Protein AF-A0A1Z5SVN7-F1 (afdb_monomer)

Organism: NCBI:txid1157616

Radius of gyration: 31.37 Å; Cα contacts (8 Å, |Δi|>4): 697; chains: 1; bounding box: 131×84×92 Å

Structure (mmCIF, N/CA/C/O backbone):
data_AF-A0A1Z5SVN7-F1
#
_entry.id   AF-A0A1Z5SVN7-F1
#
loop_
_atom_site.group_PDB
_atom_site.id
_atom_site.type_symbol
_atom_site.label_atom_id
_atom_site.label_alt_id
_atom_site.label_comp_id
_atom_site.label_asym_id
_atom_site.label_entity_id
_atom_site.label_seq_id
_atom_site.pdbx_PDB_ins_code
_atom_site.Cartn_x
_atom_site.Cartn_y
_atom_site.Cartn_z
_atom_site.occupancy
_atom_site.B_iso_or_equiv
_atom_site.auth_seq_id
_atom_site.auth_comp_id
_atom_site.auth_asym_id
_atom_site.auth_atom_id
_atom_site.pdbx_PDB_model_num
ATOM 1 N N . MET A 1 1 ? 4.177 46.743 47.280 1.00 50.03 1 MET A N 1
ATOM 2 C CA . MET A 1 1 ? 2.797 46.487 46.803 1.00 50.03 1 MET A CA 1
ATOM 3 C C . MET A 1 1 ? 2.282 45.203 47.445 1.00 50.03 1 MET A C 1
ATOM 5 O O . 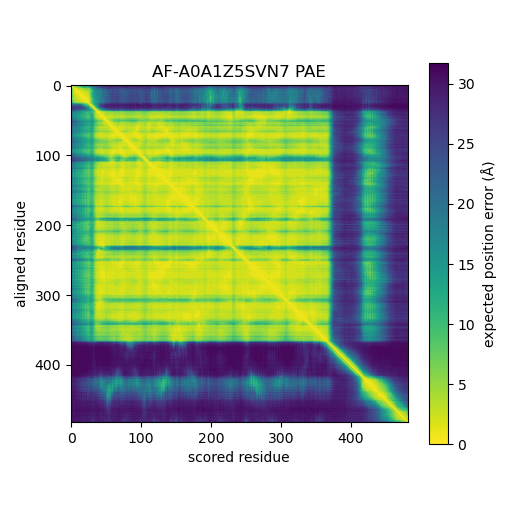MET A 1 1 ? 2.839 44.150 47.172 1.00 50.03 1 MET A O 1
ATOM 9 N N . ARG A 1 2 ? 1.280 45.265 48.336 1.00 60.34 2 ARG A N 1
ATOM 10 C CA . ARG A 1 2 ? 0.636 44.058 48.891 1.00 60.34 2 ARG A CA 1
ATOM 11 C C . ARG A 1 2 ? -0.342 43.515 47.849 1.00 60.34 2 ARG A C 1
ATOM 13 O O . ARG A 1 2 ? -1.342 44.164 47.553 1.00 60.34 2 ARG A O 1
ATOM 20 N N . VAL A 1 3 ? 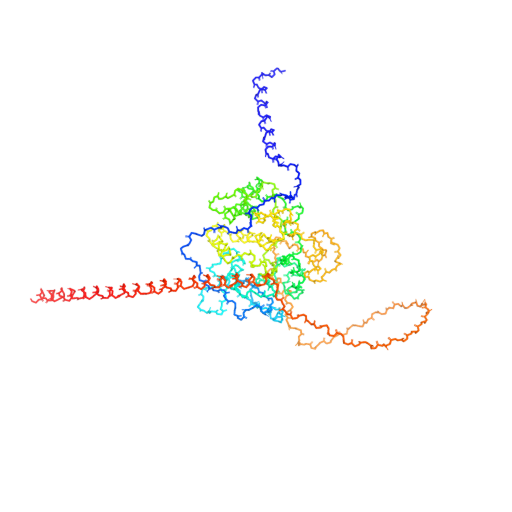-0.030 42.367 47.255 1.00 57.75 3 VAL A N 1
ATOM 21 C CA . VAL A 1 3 ? -0.951 41.671 46.345 1.00 57.75 3 VAL A CA 1
ATOM 22 C C . VAL A 1 3 ? -2.163 41.235 47.166 1.00 57.75 3 VAL A C 1
ATOM 24 O O . VAL A 1 3 ? -2.003 40.635 48.227 1.00 57.75 3 VAL A O 1
ATOM 27 N N . SER A 1 4 ? -3.377 41.581 46.728 1.00 79.81 4 SER A N 1
ATOM 28 C CA . SER A 1 4 ? -4.576 41.193 47.473 1.00 79.81 4 SER A CA 1
ATOM 29 C C . SER A 1 4 ? -4.720 39.663 47.465 1.00 79.81 4 SER A C 1
ATOM 31 O O . SER A 1 4 ? -4.432 39.032 46.443 1.00 79.81 4 SER A O 1
ATOM 33 N N . PRO A 1 5 ? -5.197 39.046 48.559 1.00 79.44 5 PRO A N 1
ATOM 34 C CA . PRO A 1 5 ? -5.351 37.591 48.646 1.00 79.44 5 PRO A CA 1
ATOM 35 C C . PRO A 1 5 ? -6.240 37.023 47.526 1.00 79.44 5 PRO A C 1
ATOM 37 O O . PRO A 1 5 ? -6.010 35.917 47.049 1.00 79.44 5 PRO A O 1
ATOM 40 N N . ARG A 1 6 ? -7.190 37.819 47.013 1.00 78.62 6 ARG A N 1
ATOM 41 C CA . ARG A 1 6 ? -8.012 37.464 45.844 1.00 78.62 6 ARG A CA 1
ATOM 42 C C . ARG A 1 6 ? -7.199 37.356 44.548 1.00 78.62 6 ARG A C 1
ATOM 44 O O . ARG A 1 6 ? -7.420 36.430 43.779 1.00 78.62 6 ARG A O 1
ATOM 51 N N . LYS A 1 7 ? -6.245 38.266 44.309 1.00 80.94 7 LYS A N 1
ATOM 52 C CA . LYS A 1 7 ? -5.353 38.203 43.135 1.00 80.94 7 LYS A CA 1
ATOM 53 C C . LYS A 1 7 ? -4.372 37.033 43.233 1.00 80.94 7 LYS A C 1
ATOM 55 O O . LYS A 1 7 ? -4.097 36.393 42.226 1.00 80.94 7 LYS A O 1
ATOM 60 N N . ALA A 1 8 ? -3.889 36.724 44.438 1.00 82.44 8 ALA A N 1
ATOM 61 C CA . ALA A 1 8 ? -3.025 35.567 44.668 1.00 82.44 8 ALA A CA 1
ATOM 62 C C . ALA A 1 8 ? -3.753 34.238 44.392 1.00 82.44 8 ALA A C 1
ATOM 64 O O . ALA A 1 8 ? -3.208 33.388 43.697 1.00 82.44 8 ALA A O 1
ATOM 65 N N . LEU A 1 9 ? -5.002 34.091 44.854 1.00 86.06 9 LEU A N 1
ATOM 66 C CA . LEU A 1 9 ? -5.834 32.912 44.573 1.00 86.06 9 LEU A CA 1
ATOM 67 C C . LEU A 1 9 ? -6.167 32.766 43.083 1.00 86.06 9 LEU A C 1
ATOM 69 O O . LEU A 1 9 ? -6.104 31.660 42.556 1.00 86.06 9 LEU A O 1
ATOM 73 N N . LEU A 1 10 ? -6.470 33.871 42.394 1.00 89.38 10 LEU A N 1
ATOM 74 C CA . LEU A 1 10 ? -6.718 33.854 40.950 1.00 89.38 10 LEU A CA 1
ATOM 75 C C . LEU A 1 10 ? -5.471 33.403 40.174 1.00 89.38 10 LEU A C 1
ATOM 77 O O . LEU A 1 10 ? -5.562 32.525 39.322 1.00 89.38 10 LEU A O 1
ATOM 81 N N . ASN A 1 11 ? -4.300 33.957 40.502 1.00 88.06 11 ASN A N 1
ATOM 82 C CA . ASN A 1 11 ? -3.039 33.581 39.864 1.00 88.06 11 ASN A CA 1
ATOM 83 C C . ASN A 1 11 ? -2.656 32.125 40.162 1.00 88.06 11 ASN A C 1
ATOM 85 O O . ASN A 1 11 ? -2.168 31.442 39.268 1.00 88.06 11 ASN A O 1
ATOM 89 N N . LEU A 1 12 ? -2.908 31.633 41.380 1.00 90.44 12 LEU A N 1
ATOM 90 C CA . LEU A 1 12 ? -2.691 30.229 41.738 1.00 90.44 12 LEU A CA 1
ATOM 91 C C . LEU A 1 12 ? -3.646 29.301 40.973 1.00 90.44 12 LEU A C 1
ATOM 93 O O . LEU A 1 12 ? -3.227 28.242 40.519 1.00 90.44 12 LEU A O 1
ATOM 97 N N . GLY A 1 13 ? -4.902 29.714 40.780 1.00 91.69 13 GLY A N 1
ATOM 98 C CA . GLY A 1 13 ? -5.875 28.995 39.958 1.00 91.69 13 GLY A CA 1
ATOM 99 C C . GLY A 1 13 ? -5.478 28.949 38.481 1.00 91.69 13 GLY A C 1
ATOM 100 O O . GLY A 1 13 ? -5.515 27.884 37.875 1.00 91.69 13 GLY A O 1
ATOM 101 N N . LEU A 1 14 ? -5.027 30.074 37.915 1.00 92.31 14 LEU A N 1
ATOM 102 C CA . LEU A 1 14 ? -4.525 30.143 36.538 1.00 92.31 14 LEU A CA 1
ATOM 103 C C . LEU A 1 14 ? -3.244 29.325 36.354 1.00 92.31 14 LEU A C 1
ATOM 105 O O . LEU A 1 14 ? -3.126 28.598 35.373 1.00 92.31 14 LEU A O 1
ATOM 109 N N . PHE A 1 15 ? -2.310 29.395 37.305 1.00 91.69 15 PHE A N 1
ATOM 110 C CA . PHE A 1 15 ? -1.099 28.577 37.295 1.00 91.69 15 PHE A CA 1
ATOM 111 C C . PHE A 1 15 ? -1.428 27.090 37.437 1.00 91.69 15 PHE A C 1
ATOM 113 O O . PHE A 1 15 ? -0.888 26.279 36.698 1.00 91.69 15 PHE A O 1
ATOM 120 N N . GLY A 1 16 ? -2.350 26.726 38.332 1.00 92.19 16 GLY A N 1
ATOM 121 C CA . GLY A 1 16 ? -2.826 25.355 38.493 1.00 92.19 16 GLY A CA 1
ATOM 122 C C . GLY A 1 16 ? -3.507 24.831 37.231 1.00 92.19 16 GLY A C 1
ATOM 123 O O . GLY A 1 16 ? -3.214 23.722 36.806 1.00 92.19 16 GLY A O 1
ATOM 124 N N . ALA A 1 17 ? -4.345 25.639 36.579 1.00 92.19 17 ALA A N 1
ATOM 125 C CA . ALA A 1 17 ? -4.971 25.290 35.307 1.00 92.19 17 ALA A CA 1
ATOM 126 C C . ALA A 1 17 ? -3.943 25.159 34.172 1.00 92.19 17 ALA A C 1
ATOM 128 O O . ALA A 1 17 ? -4.007 24.203 33.406 1.00 92.19 17 ALA A O 1
ATOM 129 N N . ALA A 1 18 ? -2.969 26.069 34.088 1.00 89.06 18 ALA A N 1
ATOM 130 C CA . ALA A 1 18 ? -1.886 25.999 33.111 1.00 89.06 18 ALA A CA 1
ATOM 131 C C . ALA A 1 18 ? -0.984 24.783 33.355 1.00 89.06 18 ALA A C 1
ATOM 133 O O . ALA A 1 18 ? -0.647 24.081 32.411 1.00 89.06 18 ALA A O 1
ATOM 134 N N . LEU A 1 19 ? -0.644 24.482 34.610 1.00 87.75 19 LEU A N 1
ATOM 135 C CA . LEU A 1 19 ? 0.129 23.303 34.982 1.00 87.75 19 LEU A CA 1
ATOM 136 C C . LEU A 1 19 ? -0.658 22.027 34.687 1.00 87.75 19 LEU A C 1
ATOM 138 O O . LEU A 1 19 ? -0.099 21.121 34.095 1.00 87.75 19 LEU A O 1
ATOM 142 N N . LEU A 1 20 ? -1.947 21.955 35.025 1.00 85.31 20 LEU A N 1
ATOM 143 C CA . LEU A 1 20 ? -2.806 20.819 34.680 1.00 85.31 20 LEU A CA 1
ATOM 144 C C . LEU A 1 20 ? -2.966 20.661 33.169 1.00 85.31 20 LEU A C 1
ATOM 146 O O . LEU A 1 20 ? -3.008 19.535 32.700 1.00 85.31 20 LEU A O 1
ATOM 150 N N . LEU A 1 21 ? -3.014 21.753 32.404 1.00 81.44 21 LEU A N 1
ATOM 151 C CA . LEU A 1 21 ? -3.037 21.715 30.944 1.00 81.44 21 LEU A CA 1
ATOM 152 C C . LEU A 1 21 ? -1.699 21.222 30.386 1.00 81.44 21 LEU A C 1
ATOM 154 O O . LEU A 1 21 ? -1.688 20.338 29.540 1.00 81.44 21 LEU A O 1
ATOM 158 N N . ILE A 1 22 ? -0.575 21.736 30.889 1.00 78.31 22 ILE A N 1
ATOM 159 C CA . ILE A 1 22 ? 0.772 21.278 30.530 1.00 78.31 22 ILE A CA 1
ATOM 160 C C . ILE A 1 22 ? 0.921 19.803 30.885 1.00 78.31 22 ILE A C 1
ATOM 162 O O . ILE A 1 22 ? 1.396 19.037 30.063 1.00 78.31 22 ILE A O 1
ATOM 166 N N . LEU A 1 23 ? 0.478 19.380 32.064 1.00 75.50 23 LEU A N 1
ATOM 167 C CA . LEU A 1 23 ? 0.485 17.991 32.496 1.00 75.50 23 LEU A CA 1
ATOM 168 C C . LEU A 1 23 ? -0.501 17.147 31.678 1.00 75.50 23 LEU A C 1
ATOM 170 O O . LEU A 1 23 ? -0.179 16.030 31.339 1.00 75.50 23 LEU A O 1
ATOM 174 N N . TYR A 1 24 ? -1.659 17.651 31.268 1.00 73.56 24 TYR A N 1
ATOM 175 C CA . TYR A 1 24 ? -2.584 16.925 30.390 1.00 73.56 24 TYR A CA 1
ATOM 176 C C . TYR A 1 24 ? -2.038 16.767 28.962 1.00 73.56 24 TYR A C 1
ATOM 178 O O . TYR A 1 24 ? -2.294 15.764 28.299 1.00 73.56 24 TYR A O 1
ATOM 186 N N . VAL A 1 25 ? -1.277 17.755 28.488 1.00 65.81 25 VAL A N 1
ATOM 187 C CA . VAL A 1 25 ? -0.609 17.735 27.183 1.00 65.81 25 VAL A CA 1
ATOM 188 C C . VAL A 1 25 ? 0.677 16.894 27.225 1.00 65.81 25 VAL A C 1
ATOM 190 O O . VAL A 1 25 ? 0.970 16.217 26.245 1.00 65.81 25 VAL A O 1
ATOM 193 N N . ASN A 1 26 ? 1.417 16.894 28.345 1.00 60.00 26 ASN A N 1
ATOM 194 C CA . ASN A 1 26 ? 2.749 16.280 28.475 1.00 60.00 26 ASN A CA 1
ATOM 195 C C . ASN A 1 26 ? 2.814 15.007 29.342 1.00 60.00 26 ASN A C 1
ATOM 197 O O . ASN A 1 26 ? 3.778 14.260 29.199 1.00 60.00 26 ASN A O 1
ATOM 201 N N . LEU A 1 27 ? 1.821 14.689 30.188 1.00 54.94 27 LEU A N 1
ATOM 202 C CA . LEU A 1 27 ? 1.598 13.315 30.671 1.00 54.94 27 LEU A CA 1
ATOM 203 C C . LEU A 1 27 ? 0.997 12.499 29.522 1.00 54.94 27 LEU A C 1
ATOM 205 O O . LEU A 1 27 ? -0.129 12.008 29.564 1.00 54.94 27 LEU A O 1
ATOM 209 N N . ALA A 1 28 ? 1.810 12.305 28.492 1.00 52.22 28 ALA A N 1
ATOM 210 C CA . ALA A 1 28 ? 1.914 10.977 27.934 1.00 52.22 28 ALA A CA 1
ATOM 211 C C . ALA A 1 28 ? 2.461 10.060 29.048 1.00 52.22 28 ALA A C 1
ATOM 213 O O . ALA A 1 28 ? 3.245 10.519 29.885 1.00 52.22 28 ALA A O 1
ATOM 214 N N . PRO A 1 29 ? 2.083 8.777 29.108 1.00 47.03 29 PRO A N 1
ATOM 215 C CA . PRO A 1 29 ? 2.797 7.822 29.937 1.00 47.03 29 PRO A CA 1
ATOM 216 C C . PRO A 1 29 ? 4.282 7.876 29.556 1.00 47.03 29 PRO A C 1
ATOM 218 O O . PRO A 1 29 ? 4.682 7.425 28.485 1.00 47.03 29 PRO A O 1
ATOM 221 N N . SER A 1 30 ? 5.103 8.478 30.415 1.00 40.19 30 SER A N 1
ATOM 222 C CA . SER A 1 30 ? 6.552 8.491 30.273 1.00 40.19 30 SER A CA 1
ATOM 223 C C . SER A 1 30 ? 7.067 7.063 30.422 1.00 40.19 30 SER A C 1
ATOM 225 O O . SER A 1 30 ? 7.347 6.624 31.535 1.00 40.19 30 SER A O 1
ATOM 227 N N . ARG A 1 31 ? 7.141 6.334 29.300 1.00 38.34 31 ARG A N 1
ATOM 228 C CA . ARG A 1 31 ? 8.051 5.212 29.009 1.00 38.34 31 ARG A CA 1
ATOM 229 C C . ARG A 1 31 ? 7.874 4.772 27.542 1.00 38.34 31 ARG A C 1
ATOM 231 O O . ARG A 1 31 ? 6.883 4.151 27.190 1.00 38.34 31 ARG A O 1
ATOM 238 N N . SER A 1 32 ? 8.909 5.034 26.742 1.00 38.81 32 SER A N 1
ATOM 239 C CA . SER A 1 32 ? 9.192 4.512 25.390 1.00 38.81 32 SER A CA 1
ATOM 240 C C . SER A 1 32 ? 8.459 5.129 24.184 1.00 38.81 32 SER A C 1
ATOM 242 O O . SER A 1 32 ? 7.305 4.848 23.873 1.00 38.81 32 SER A O 1
ATOM 244 N N . THR A 1 33 ? 9.239 5.891 23.422 1.00 43.12 33 THR A N 1
ATOM 245 C CA . THR A 1 33 ? 9.022 6.519 22.108 1.00 43.12 33 THR A CA 1
ATOM 246 C C . THR A 1 33 ? 8.853 5.526 20.939 1.00 43.12 33 THR A C 1
ATOM 248 O O . THR A 1 33 ? 9.399 5.725 19.855 1.00 43.12 33 THR A O 1
ATOM 251 N N . SER A 1 34 ? 8.103 4.433 21.113 1.00 52.19 34 SER A N 1
ATOM 252 C CA . SER A 1 34 ? 7.921 3.442 20.030 1.00 52.19 34 SER A CA 1
ATOM 253 C C . SER A 1 34 ? 6.617 2.634 20.036 1.00 52.19 34 SER A C 1
ATOM 255 O O . SER A 1 34 ? 6.434 1.804 19.149 1.00 52.19 34 SER A O 1
ATOM 257 N N . GLY A 1 35 ? 5.694 2.852 20.980 1.00 54.72 35 GLY A N 1
ATOM 258 C CA . GLY A 1 35 ? 4.503 1.997 21.105 1.00 54.72 35 GLY A CA 1
ATOM 259 C C . GLY A 1 35 ? 4.816 0.589 21.632 1.00 54.72 35 GLY A C 1
ATOM 260 O O . GLY A 1 35 ? 3.985 -0.307 21.514 1.00 54.72 35 GLY A O 1
ATOM 261 N N . ALA A 1 36 ? 6.004 0.375 22.214 1.00 58.84 36 ALA A N 1
ATOM 262 C CA . ALA A 1 36 ? 6.402 -0.902 22.802 1.00 58.84 36 ALA A CA 1
ATOM 263 C C . ALA A 1 36 ? 5.381 -1.360 23.861 1.00 58.84 36 ALA A C 1
ATOM 265 O O . ALA A 1 36 ? 5.180 -0.685 24.872 1.00 58.84 36 ALA A O 1
ATOM 266 N N . GLY A 1 37 ? 4.721 -2.495 23.611 1.00 70.44 37 GLY A N 1
ATOM 267 C CA . GLY A 1 37 ? 3.679 -3.049 24.479 1.00 70.44 37 GLY A CA 1
ATOM 268 C C . GLY A 1 37 ? 2.283 -2.437 24.305 1.00 70.44 37 GLY A C 1
ATOM 269 O O . GLY A 1 37 ? 1.348 -2.875 24.981 1.00 70.44 37 GLY A O 1
ATOM 270 N N . ARG A 1 38 ? 2.091 -1.462 23.401 1.00 87.06 38 ARG A N 1
ATOM 271 C CA . ARG A 1 38 ? 0.755 -0.967 23.044 1.00 87.06 38 ARG A CA 1
ATOM 272 C C . ARG A 1 38 ? 0.058 -2.008 22.173 1.00 87.06 38 ARG A C 1
ATOM 274 O O . ARG A 1 38 ? 0.443 -2.237 21.030 1.00 87.06 38 ARG A O 1
ATOM 281 N N . ARG A 1 39 ? -0.995 -2.603 22.730 1.00 90.06 39 ARG A N 1
ATOM 282 C CA . ARG A 1 39 ? -1.846 -3.585 22.053 1.00 90.06 39 ARG A CA 1
ATOM 283 C C . ARG A 1 39 ? -3.062 -2.921 21.425 1.00 90.06 39 ARG A C 1
ATOM 285 O O . ARG A 1 39 ? -3.752 -2.172 22.115 1.00 90.06 39 ARG A O 1
ATOM 292 N N . LEU A 1 40 ? -3.306 -3.186 20.148 1.00 91.56 40 LEU A N 1
ATOM 293 C CA . LEU A 1 40 ? -4.390 -2.586 19.370 1.00 91.56 40 LEU A CA 1
ATOM 294 C C . LEU A 1 40 ? -5.262 -3.664 18.750 1.00 91.56 40 LEU A C 1
ATOM 296 O O . LEU A 1 40 ? -4.762 -4.679 18.264 1.00 91.56 40 LEU A O 1
ATOM 300 N N . ASP A 1 41 ? -6.566 -3.422 18.730 1.00 91.56 41 ASP A N 1
ATOM 301 C CA . ASP A 1 41 ? -7.520 -4.364 18.156 1.00 91.56 41 ASP A CA 1
ATOM 302 C C . ASP A 1 41 ? -7.722 -4.118 16.649 1.00 91.56 41 ASP A C 1
ATOM 304 O O . ASP A 1 41 ? -8.807 -3.806 16.162 1.00 91.56 41 ASP A O 1
ATOM 308 N N . TRP A 1 42 ? -6.625 -4.221 15.897 1.00 93.25 42 TRP A N 1
ATOM 309 C CA . TRP A 1 42 ? -6.596 -4.131 14.428 1.00 93.25 42 TRP A CA 1
ATOM 310 C C . TRP A 1 42 ? -6.499 -5.507 13.775 1.00 93.25 42 TRP A C 1
ATOM 312 O O . TRP A 1 42 ? -5.956 -5.678 12.687 1.00 93.25 42 TRP A O 1
ATOM 322 N N . THR A 1 43 ? -6.985 -6.528 14.477 1.00 90.81 43 THR A N 1
ATOM 323 C CA . THR A 1 43 ? -6.834 -7.917 14.050 1.00 90.81 43 THR A CA 1
ATOM 324 C C . THR A 1 43 ? -7.761 -8.280 12.899 1.00 90.81 43 THR A C 1
ATOM 326 O O . THR A 1 43 ? -7.428 -9.172 12.135 1.00 90.81 43 THR A O 1
ATOM 329 N N . THR A 1 44 ? -8.918 -7.628 12.790 1.00 93.12 44 THR A N 1
ATOM 330 C CA . THR A 1 44 ? -9.991 -8.027 11.870 1.00 93.12 44 THR A CA 1
ATOM 331 C C . THR A 1 44 ? -10.686 -6.792 11.323 1.00 93.12 44 THR A C 1
ATOM 333 O O . THR A 1 44 ? -11.142 -5.961 12.117 1.00 93.12 44 THR A O 1
ATOM 336 N N . VAL A 1 45 ? -10.820 -6.683 9.998 1.00 95.62 45 VAL A N 1
ATOM 337 C CA . VAL A 1 45 ? -11.595 -5.593 9.380 1.00 95.62 45 VAL A CA 1
ATOM 338 C C . VAL A 1 45 ? -13.077 -5.800 9.696 1.00 95.62 45 VAL A C 1
ATOM 340 O O . VAL A 1 45 ? -13.678 -6.806 9.328 1.00 95.62 45 VAL A O 1
ATOM 343 N N . ARG A 1 46 ? -13.674 -4.837 10.399 1.00 94.62 46 ARG A N 1
ATOM 344 C CA . ARG A 1 46 ? -15.045 -4.895 10.937 1.00 94.62 46 ARG A CA 1
ATOM 345 C C . ARG A 1 46 ? -15.985 -3.855 10.338 1.00 94.62 46 ARG A C 1
ATOM 347 O O . ARG A 1 46 ? -17.112 -3.703 10.818 1.00 94.62 46 ARG A O 1
ATOM 354 N N . TYR A 1 47 ? -15.536 -3.133 9.316 1.00 94.50 47 TYR A N 1
ATOM 355 C CA . TYR A 1 47 ? -16.382 -2.189 8.605 1.00 94.50 47 TYR A CA 1
ATOM 356 C C . TYR A 1 47 ? -17.660 -2.873 8.103 1.00 94.50 47 TYR A C 1
ATOM 358 O O . TYR A 1 47 ? -17.620 -3.976 7.559 1.00 94.50 47 TYR A O 1
ATOM 366 N N . THR A 1 48 ? -18.801 -2.216 8.299 1.00 92.06 48 THR A N 1
ATOM 367 C CA . THR A 1 48 ? -20.091 -2.688 7.792 1.00 92.06 48 THR A CA 1
ATOM 368 C C . THR A 1 48 ? -20.564 -1.725 6.721 1.00 92.06 48 THR A C 1
ATOM 370 O O . THR A 1 48 ? -20.850 -0.566 7.013 1.00 92.06 48 THR A O 1
ATOM 373 N N . SER A 1 49 ? -20.644 -2.231 5.494 1.00 91.12 49 SER A N 1
ATOM 374 C CA . SER A 1 49 ? -21.156 -1.490 4.346 1.00 91.12 49 SER A CA 1
ATOM 375 C C . SER A 1 49 ? -22.634 -1.151 4.515 1.00 91.12 49 SER A C 1
ATOM 377 O O . SER A 1 49 ? -23.411 -1.934 5.068 1.00 91.12 49 SER A O 1
ATOM 379 N N . LYS A 1 50 ? -23.011 0.022 4.012 1.00 91.06 50 LYS A N 1
ATOM 380 C CA . LYS A 1 50 ? -24.400 0.485 3.901 1.00 91.06 50 LYS A CA 1
ATOM 381 C C . LYS A 1 50 ? -25.014 0.105 2.551 1.00 91.06 50 LYS A C 1
ATOM 383 O O . LYS A 1 50 ? -26.206 0.321 2.351 1.00 91.06 50 LYS A O 1
ATOM 388 N N . ALA A 1 51 ? -24.216 -0.413 1.617 1.00 88.50 51 ALA A N 1
ATOM 389 C CA . ALA A 1 51 ? -24.668 -0.760 0.282 1.00 88.50 51 ALA A CA 1
ATOM 390 C C . ALA A 1 51 ? -25.520 -2.035 0.294 1.00 88.50 51 ALA A C 1
ATOM 392 O O . ALA A 1 51 ? -25.135 -3.066 0.842 1.00 88.50 51 ALA A O 1
ATOM 393 N N . GLU A 1 52 ? -26.663 -1.980 -0.388 1.00 86.06 52 GLU A N 1
ATOM 394 C CA . GLU A 1 52 ? -27.529 -3.148 -0.596 1.00 86.06 52 GLU A CA 1
ATOM 395 C C . GLU A 1 52 ? -26.910 -4.165 -1.567 1.00 86.06 52 GLU A C 1
ATOM 397 O O . GLU A 1 52 ? -27.230 -5.352 -1.523 1.00 86.06 52 GLU A O 1
ATOM 402 N N . ARG A 1 53 ? -26.018 -3.701 -2.451 1.00 89.81 53 ARG A N 1
ATOM 403 C CA . ARG A 1 53 ? -25.375 -4.501 -3.493 1.00 89.81 53 ARG A CA 1
ATOM 404 C C . ARG A 1 53 ? -23.887 -4.176 -3.576 1.00 89.81 53 ARG A C 1
ATOM 406 O O . ARG A 1 53 ? -23.497 -3.011 -3.595 1.00 89.81 53 ARG A O 1
ATOM 413 N N . LEU A 1 54 ? -23.070 -5.222 -3.674 1.00 92.31 54 LEU A N 1
ATOM 414 C CA . LEU A 1 54 ? -21.631 -5.101 -3.898 1.00 92.31 54 LEU A CA 1
ATOM 415 C C . LEU A 1 54 ? -21.325 -4.863 -5.387 1.00 92.31 54 LEU A C 1
ATOM 417 O O . LEU A 1 54 ? -22.076 -5.344 -6.236 1.00 92.31 54 LEU A O 1
ATOM 421 N N . PRO A 1 55 ? -20.223 -4.167 -5.721 1.00 92.00 55 PRO A N 1
ATOM 422 C CA . PRO A 1 55 ? -19.820 -3.984 -7.112 1.00 92.00 55 PRO A CA 1
ATOM 423 C C . PRO A 1 55 ? -19.588 -5.310 -7.850 1.00 92.00 55 PRO A C 1
ATOM 425 O O . PRO A 1 55 ? -19.099 -6.273 -7.252 1.00 92.00 55 PRO A O 1
ATOM 428 N N . ASP A 1 56 ? -19.888 -5.326 -9.153 1.00 89.56 56 ASP A N 1
ATOM 429 C CA . ASP A 1 56 ? -19.657 -6.481 -10.027 1.00 89.56 56 ASP A CA 1
ATOM 430 C C . ASP A 1 56 ? -18.171 -6.876 -10.077 1.00 89.56 56 ASP A C 1
ATOM 432 O O . ASP A 1 56 ? -17.278 -6.033 -9.968 1.00 89.56 56 ASP A O 1
ATOM 436 N N . VAL A 1 57 ? -17.912 -8.161 -10.330 1.00 90.44 57 VAL A N 1
ATOM 437 C CA . VAL A 1 57 ? -16.565 -8.698 -10.579 1.00 90.44 57 VAL A CA 1
ATOM 438 C C . VAL A 1 57 ? -16.060 -8.199 -11.933 1.00 90.44 57 VAL A C 1
ATOM 440 O O . VAL A 1 57 ? -16.673 -8.485 -12.964 1.00 90.44 57 VAL A O 1
ATOM 443 N N . ARG A 1 58 ? -14.937 -7.473 -11.937 1.00 89.06 58 ARG A N 1
ATOM 444 C CA . ARG A 1 58 ? -14.333 -6.858 -13.143 1.00 89.06 58 ARG A CA 1
ATOM 445 C C . ARG A 1 58 ? -12.806 -6.935 -13.191 1.00 89.06 58 ARG A C 1
ATOM 447 O O . ARG A 1 58 ? -12.188 -6.449 -14.129 1.00 89.06 58 ARG A O 1
ATOM 454 N N . GLY A 1 59 ? -12.198 -7.574 -12.201 1.00 93.50 59 GLY A N 1
ATOM 455 C CA . GLY A 1 59 ? -10.760 -7.746 -12.064 1.00 93.50 59 GLY A CA 1
ATOM 456 C C . GLY A 1 59 ? -10.295 -9.189 -12.164 1.00 93.50 59 GLY A C 1
ATOM 457 O O . GLY A 1 59 ? -9.265 -9.530 -11.595 1.00 93.50 59 GLY A O 1
ATOM 458 N N . LYS A 1 60 ? -11.027 -10.095 -12.819 1.00 94.81 60 LYS A N 1
ATOM 459 C CA . LYS A 1 60 ? -10.558 -11.484 -12.924 1.00 94.81 60 LYS A CA 1
ATOM 460 C C . LYS A 1 60 ? -9.402 -11.576 -13.926 1.00 94.81 60 LYS A C 1
ATOM 462 O O . LYS A 1 60 ? -9.631 -11.538 -15.128 1.00 94.81 60 LYS A O 1
ATOM 467 N N . CYS A 1 61 ? -8.181 -11.732 -13.424 1.00 95.94 61 CYS A N 1
ATOM 468 C CA . CYS A 1 61 ? -6.962 -11.746 -14.224 1.00 95.94 61 CYS A CA 1
ATOM 469 C C . CYS A 1 61 ? -6.883 -13.022 -15.093 1.00 95.94 61 CYS A C 1
ATOM 471 O O . CYS A 1 61 ? -6.902 -14.132 -14.543 1.00 95.94 61 CYS A O 1
ATOM 473 N N . PRO A 1 62 ? -6.842 -12.907 -16.435 1.00 95.12 62 PRO A N 1
ATOM 474 C CA . PRO A 1 62 ? -6.878 -14.060 -17.330 1.00 95.12 62 PRO A CA 1
ATOM 475 C C . PRO A 1 62 ? -5.689 -15.005 -17.140 1.00 95.12 62 PRO A C 1
ATOM 477 O O . PRO A 1 62 ? -4.537 -14.593 -17.124 1.00 95.12 62 PRO A O 1
ATOM 480 N N . GLY A 1 63 ? -5.963 -16.307 -17.030 1.00 94.44 63 GLY A N 1
ATOM 481 C CA . GLY A 1 63 ? -4.922 -17.339 -16.932 1.00 94.44 63 GLY A CA 1
ATOM 482 C C . GLY A 1 63 ? -4.191 -17.418 -15.585 1.00 94.44 63 GLY A C 1
ATOM 483 O O . GLY A 1 63 ? -3.373 -18.320 -15.406 1.00 94.44 63 GLY A O 1
ATOM 484 N N . LEU A 1 64 ? -4.497 -16.539 -14.626 1.00 96.75 64 LEU A N 1
ATOM 485 C CA . LEU A 1 64 ? -3.905 -16.565 -13.292 1.00 96.75 64 LEU A CA 1
ATOM 486 C C . LEU A 1 64 ? -4.331 -17.820 -12.514 1.00 96.75 64 LEU A C 1
ATOM 488 O O . LEU A 1 64 ? -5.519 -18.132 -12.404 1.00 96.75 64 LEU A O 1
ATOM 492 N N . ASN A 1 65 ? -3.357 -18.529 -11.949 1.00 96.06 65 ASN A N 1
ATOM 493 C CA . ASN A 1 65 ? -3.567 -19.702 -11.108 1.00 96.06 65 ASN A CA 1
ATOM 494 C C . ASN A 1 65 ? -2.449 -19.833 -10.055 1.00 96.06 65 ASN A C 1
ATOM 496 O O . ASN A 1 65 ? -1.529 -19.018 -9.994 1.00 96.06 65 ASN A O 1
ATOM 500 N N . ALA A 1 66 ? -2.538 -20.859 -9.204 1.00 92.94 66 ALA A N 1
ATOM 501 C CA . ALA A 1 66 ? -1.609 -21.055 -8.093 1.00 92.94 66 ALA A CA 1
ATOM 502 C C . ALA A 1 66 ? -0.162 -21.321 -8.551 1.00 92.94 66 ALA A C 1
ATOM 504 O O . ALA A 1 66 ? 0.772 -20.985 -7.822 1.00 92.94 66 ALA A O 1
ATOM 505 N N . GLU A 1 67 ? 0.017 -21.913 -9.732 1.00 95.56 67 GLU A N 1
ATOM 506 C CA . GLU A 1 67 ? 1.301 -22.276 -10.333 1.00 95.56 67 GLU A CA 1
ATOM 507 C C . GLU A 1 67 ? 1.879 -21.183 -11.247 1.00 95.56 67 GLU A C 1
ATOM 509 O O . GLU A 1 67 ? 2.993 -21.338 -11.752 1.00 95.56 67 GLU A O 1
ATOM 514 N N . SER A 1 68 ? 1.153 -20.079 -11.456 1.00 96.75 68 SER A N 1
ATOM 515 C CA . SER A 1 68 ? 1.645 -18.927 -12.210 1.00 96.75 68 SER A CA 1
ATOM 516 C C . SER A 1 68 ? 2.933 -18.353 -11.605 1.00 96.75 68 SER A C 1
ATOM 518 O O . SER A 1 68 ? 3.200 -18.466 -10.404 1.00 96.75 68 SER A O 1
ATOM 520 N N . HIS A 1 69 ? 3.703 -17.652 -12.443 1.00 97.94 69 HIS A N 1
ATOM 521 C CA . HIS A 1 69 ? 4.704 -16.689 -11.979 1.00 97.94 69 HIS A CA 1
ATOM 522 C C . HIS A 1 69 ? 4.093 -15.705 -10.962 1.00 97.94 69 HIS A C 1
ATOM 524 O O . HIS A 1 69 ? 2.867 -15.541 -10.936 1.00 97.94 69 HIS A O 1
ATOM 530 N N . PRO A 1 70 ? 4.921 -15.015 -10.153 1.00 98.56 70 PRO A N 1
ATOM 531 C CA . PRO A 1 70 ? 4.437 -13.941 -9.299 1.00 98.56 70 PRO A CA 1
ATOM 532 C C . PRO A 1 70 ? 3.544 -12.980 -10.086 1.00 98.56 70 PRO A C 1
ATOM 534 O O . PRO A 1 70 ? 3.904 -12.548 -11.186 1.00 98.56 70 PRO A O 1
ATOM 537 N N . ALA A 1 71 ? 2.370 -12.666 -9.545 1.00 98.75 71 ALA A N 1
ATOM 538 C CA . ALA A 1 71 ? 1.482 -11.716 -10.199 1.00 98.75 71 ALA A CA 1
ATOM 539 C C . ALA A 1 71 ? 2.071 -10.307 -10.069 1.00 98.75 71 ALA A C 1
ATOM 541 O O . ALA A 1 71 ? 2.398 -9.891 -8.962 1.00 98.75 71 ALA A O 1
ATOM 542 N N . LEU A 1 72 ? 2.182 -9.573 -11.173 1.00 98.81 72 LEU A N 1
ATOM 543 C CA . LEU A 1 72 ? 2.486 -8.145 -11.175 1.00 98.81 72 LEU A CA 1
ATOM 544 C C . LEU A 1 72 ? 1.185 -7.384 -11.420 1.00 98.81 72 LEU A C 1
ATOM 546 O O . LEU A 1 72 ? 0.646 -7.379 -12.530 1.00 98.81 72 LEU A O 1
ATOM 550 N N . VAL A 1 73 ? 0.670 -6.778 -10.357 1.00 98.75 73 VAL A N 1
ATOM 551 C CA . VAL A 1 73 ? -0.574 -6.014 -10.353 1.00 98.75 73 VAL A CA 1
ATOM 552 C C . VAL A 1 73 ? -0.239 -4.547 -10.555 1.00 98.75 73 VAL A C 1
ATOM 554 O O . VAL A 1 73 ? 0.377 -3.921 -9.691 1.00 98.75 73 VAL A O 1
ATOM 557 N N . VAL A 1 74 ? -0.652 -4.009 -11.699 1.00 98.25 74 VAL A N 1
ATOM 558 C CA . VAL A 1 74 ? -0.314 -2.646 -12.120 1.00 98.25 74 VAL A CA 1
ATOM 559 C C . VAL A 1 74 ? -1.565 -1.780 -12.088 1.00 98.25 74 VAL A C 1
ATOM 561 O O . VAL A 1 74 ? -2.517 -2.045 -12.822 1.00 98.25 74 VAL A O 1
ATOM 564 N N . ALA A 1 75 ? -1.566 -0.739 -11.258 1.00 97.50 75 ALA A N 1
ATOM 565 C CA . ALA A 1 75 ? -2.609 0.283 -11.262 1.00 97.50 75 ALA A CA 1
ATOM 566 C C . ALA A 1 75 ? -2.267 1.366 -12.293 1.00 97.50 75 ALA A C 1
ATOM 568 O O . ALA A 1 75 ? -1.393 2.198 -12.055 1.00 97.50 75 ALA A O 1
ATOM 569 N N . HIS A 1 76 ? -2.931 1.337 -13.446 1.00 96.31 76 HIS A N 1
ATOM 570 C CA . HIS A 1 76 ? -2.616 2.192 -14.584 1.00 96.31 76 HIS A CA 1
ATOM 571 C C . HIS A 1 76 ? -3.728 3.206 -14.866 1.00 96.31 76 HIS A C 1
ATOM 573 O O . HIS A 1 76 ? -4.894 2.844 -15.034 1.00 96.31 76 HIS A O 1
ATOM 579 N N . VAL A 1 77 ? -3.340 4.465 -15.038 1.00 94.06 77 VAL A N 1
ATOM 580 C CA . VAL A 1 77 ? -4.157 5.537 -15.622 1.00 94.06 77 VAL A CA 1
ATOM 581 C C . VAL A 1 77 ? -3.586 5.946 -16.974 1.00 94.06 77 VAL A C 1
ATOM 583 O O . VAL A 1 77 ? -2.397 5.764 -17.228 1.00 94.06 77 VAL A O 1
ATOM 586 N N . LYS A 1 78 ? -4.413 6.504 -17.858 1.00 90.62 78 LYS A N 1
ATOM 587 C CA . LYS A 1 78 ? -4.012 6.911 -19.213 1.00 90.62 78 LYS A CA 1
ATOM 588 C C . LYS A 1 78 ? -2.762 7.799 -19.225 1.00 90.62 78 LYS A C 1
ATOM 590 O O . LYS A 1 78 ? -1.902 7.618 -20.086 1.00 90.62 78 LYS A O 1
ATOM 595 N N . ASP A 1 79 ? -2.648 8.705 -18.259 1.00 89.44 79 ASP A N 1
ATOM 596 C CA . ASP A 1 79 ? -1.531 9.650 -18.147 1.00 89.44 79 ASP A CA 1
ATOM 597 C C . ASP A 1 79 ? -0.192 8.979 -17.791 1.00 89.44 79 ASP A C 1
ATOM 599 O O . ASP A 1 79 ? 0.859 9.592 -17.957 1.00 89.44 79 ASP A O 1
ATOM 603 N N . ASN A 1 80 ? -0.186 7.707 -17.367 1.00 89.00 80 ASN A N 1
ATOM 604 C CA . ASN A 1 80 ? 1.060 6.953 -17.185 1.00 89.00 80 ASN A CA 1
ATOM 605 C C . ASN A 1 80 ? 1.768 6.645 -18.516 1.00 89.00 80 ASN A C 1
ATOM 607 O O . ASN A 1 80 ? 2.951 6.302 -18.510 1.00 89.00 80 ASN A O 1
ATOM 611 N N . GLY A 1 81 ? 1.064 6.768 -19.645 1.00 88.50 81 GLY A N 1
ATOM 612 C CA . GLY A 1 81 ? 1.600 6.466 -20.965 1.00 88.50 81 GLY A CA 1
ATOM 613 C C . GLY A 1 81 ? 1.640 4.964 -21.282 1.00 88.50 81 GLY A C 1
ATOM 614 O O . GLY A 1 81 ? 1.052 4.144 -20.582 1.00 88.50 81 GLY A O 1
ATOM 615 N N . PRO A 1 82 ? 2.283 4.572 -22.392 1.00 89.44 82 PRO A N 1
ATOM 616 C CA . PRO A 1 82 ? 2.286 3.187 -22.847 1.00 89.44 82 PRO A CA 1
ATOM 617 C C . PRO A 1 82 ? 3.104 2.268 -21.927 1.00 89.44 82 PRO A C 1
ATOM 619 O O . PRO A 1 82 ? 4.221 2.582 -21.525 1.00 89.44 82 PRO A O 1
ATOM 622 N N . LEU A 1 83 ? 2.589 1.061 -21.693 1.00 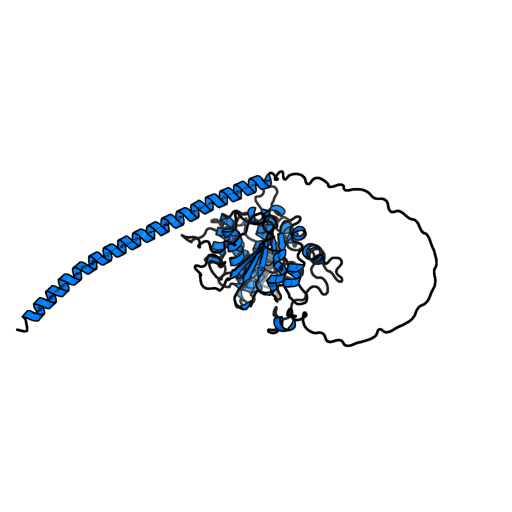92.75 83 LEU A N 1
ATOM 623 C CA . LEU A 1 83 ? 3.201 0.050 -20.822 1.00 92.75 83 LEU A CA 1
ATOM 624 C C . LEU A 1 83 ? 4.198 -0.891 -21.524 1.00 92.75 83 LEU A C 1
ATOM 626 O O . LEU A 1 83 ? 4.546 -1.929 -20.974 1.00 92.75 83 LEU A O 1
ATOM 630 N N . ARG A 1 84 ? 4.693 -0.539 -22.719 1.00 92.25 84 ARG A N 1
ATOM 631 C CA . ARG A 1 84 ? 5.638 -1.376 -23.496 1.00 92.25 84 ARG A CA 1
ATOM 632 C C . ARG A 1 84 ? 6.925 -1.706 -22.736 1.00 92.25 84 ARG A C 1
ATOM 634 O O . ARG A 1 84 ? 7.548 -2.728 -22.975 1.00 92.25 84 ARG A O 1
ATOM 641 N N . TRP A 1 85 ? 7.311 -0.865 -21.781 1.00 92.25 85 TRP A N 1
ATOM 642 C CA . TRP A 1 85 ? 8.460 -1.114 -20.912 1.00 92.25 85 TRP A CA 1
ATOM 643 C C . TRP A 1 85 ? 8.306 -2.387 -20.057 1.00 92.25 85 TRP A C 1
ATOM 645 O O . TRP A 1 85 ? 9.308 -2.984 -19.669 1.00 92.25 85 TRP A O 1
ATOM 655 N N . LEU A 1 86 ? 7.069 -2.844 -19.811 1.00 95.00 86 LEU A N 1
ATOM 656 C CA . LEU A 1 86 ? 6.802 -4.124 -19.160 1.00 95.00 86 LEU A CA 1
ATOM 657 C C . LEU A 1 86 ? 7.171 -5.316 -20.050 1.00 95.00 86 LEU A C 1
ATOM 659 O O . LEU A 1 86 ? 7.340 -6.407 -19.523 1.00 95.00 86 LEU A O 1
ATOM 663 N N . ASP A 1 87 ? 7.352 -5.172 -21.364 1.00 93.75 87 ASP A N 1
ATOM 664 C CA . ASP A 1 87 ? 7.638 -6.314 -22.246 1.00 93.75 87 ASP A CA 1
ATOM 665 C C . ASP A 1 87 ? 8.918 -7.062 -21.824 1.00 93.75 87 ASP A C 1
ATOM 667 O O . ASP A 1 87 ? 8.991 -8.286 -21.942 1.00 93.75 87 ASP A O 1
ATOM 671 N N . ARG A 1 88 ? 9.900 -6.374 -21.221 1.00 93.56 88 ARG A N 1
ATOM 672 C CA . ARG A 1 88 ? 11.136 -7.004 -20.711 1.00 93.56 88 ARG A CA 1
ATOM 673 C C . ARG A 1 88 ? 10.920 -7.918 -19.500 1.00 93.56 88 ARG A C 1
ATOM 675 O O . ARG A 1 88 ? 11.757 -8.766 -19.210 1.00 93.56 88 ARG A O 1
ATOM 682 N N . LEU A 1 89 ? 9.792 -7.778 -18.808 1.00 96.69 89 LEU A N 1
ATOM 683 C CA . LEU A 1 89 ? 9.491 -8.471 -17.556 1.00 96.69 89 LEU A CA 1
ATOM 684 C C . LEU A 1 89 ? 8.702 -9.789 -17.747 1.00 96.69 89 LEU A C 1
ATOM 686 O O . LEU A 1 89 ? 8.427 -10.485 -16.765 1.00 96.69 89 LEU A O 1
ATOM 690 N N . HIS A 1 90 ? 8.346 -10.160 -18.989 1.00 93.50 90 HIS A N 1
ATOM 691 C CA . HIS A 1 90 ? 7.312 -11.180 -19.262 1.00 93.50 90 HIS A CA 1
ATOM 692 C C . HIS A 1 90 ? 7.715 -12.588 -18.808 1.00 93.50 90 HIS A C 1
ATOM 694 O O . HIS A 1 90 ? 6.873 -13.409 -18.454 1.00 93.50 90 HIS A O 1
ATOM 700 N N . GLY A 1 91 ? 9.020 -12.872 -18.794 1.00 94.94 91 GLY A N 1
ATOM 701 C CA . GLY A 1 91 ? 9.557 -14.142 -18.310 1.00 94.94 91 GLY A CA 1
ATOM 702 C C . GLY A 1 91 ? 9.536 -14.276 -16.786 1.00 94.94 91 GLY A C 1
ATOM 703 O O . GLY A 1 91 ? 9.672 -15.386 -16.281 1.00 94.94 91 GLY A O 1
ATOM 704 N N . LYS A 1 92 ? 9.365 -13.170 -16.051 1.00 97.81 92 LYS A N 1
ATOM 705 C CA . LYS A 1 92 ? 9.456 -13.127 -14.584 1.00 97.81 92 LYS A CA 1
ATOM 706 C C . LYS A 1 92 ? 8.097 -13.025 -13.896 1.00 97.81 92 LYS A C 1
ATOM 708 O O . LYS A 1 92 ? 7.947 -13.558 -12.800 1.00 97.81 92 LYS A O 1
ATOM 713 N N . TYR A 1 93 ? 7.117 -12.374 -14.520 1.00 98.56 93 TYR A N 1
ATOM 714 C CA . TYR A 1 93 ? 5.829 -12.072 -13.893 1.00 98.56 93 TYR A CA 1
ATOM 715 C C . TYR A 1 93 ? 4.635 -12.522 -14.730 1.00 98.56 93 TYR A C 1
ATOM 717 O O . TYR A 1 93 ? 4.714 -12.650 -15.948 1.00 98.56 93 TYR A O 1
ATOM 725 N N . HIS A 1 94 ? 3.503 -12.707 -14.058 1.00 98.19 94 HIS A N 1
ATOM 726 C CA . HIS A 1 94 ? 2.190 -12.802 -14.683 1.00 98.19 94 HIS A CA 1
ATOM 727 C C . HIS A 1 94 ? 1.463 -11.457 -14.541 1.00 98.19 94 HIS A C 1
ATOM 729 O O . HIS A 1 94 ? 1.264 -10.984 -13.424 1.00 98.19 94 HIS A O 1
ATOM 735 N N . TYR A 1 95 ? 1.075 -10.819 -15.643 1.00 97.50 95 TYR A N 1
ATOM 736 C CA . TYR A 1 95 ? 0.552 -9.449 -15.607 1.00 97.50 95 TYR A CA 1
ATOM 737 C C . TYR A 1 95 ? -0.939 -9.366 -15.321 1.00 97.50 95 TYR A C 1
ATOM 739 O O . TYR A 1 95 ? -1.744 -9.995 -15.997 1.00 97.50 95 TYR A O 1
ATOM 747 N N . CYS A 1 96 ? -1.296 -8.489 -14.385 1.00 97.69 96 CYS A N 1
ATOM 748 C CA . CYS A 1 96 ? -2.669 -8.089 -14.110 1.00 97.69 96 CYS A CA 1
ATOM 749 C C . CYS A 1 96 ? -2.738 -6.556 -14.100 1.00 97.69 96 CYS A C 1
ATOM 751 O O . CYS A 1 96 ? -2.556 -5.913 -13.066 1.00 97.69 96 CYS A O 1
ATOM 753 N N . ILE A 1 97 ? -2.947 -5.965 -15.277 1.00 97.06 97 ILE A N 1
ATOM 754 C CA . ILE A 1 97 ? -2.919 -4.513 -15.492 1.00 97.06 97 ILE A CA 1
ATOM 755 C C . ILE A 1 97 ? -4.339 -3.959 -15.415 1.00 97.06 97 ILE A C 1
ATOM 757 O O . ILE A 1 97 ? -5.161 -4.269 -16.270 1.00 97.06 97 ILE A O 1
ATOM 761 N N . TYR A 1 98 ? -4.609 -3.119 -14.419 1.00 96.75 98 TYR A N 1
ATOM 762 C CA . TYR A 1 98 ? -5.908 -2.489 -14.199 1.00 96.75 98 TYR A CA 1
ATOM 763 C C . TYR A 1 98 ? -5.922 -1.085 -14.775 1.00 96.75 98 TYR A C 1
ATOM 765 O O . TYR A 1 98 ? -5.126 -0.240 -14.364 1.00 96.75 98 TYR A O 1
ATOM 773 N N . HIS A 1 99 ? -6.867 -0.814 -15.669 1.00 93.62 99 HIS A N 1
ATOM 774 C CA . HIS A 1 99 ? -7.088 0.526 -16.196 1.00 93.62 99 HIS A CA 1
ATOM 775 C C . HIS A 1 99 ? -8.132 1.258 -15.344 1.00 93.62 99 HIS A C 1
ATOM 777 O O . HIS A 1 99 ? -9.330 1.000 -15.444 1.00 93.62 99 HIS A O 1
ATOM 783 N N . VAL A 1 100 ? -7.660 2.146 -14.469 1.00 91.44 100 VAL A N 1
ATOM 784 C CA . VAL A 1 100 ? -8.456 2.732 -13.375 1.00 91.44 100 VAL A CA 1
ATOM 785 C C . VAL A 1 100 ? -9.398 3.841 -13.863 1.00 91.44 100 VAL A C 1
ATOM 787 O O . VAL A 1 100 ? -10.487 4.018 -13.324 1.00 91.44 100 VAL A O 1
ATOM 790 N N . ASP A 1 101 ? -8.997 4.573 -14.900 1.00 91.00 101 ASP A N 1
ATOM 791 C CA . ASP A 1 101 ? -9.682 5.754 -15.437 1.00 91.00 101 ASP A CA 1
ATOM 792 C C . ASP A 1 101 ? -10.419 5.494 -16.763 1.00 91.00 101 ASP A C 1
ATOM 794 O O . ASP A 1 101 ? -10.936 6.424 -17.388 1.00 91.00 101 ASP A O 1
ATOM 798 N N . ARG A 1 102 ? -10.487 4.232 -17.207 1.00 85.75 102 ARG A N 1
ATOM 799 C CA . ARG A 1 102 ? -11.203 3.869 -18.434 1.00 85.75 102 ARG A CA 1
ATOM 800 C C . ARG A 1 102 ? -12.707 3.707 -18.197 1.00 85.75 102 ARG A C 1
ATOM 802 O O . ARG A 1 102 ? -13.116 3.217 -17.144 1.00 85.75 102 ARG A O 1
ATOM 809 N N . PRO A 1 103 ? -13.550 4.065 -19.187 1.00 84.88 103 PRO A N 1
ATOM 810 C CA . PRO A 1 103 ? -14.976 3.774 -19.135 1.00 84.88 103 PRO A CA 1
ATOM 811 C C . PRO A 1 103 ? -15.241 2.279 -18.974 1.00 84.88 103 PRO A C 1
ATOM 813 O O . PRO A 1 103 ? -14.496 1.446 -19.488 1.00 84.88 103 PRO A O 1
ATOM 816 N N . VAL A 1 104 ? -16.345 1.945 -18.310 1.00 81.56 104 VAL A N 1
ATOM 817 C CA . VAL A 1 104 ? -16.765 0.554 -18.126 1.00 81.56 104 VAL A CA 1
ATOM 818 C C . VAL A 1 104 ? -16.908 -0.137 -19.480 1.00 81.56 104 VAL A C 1
ATOM 820 O O . VAL A 1 104 ? -17.694 0.289 -20.327 1.00 81.56 104 VAL A O 1
ATOM 823 N N . SER A 1 105 ? -16.165 -1.224 -19.651 1.00 80.62 105 SER A N 1
ATOM 824 C CA . SER A 1 105 ? -16.158 -2.054 -20.845 1.00 80.62 105 SER A CA 1
ATOM 825 C C . SER A 1 105 ? -16.922 -3.345 -20.575 1.00 80.62 105 SER A C 1
ATOM 827 O O . SER A 1 105 ? -17.003 -3.827 -19.445 1.00 80.62 105 SER A O 1
ATOM 829 N N . ARG A 1 106 ? -17.530 -3.905 -21.625 1.00 77.75 106 ARG A N 1
ATOM 830 C CA . ARG A 1 106 ? -18.099 -5.264 -21.577 1.00 77.75 106 ARG A CA 1
ATOM 831 C C . ARG A 1 106 ? -17.065 -6.328 -21.928 1.00 77.75 106 ARG A C 1
ATOM 833 O O . ARG A 1 106 ? -17.371 -7.516 -21.810 1.00 77.75 106 ARG A O 1
ATOM 840 N N . ASP A 1 107 ? -15.890 -5.904 -22.382 1.00 80.94 107 ASP A N 1
ATOM 841 C CA . ASP A 1 107 ? -14.777 -6.800 -22.621 1.00 80.94 107 ASP A CA 1
ATOM 842 C C . ASP A 1 107 ? -14.318 -7.397 -21.290 1.00 80.94 107 ASP A C 1
ATOM 844 O O . ASP A 1 107 ? -14.005 -6.685 -20.340 1.00 80.94 107 ASP A O 1
ATOM 848 N N . ARG A 1 108 ? -14.331 -8.727 -21.218 1.00 71.38 108 ARG A N 1
ATOM 849 C CA . ARG A 1 108 ? -13.943 -9.466 -20.015 1.00 71.38 108 ARG A CA 1
ATOM 850 C C . ARG A 1 108 ? -12.430 -9.608 -19.883 1.00 71.38 108 ARG A C 1
ATOM 852 O O . ARG A 1 108 ? -11.978 -10.051 -18.831 1.00 71.38 108 ARG A O 1
ATOM 859 N N . GLU A 1 109 ? -11.676 -9.286 -20.930 1.00 77.94 109 GLU A N 1
ATOM 860 C CA . GLU A 1 109 ? -10.214 -9.282 -20.902 1.00 77.94 109 GLU A CA 1
ATOM 861 C C . GLU A 1 109 ? -9.660 -7.973 -20.328 1.00 77.94 109 GLU A C 1
ATOM 863 O O . GLU A 1 109 ? -8.543 -7.945 -19.812 1.00 77.94 109 GLU A O 1
ATOM 868 N N . GLU A 1 110 ? -10.454 -6.901 -20.347 1.00 86.81 110 GLU A N 1
ATOM 869 C CA . GLU A 1 110 ? -10.068 -5.619 -19.774 1.00 86.81 110 GLU A CA 1
ATOM 870 C C . GLU A 1 110 ? -10.291 -5.618 -18.257 1.00 86.81 110 GLU A C 1
ATOM 872 O O . GLU A 1 110 ? -11.421 -5.673 -17.771 1.00 86.81 110 GLU A O 1
ATOM 877 N N . LEU A 1 111 ? -9.201 -5.540 -17.488 1.00 94.75 111 LEU A N 1
ATOM 878 C CA . LEU A 1 111 ? -9.282 -5.456 -16.032 1.00 94.75 111 LEU A CA 1
ATOM 879 C C . LEU A 1 111 ? -9.639 -4.034 -15.610 1.00 94.75 111 LEU A C 1
ATOM 881 O O . LEU A 1 111 ? -8.907 -3.074 -15.874 1.00 94.75 111 LEU A O 1
ATOM 885 N N . GLN A 1 112 ? -10.768 -3.915 -14.921 1.00 93.00 112 GLN A N 1
ATOM 886 C CA . GLN A 1 112 ? -11.338 -2.638 -14.511 1.00 93.00 112 GLN A CA 1
ATOM 887 C C . GLN A 1 112 ? -11.588 -2.598 -13.008 1.00 93.00 112 GLN A C 1
ATOM 889 O O . GLN A 1 112 ? -11.620 -3.619 -12.320 1.00 93.00 112 GLN A O 1
ATOM 894 N N . VAL A 1 113 ? -11.793 -1.387 -12.502 1.00 94.69 113 VAL A N 1
ATOM 895 C CA . VAL A 1 113 ? -12.135 -1.116 -11.104 1.00 94.69 113 VAL A CA 1
ATOM 896 C C . VAL A 1 113 ? -13.588 -0.646 -10.989 1.00 94.69 113 VAL A C 1
ATOM 898 O O . VAL A 1 113 ? -14.143 -0.115 -11.953 1.00 94.69 113 VAL A O 1
ATOM 901 N N . PRO A 1 114 ? -14.233 -0.797 -9.820 1.00 93.88 114 PRO A N 1
ATOM 902 C CA . PRO A 1 114 ? -15.600 -0.315 -9.628 1.00 93.88 114 PRO A CA 1
ATOM 903 C C . PRO A 1 114 ? -15.714 1.218 -9.580 1.00 93.88 114 PRO A C 1
ATOM 905 O O . PRO A 1 114 ? -16.777 1.750 -9.888 1.00 93.88 114 PRO A O 1
ATOM 908 N N . ALA A 1 115 ? -14.643 1.923 -9.202 1.00 93.75 115 ALA A N 1
ATOM 909 C CA . ALA A 1 115 ? -14.552 3.381 -9.220 1.00 93.75 115 ALA A CA 1
ATOM 910 C C . ALA A 1 115 ? -13.083 3.830 -9.243 1.00 93.75 115 ALA A C 1
ATOM 912 O O . ALA A 1 115 ? -12.224 3.158 -8.674 1.00 93.75 115 ALA A O 1
ATOM 913 N N . ASN A 1 116 ? -12.797 4.991 -9.831 1.00 94.50 116 ASN A N 1
ATOM 914 C CA . ASN A 1 116 ? -11.498 5.646 -9.681 1.00 94.50 116 ASN A CA 1
ATOM 915 C C . ASN A 1 116 ? -11.457 6.373 -8.323 1.00 94.50 116 ASN A C 1
ATOM 917 O O . ASN A 1 116 ? -11.892 7.516 -8.228 1.00 94.50 116 ASN A O 1
ATOM 921 N N . LYS A 1 117 ? -11.050 5.663 -7.262 1.00 95.50 117 LYS A N 1
ATOM 922 C CA . LYS A 1 117 ? -11.046 6.144 -5.870 1.00 95.50 117 LYS A CA 1
ATOM 923 C C . LYS A 1 117 ? -9.839 5.589 -5.116 1.00 95.50 117 LYS A C 1
ATOM 925 O O . LYS A 1 117 ? -9.591 4.387 -5.155 1.00 95.50 117 LYS A O 1
ATOM 930 N N . GLY A 1 118 ? -9.131 6.434 -4.367 1.00 95.19 118 GLY A N 1
ATOM 931 C CA . GLY A 1 118 ? -8.015 6.009 -3.510 1.00 95.19 118 GLY A CA 1
ATOM 932 C C . GLY A 1 118 ? -6.768 5.552 -4.274 1.00 95.19 118 GLY A C 1
ATOM 933 O O . GLY A 1 118 ? -6.037 4.690 -3.782 1.00 95.19 118 GLY A O 1
ATOM 934 N N . HIS A 1 119 ? -6.544 6.113 -5.467 1.00 94.44 119 HIS A N 1
ATOM 935 C CA . HIS A 1 119 ? -5.420 5.802 -6.358 1.00 94.44 119 HIS A CA 1
ATOM 936 C C . HIS A 1 119 ? -5.271 4.288 -6.626 1.00 94.44 119 HIS A C 1
ATOM 938 O O . HIS A 1 119 ? -6.225 3.627 -7.040 1.00 94.44 119 HIS A O 1
ATOM 944 N N . GLU A 1 120 ? -4.087 3.715 -6.393 1.00 96.88 120 GLU A N 1
ATOM 945 C CA . GLU A 1 120 ? -3.769 2.318 -6.687 1.00 96.88 120 GLU A CA 1
ATOM 946 C C . GLU A 1 120 ? -4.566 1.337 -5.820 1.00 96.88 120 GLU A C 1
ATOM 948 O O . GLU A 1 120 ? -4.778 0.183 -6.201 1.00 96.88 120 GLU A O 1
ATOM 953 N N . ALA A 1 121 ? -5.060 1.795 -4.664 1.00 98.00 121 ALA A N 1
ATOM 954 C CA . ALA A 1 121 ? -5.704 0.930 -3.690 1.00 98.00 121 ALA A CA 1
ATOM 955 C C . ALA A 1 121 ? -6.940 0.221 -4.247 1.00 98.00 121 ALA A C 1
ATOM 957 O O . ALA A 1 121 ? -7.167 -0.947 -3.919 1.00 98.00 121 ALA A O 1
ATOM 958 N N . MET A 1 122 ? -7.714 0.878 -5.117 1.00 98.00 122 MET A N 1
ATOM 959 C CA . MET A 1 122 ? -8.883 0.237 -5.711 1.00 98.00 122 MET A CA 1
ATOM 960 C C . MET A 1 122 ? -8.501 -0.905 -6.650 1.00 98.00 122 MET A C 1
ATOM 962 O O . MET A 1 122 ? -9.134 -1.962 -6.608 1.00 98.00 122 MET A O 1
ATOM 966 N N . ALA A 1 123 ? -7.459 -0.730 -7.465 1.00 98.19 123 ALA A N 1
ATOM 967 C CA . ALA A 1 123 ? -6.954 -1.791 -8.334 1.00 98.19 123 ALA A CA 1
ATOM 968 C C . ALA A 1 123 ? -6.466 -2.984 -7.504 1.00 98.19 123 ALA A C 1
ATOM 970 O O . ALA A 1 123 ? -6.816 -4.128 -7.788 1.00 98.19 123 ALA A O 1
ATOM 971 N N . TYR A 1 124 ? -5.734 -2.719 -6.421 1.00 98.69 124 TYR A N 1
ATOM 972 C CA . TYR A 1 124 ? -5.174 -3.771 -5.577 1.00 98.69 124 TYR A CA 1
ATOM 973 C C . TYR A 1 124 ? -6.258 -4.556 -4.838 1.00 98.69 124 TYR A C 1
ATOM 975 O O . TYR A 1 124 ? -6.245 -5.787 -4.851 1.00 98.69 124 TYR A O 1
ATOM 983 N N . LEU A 1 125 ? -7.233 -3.862 -4.238 1.00 98.62 125 LEU A N 1
ATOM 984 C CA . LEU A 1 125 ? -8.377 -4.512 -3.597 1.00 98.62 125 LEU A CA 1
ATOM 985 C C . LEU A 1 125 ? -9.192 -5.311 -4.613 1.00 98.62 125 LEU A C 1
ATOM 987 O O . LEU A 1 125 ? -9.568 -6.444 -4.326 1.00 98.62 125 LEU A O 1
ATOM 991 N N . THR A 1 126 ? -9.429 -4.760 -5.805 1.00 98.25 126 THR A N 1
ATOM 992 C CA . THR A 1 126 ? -10.160 -5.464 -6.868 1.00 98.25 126 THR A CA 1
ATOM 993 C C . THR A 1 126 ? -9.429 -6.738 -7.286 1.00 98.25 126 THR A C 1
ATOM 995 O O . THR A 1 126 ? -10.058 -7.791 -7.354 1.00 98.25 126 THR A O 1
ATOM 998 N N . PHE A 1 127 ? -8.102 -6.691 -7.449 1.00 98.56 127 PHE A N 1
ATOM 999 C CA . PHE A 1 127 ? -7.302 -7.884 -7.717 1.00 98.56 127 PHE A CA 1
ATOM 1000 C C . PHE A 1 127 ? -7.442 -8.940 -6.623 1.00 98.56 127 PHE A C 1
ATOM 1002 O O . PHE A 1 127 ? -7.751 -10.092 -6.935 1.00 98.56 127 PHE A O 1
ATOM 1009 N N . ILE A 1 128 ? -7.238 -8.556 -5.359 1.00 98.69 128 ILE A N 1
ATOM 1010 C CA . ILE A 1 128 ? -7.292 -9.494 -4.233 1.00 98.69 128 ILE A CA 1
ATOM 1011 C C . ILE A 1 128 ? -8.675 -10.145 -4.146 1.00 98.69 128 ILE A C 1
ATOM 1013 O O . ILE A 1 128 ? -8.765 -11.353 -3.953 1.00 98.69 128 ILE A O 1
ATOM 1017 N N . ILE A 1 129 ? -9.747 -9.366 -4.308 1.00 98.44 129 ILE A N 1
ATOM 1018 C CA . ILE A 1 129 ? -11.133 -9.835 -4.189 1.00 98.44 129 ILE A CA 1
ATOM 1019 C C . ILE A 1 129 ? -11.496 -10.767 -5.349 1.00 98.44 129 ILE A C 1
ATOM 1021 O O . ILE A 1 129 ? -11.958 -11.888 -5.126 1.00 98.44 129 ILE A O 1
ATOM 1025 N N . ASP A 1 130 ? -11.264 -10.336 -6.587 1.00 97.19 130 ASP A N 1
ATOM 1026 C CA . ASP A 1 130 ? -11.778 -11.030 -7.771 1.00 97.19 130 ASP A CA 1
ATOM 1027 C C . ASP A 1 130 ? -10.945 -12.276 -8.126 1.00 97.19 130 ASP A C 1
ATOM 1029 O O . ASP A 1 130 ? -11.448 -13.222 -8.750 1.00 97.19 130 ASP A O 1
ATOM 1033 N N . ASN A 1 131 ? -9.689 -12.316 -7.663 1.00 97.88 131 ASN A N 1
ATOM 1034 C CA . ASN A 1 131 ? -8.755 -13.428 -7.848 1.00 97.88 131 ASN A CA 1
ATOM 1035 C C . ASN A 1 131 ? -8.459 -14.195 -6.560 1.00 97.88 131 ASN A C 1
ATOM 1037 O O . ASN A 1 131 ? -7.579 -15.052 -6.571 1.00 97.88 131 ASN A O 1
ATOM 1041 N N . TYR A 1 132 ? -9.202 -13.941 -5.478 1.00 97.44 132 TYR A N 1
ATOM 1042 C CA . TYR A 1 132 ? -8.962 -14.538 -4.165 1.00 97.44 132 TYR A CA 1
ATOM 1043 C C . TYR A 1 132 ? -8.700 -16.054 -4.183 1.00 97.44 132 TYR A C 1
ATOM 1045 O O . TYR A 1 132 ? -7.757 -16.467 -3.544 1.00 97.44 132 TYR A O 1
ATOM 1053 N N . PRO A 1 133 ? -9.416 -16.929 -4.912 1.00 95.25 133 PRO A N 1
ATOM 1054 C CA . PRO A 1 133 ? -9.087 -18.365 -4.918 1.00 95.25 133 PRO A CA 1
ATOM 1055 C C . PRO A 1 133 ? -7.804 -18.732 -5.696 1.00 95.25 133 PRO A C 1
ATOM 1057 O O . PRO A 1 133 ? -7.297 -19.843 -5.543 1.00 95.25 133 PRO A O 1
ATOM 1060 N N . ASN A 1 134 ? -7.295 -17.831 -6.541 1.00 96.56 134 ASN A N 1
ATOM 1061 C CA . ASN A 1 134 ? -6.263 -18.089 -7.551 1.00 96.56 134 ASN A CA 1
ATOM 1062 C C . ASN A 1 134 ? -4.963 -17.308 -7.301 1.00 96.56 134 ASN A C 1
ATOM 1064 O O . ASN A 1 134 ? -4.158 -17.164 -8.219 1.00 96.56 134 ASN A O 1
ATOM 1068 N N . ILE A 1 135 ? -4.750 -16.788 -6.088 1.00 98.25 135 ILE A N 1
ATOM 1069 C CA . ILE A 1 135 ? -3.524 -16.056 -5.759 1.00 98.25 135 ILE A CA 1
ATOM 1070 C C . ILE A 1 135 ? -2.301 -16.993 -5.917 1.00 98.25 135 ILE A C 1
ATOM 1072 O O . ILE A 1 135 ? -2.288 -18.070 -5.300 1.00 98.25 135 ILE A O 1
ATOM 1076 N N . PRO A 1 136 ? -1.274 -16.617 -6.710 1.00 98.25 136 PRO A N 1
ATOM 1077 C CA . PRO A 1 136 ? -0.117 -17.471 -6.986 1.00 98.25 136 PRO A CA 1
ATOM 1078 C C . PRO A 1 136 ? 0.694 -17.826 -5.743 1.00 98.25 136 PRO A C 1
ATOM 1080 O O . PRO A 1 136 ? 0.933 -16.984 -4.877 1.00 98.25 136 PRO A O 1
ATOM 1083 N N . LEU A 1 137 ? 1.213 -19.056 -5.696 1.00 97.94 137 LEU A N 1
ATOM 1084 C CA . LEU A 1 137 ? 2.159 -19.504 -4.666 1.00 97.94 137 LEU A CA 1
ATOM 1085 C C . LEU A 1 137 ? 3.426 -18.645 -4.621 1.00 97.94 137 LEU A C 1
ATOM 1087 O O . LEU A 1 137 ? 3.980 -18.422 -3.548 1.00 97.94 137 LEU A O 1
ATOM 1091 N N . ALA A 1 138 ? 3.865 -18.159 -5.783 1.00 98.00 138 ALA A N 1
ATOM 1092 C CA . ALA A 1 138 ? 5.074 -17.360 -5.928 1.00 98.00 138 ALA A CA 1
ATOM 1093 C C . ALA A 1 138 ? 4.927 -15.912 -5.406 1.00 98.00 138 ALA A C 1
ATOM 1095 O O . ALA A 1 138 ? 5.915 -15.184 -5.353 1.00 98.00 138 ALA A O 1
ATOM 1096 N N . GLY A 1 139 ? 3.722 -15.504 -4.987 1.00 98.56 139 GLY A N 1
ATOM 1097 C CA . GLY A 1 139 ? 3.437 -14.188 -4.416 1.00 98.56 139 GLY A CA 1
ATOM 1098 C C . GLY A 1 139 ? 2.884 -13.173 -5.416 1.00 98.56 139 GLY A C 1
ATOM 1099 O O . GLY A 1 139 ? 2.621 -13.480 -6.581 1.00 98.56 139 GLY A O 1
ATOM 1100 N N . VAL A 1 140 ? 2.666 -11.956 -4.923 1.00 98.94 140 VAL A N 1
ATOM 1101 C CA . VAL A 1 140 ? 2.072 -10.844 -5.672 1.00 98.94 140 VAL A CA 1
ATOM 1102 C C . VAL A 1 140 ? 2.891 -9.582 -5.439 1.00 98.94 140 VAL A C 1
ATOM 1104 O O . VAL A 1 140 ? 3.190 -9.245 -4.294 1.00 98.94 140 VAL A O 1
ATOM 1107 N N . VAL A 1 141 ? 3.225 -8.881 -6.517 1.00 98.88 141 VAL A N 1
ATOM 1108 C CA . VAL A 1 141 ? 3.869 -7.568 -6.526 1.00 98.88 141 VAL A CA 1
ATOM 1109 C C . VAL A 1 141 ? 2.848 -6.536 -6.984 1.00 98.88 141 VAL A C 1
ATOM 1111 O O . VAL A 1 141 ? 2.241 -6.685 -8.041 1.00 98.88 141 VAL A O 1
ATOM 1114 N N . PHE A 1 142 ? 2.664 -5.490 -6.191 1.00 98.81 142 PHE A N 1
ATOM 1115 C CA . PHE A 1 142 ? 1.755 -4.384 -6.460 1.00 98.81 142 PHE A CA 1
ATOM 1116 C C . PHE A 1 142 ? 2.557 -3.120 -6.784 1.00 98.81 142 PHE A C 1
ATOM 1118 O O . PHE A 1 142 ? 3.475 -2.767 -6.039 1.00 98.81 142 PHE A O 1
ATOM 1125 N N . THR A 1 143 ? 2.226 -2.451 -7.890 1.00 98.19 143 THR A N 1
ATOM 1126 C CA . THR A 1 143 ? 2.923 -1.244 -8.366 1.00 98.19 143 THR A CA 1
ATOM 1127 C C . THR A 1 143 ? 1.988 -0.300 -9.138 1.00 98.19 143 THR A C 1
ATOM 1129 O O . THR A 1 143 ? 0.942 -0.709 -9.654 1.00 98.19 143 THR A O 1
ATOM 1132 N N . HIS A 1 144 ? 2.367 0.975 -9.240 1.00 96.31 144 HIS A N 1
ATOM 1133 C CA . HIS A 1 144 ? 1.690 1.945 -10.101 1.00 96.31 144 HIS A CA 1
ATOM 1134 C C . HIS A 1 144 ? 2.144 1.818 -11.565 1.00 96.31 144 HIS A C 1
ATOM 1136 O O . HIS A 1 144 ? 3.232 1.326 -11.860 1.00 96.31 144 HIS A O 1
ATOM 1142 N N . GLY A 1 145 ? 1.347 2.332 -12.502 1.00 95.19 145 GLY A N 1
ATOM 1143 C CA . GLY A 1 145 ? 1.615 2.237 -13.941 1.00 95.19 145 GLY A CA 1
ATOM 1144 C C . GLY A 1 145 ? 2.766 3.099 -14.465 1.00 95.19 145 GLY A C 1
ATOM 1145 O O . GLY A 1 145 ? 3.297 2.805 -15.535 1.00 95.19 145 GLY A O 1
ATOM 1146 N N . SER A 1 146 ? 3.179 4.145 -13.741 1.00 94.50 146 SER A N 1
ATOM 1147 C CA . SER A 1 146 ? 4.270 5.023 -14.185 1.00 94.50 146 SER A CA 1
ATOM 1148 C C . SER A 1 146 ? 5.624 4.311 -14.160 1.00 94.50 146 SER A C 1
ATOM 1150 O O . SER A 1 146 ? 6.068 3.858 -13.105 1.00 94.50 146 SER A O 1
ATOM 1152 N N . ARG A 1 147 ? 6.331 4.295 -15.297 1.00 94.88 147 ARG A N 1
ATOM 1153 C CA . ARG A 1 147 ? 7.731 3.841 -15.350 1.00 94.88 147 ARG A CA 1
ATOM 1154 C C . ARG A 1 147 ? 8.649 4.765 -14.553 1.00 94.88 147 ARG A C 1
ATOM 1156 O O . ARG A 1 147 ? 9.419 4.286 -13.735 1.00 94.88 147 ARG A O 1
ATOM 1163 N N . PHE A 1 148 ? 8.534 6.076 -14.767 1.00 95.56 148 PHE A N 1
ATOM 1164 C CA . PHE A 1 148 ? 9.333 7.084 -14.072 1.00 95.56 148 PHE A CA 1
ATOM 1165 C C . PHE A 1 148 ? 8.491 7.790 -13.009 1.00 95.56 148 PHE A C 1
ATOM 1167 O O . PHE A 1 148 ? 7.471 8.403 -13.329 1.00 95.56 148 PHE A O 1
ATOM 1174 N N . SER A 1 149 ? 8.882 7.685 -11.740 1.00 95.56 149 SER A N 1
ATOM 1175 C CA . SER A 1 149 ? 8.161 8.310 -10.627 1.00 95.56 149 SER A CA 1
ATOM 1176 C C . SER A 1 149 ? 9.048 8.469 -9.402 1.00 95.56 149 SER A C 1
ATOM 1178 O O . SER A 1 149 ? 9.787 7.552 -9.065 1.00 95.56 149 SER A O 1
ATOM 1180 N N . TRP A 1 150 ? 8.907 9.570 -8.659 1.00 95.56 150 TRP A N 1
ATOM 1181 C CA . TRP A 1 150 ? 9.631 9.774 -7.393 1.00 95.56 150 TRP A CA 1
ATOM 1182 C C . TRP A 1 150 ? 9.355 8.670 -6.353 1.00 95.56 150 TRP A C 1
ATOM 1184 O O . TRP A 1 150 ? 10.134 8.454 -5.426 1.00 95.56 150 TRP A O 1
ATOM 1194 N N . HIS A 1 151 ? 8.247 7.938 -6.494 1.00 95.12 151 HIS A N 1
ATOM 1195 C CA . HIS A 1 151 ? 7.939 6.796 -5.638 1.00 95.12 151 HIS A CA 1
ATOM 1196 C C . HIS A 1 151 ? 8.900 5.611 -5.859 1.00 95.12 151 HIS A C 1
ATOM 1198 O O . HIS A 1 151 ? 8.975 4.746 -4.984 1.00 95.12 151 HIS A O 1
ATOM 1204 N N . ASN A 1 152 ? 9.622 5.571 -6.985 1.00 96.25 152 ASN A N 1
ATOM 1205 C CA . ASN A 1 152 ? 10.569 4.516 -7.337 1.00 96.25 152 ASN A CA 1
ATOM 1206 C C . ASN A 1 152 ? 11.926 4.789 -6.692 1.00 96.25 152 ASN A C 1
ATOM 1208 O O . ASN A 1 152 ? 12.552 5.820 -6.932 1.00 96.25 152 ASN A O 1
ATOM 1212 N N . ASP A 1 153 ? 12.368 3.840 -5.877 1.00 94.31 153 ASP A N 1
ATOM 1213 C CA . ASP A 1 153 ? 13.574 3.936 -5.061 1.00 94.31 153 ASP A CA 1
ATOM 1214 C C . ASP A 1 153 ? 14.849 3.591 -5.854 1.00 94.31 153 ASP A C 1
ATOM 1216 O O . ASP A 1 153 ? 15.546 2.610 -5.589 1.00 94.31 153 ASP A O 1
ATOM 1220 N N . GLU A 1 154 ? 15.084 4.360 -6.917 1.00 95.12 154 GLU A N 1
ATOM 1221 C CA . GLU A 1 154 ? 16.172 4.174 -7.875 1.00 95.12 154 GLU A CA 1
ATOM 1222 C C . GLU A 1 154 ? 16.724 5.542 -8.322 1.00 95.12 154 GLU A C 1
ATOM 1224 O O . GLU A 1 154 ? 15.937 6.484 -8.442 1.00 95.12 154 GLU A O 1
ATOM 1229 N N . PRO A 1 155 ? 18.040 5.698 -8.588 1.00 94.81 155 PRO A N 1
ATOM 1230 C CA . PRO A 1 155 ? 18.644 7.013 -8.849 1.00 94.81 155 PRO A CA 1
ATOM 1231 C C . PRO A 1 155 ? 18.054 7.808 -10.020 1.00 94.81 155 PRO A C 1
ATOM 1233 O O . PRO A 1 155 ? 18.094 9.037 -10.016 1.00 94.81 155 PRO A O 1
ATOM 1236 N N . THR A 1 156 ? 17.525 7.121 -11.030 1.00 95.56 156 THR A N 1
ATOM 1237 C CA . THR A 1 156 ? 16.857 7.705 -12.202 1.00 95.56 156 THR A CA 1
ATOM 1238 C C . THR A 1 156 ? 15.334 7.644 -12.110 1.00 95.56 156 THR A C 1
ATOM 1240 O O . THR A 1 156 ? 14.641 8.040 -13.052 1.00 95.56 156 THR A O 1
ATOM 1243 N N . TYR A 1 157 ? 14.802 7.189 -10.973 1.00 96.69 157 TYR A N 1
ATOM 1244 C CA . TYR A 1 157 ? 13.378 7.009 -10.709 1.00 96.69 157 TYR A CA 1
ATOM 1245 C C . TYR A 1 157 ? 12.696 6.013 -11.659 1.00 96.69 157 TYR A C 1
ATOM 1247 O O . TYR A 1 157 ? 11.470 6.043 -11.792 1.00 96.69 157 TYR A O 1
ATOM 1255 N N . ASP A 1 158 ? 13.460 5.144 -12.329 1.00 96.31 158 ASP A N 1
ATOM 1256 C CA . ASP A 1 158 ? 12.943 4.130 -13.254 1.00 96.31 158 ASP A CA 1
ATOM 1257 C C . ASP A 1 158 ? 12.518 2.872 -12.479 1.00 96.31 158 ASP A C 1
ATOM 1259 O O . ASP A 1 158 ? 13.303 2.259 -11.754 1.00 96.31 158 ASP A O 1
ATOM 1263 N N . ASN A 1 159 ? 11.260 2.464 -12.636 1.00 96.62 159 ASN A N 1
ATOM 1264 C CA . ASN A 1 159 ? 10.710 1.272 -11.992 1.00 96.62 159 ASN A CA 1
ATOM 1265 C C . ASN A 1 159 ? 11.190 -0.029 -12.650 1.00 96.62 159 ASN A C 1
ATOM 1267 O O . ASN A 1 159 ? 11.231 -1.083 -12.018 1.00 96.62 159 ASN A O 1
ATOM 1271 N N . LEU A 1 160 ? 11.546 0.021 -13.934 1.00 96.69 160 LEU A N 1
ATOM 1272 C CA . LEU A 1 160 ? 11.947 -1.156 -14.693 1.00 96.69 160 LEU A CA 1
ATOM 1273 C C . LEU A 1 160 ? 13.163 -1.882 -14.084 1.00 96.69 160 LEU A C 1
ATOM 1275 O O . LEU A 1 160 ? 13.028 -3.072 -13.791 1.00 96.69 160 LEU A O 1
ATOM 1279 N N . PRO A 1 161 ? 14.308 -1.223 -13.802 1.00 96.56 161 PRO A N 1
ATOM 1280 C CA . PRO A 1 161 ? 15.442 -1.890 -13.162 1.00 96.56 161 PRO A CA 1
ATOM 1281 C C . PRO A 1 161 ? 15.124 -2.406 -11.750 1.00 96.56 161 PRO A C 1
ATOM 1283 O O . PRO A 1 161 ? 15.692 -3.419 -11.339 1.00 96.56 161 PRO A O 1
ATOM 1286 N N . LEU A 1 162 ? 14.210 -1.763 -11.009 1.00 97.25 162 LEU A N 1
ATOM 1287 C CA . LEU A 1 162 ? 13.763 -2.259 -9.702 1.00 97.25 162 LEU A CA 1
ATOM 1288 C C . LEU A 1 162 ? 13.000 -3.577 -9.850 1.00 97.25 162 LEU A C 1
ATOM 1290 O O . LEU A 1 162 ? 13.344 -4.568 -9.208 1.00 97.25 162 LEU A O 1
ATOM 1294 N N . LEU A 1 163 ? 12.002 -3.625 -10.734 1.00 98.38 163 LEU A N 1
ATOM 1295 C CA . LEU A 1 163 ? 11.204 -4.830 -10.967 1.00 98.38 163 LEU A CA 1
ATOM 1296 C C . LEU A 1 163 ? 12.021 -5.960 -11.615 1.00 98.38 163 LEU A C 1
ATOM 1298 O O . LEU A 1 163 ? 11.780 -7.135 -11.315 1.00 98.38 163 LEU A O 1
ATOM 1302 N N . GLU A 1 164 ? 13.008 -5.640 -12.454 1.00 97.69 164 GLU A N 1
ATOM 1303 C CA . GLU A 1 164 ? 13.963 -6.613 -13.002 1.00 97.69 164 GLU A CA 1
ATOM 1304 C C . GLU A 1 164 ? 14.835 -7.224 -11.902 1.00 97.69 164 GLU A C 1
ATOM 1306 O O . GLU A 1 164 ? 14.941 -8.452 -11.823 1.00 97.69 164 GLU A O 1
ATOM 1311 N N . ALA A 1 165 ? 15.386 -6.396 -11.012 1.00 97.94 165 ALA A N 1
ATOM 1312 C CA . ALA A 1 165 ? 16.278 -6.836 -9.942 1.00 97.94 165 ALA A CA 1
ATOM 1313 C C . ALA A 1 165 ? 15.558 -7.459 -8.734 1.00 97.94 165 ALA A C 1
ATOM 1315 O O . ALA A 1 165 ? 16.197 -8.183 -7.979 1.00 97.94 165 ALA A O 1
ATOM 1316 N N . LEU A 1 166 ? 14.253 -7.210 -8.554 1.00 98.69 166 LEU A N 1
ATOM 1317 C CA . LEU A 1 166 ? 13.502 -7.633 -7.365 1.00 98.69 166 LEU A CA 1
ATOM 1318 C C . LEU A 1 166 ? 13.604 -9.147 -7.097 1.00 98.69 166 LEU A C 1
ATOM 1320 O O . LEU A 1 166 ? 13.048 -9.955 -7.846 1.00 98.69 166 LEU A O 1
ATOM 1324 N N . ASP A 1 167 ? 14.251 -9.541 -6.008 1.00 98.56 167 ASP A N 1
ATOM 1325 C CA . ASP A 1 167 ? 14.310 -10.919 -5.529 1.00 98.56 167 ASP A CA 1
ATOM 1326 C C . ASP A 1 167 ? 13.053 -11.230 -4.706 1.00 98.56 167 ASP A C 1
ATOM 1328 O O . ASP A 1 167 ? 12.968 -10.984 -3.503 1.00 98.56 167 ASP A O 1
ATOM 1332 N N . ILE A 1 168 ? 12.024 -11.738 -5.386 1.00 98.62 168 ILE A N 1
ATOM 1333 C CA . ILE A 1 168 ? 10.718 -12.031 -4.781 1.00 98.62 168 ILE A CA 1
ATOM 1334 C C . ILE A 1 168 ? 10.822 -13.124 -3.704 1.00 98.62 168 ILE A C 1
ATOM 1336 O O . ILE A 1 168 ? 10.280 -12.909 -2.617 1.00 98.62 168 ILE A O 1
ATOM 1340 N N . PRO A 1 169 ? 11.510 -14.267 -3.929 1.00 98.25 169 PRO A N 1
ATOM 1341 C CA . PRO A 1 169 ? 11.747 -15.242 -2.867 1.00 98.25 169 PRO A CA 1
ATOM 1342 C C . PRO A 1 169 ? 12.388 -14.636 -1.614 1.00 98.25 169 PRO A C 1
ATOM 1344 O O . PRO A 1 169 ? 11.866 -14.843 -0.517 1.00 98.25 169 PRO A O 1
ATOM 1347 N N . ALA A 1 170 ? 13.465 -13.857 -1.763 1.00 98.38 170 ALA A N 1
ATOM 1348 C CA . ALA A 1 170 ? 14.137 -13.228 -0.629 1.00 98.38 170 ALA A CA 1
ATOM 1349 C C . ALA A 1 170 ? 13.245 -12.181 0.053 1.00 98.38 170 ALA A C 1
ATOM 1351 O O . ALA A 1 170 ? 13.178 -12.139 1.283 1.00 98.38 170 ALA A O 1
ATOM 1352 N N . ALA A 1 171 ? 12.504 -11.376 -0.711 1.00 97.75 171 ALA A N 1
ATOM 1353 C CA . ALA A 1 171 ? 11.582 -10.374 -0.182 1.00 97.75 171 ALA A CA 1
ATOM 1354 C C . ALA A 1 171 ? 10.447 -10.990 0.655 1.00 97.75 171 ALA A C 1
ATOM 1356 O O . ALA A 1 171 ? 10.038 -10.421 1.669 1.00 97.75 171 ALA A O 1
ATOM 1357 N N . LEU A 1 172 ? 9.961 -12.168 0.255 1.00 98.00 172 LEU A N 1
ATOM 1358 C CA . LEU A 1 172 ? 8.898 -12.896 0.950 1.00 98.00 172 LEU A CA 1
ATOM 1359 C C . LEU A 1 172 ? 9.402 -13.760 2.112 1.00 98.00 172 LEU A C 1
ATOM 1361 O O . LEU A 1 172 ? 8.595 -14.223 2.923 1.00 98.00 172 LEU A O 1
ATOM 1365 N N . GLU A 1 173 ? 10.711 -13.972 2.230 1.00 95.00 173 GLU A N 1
ATOM 1366 C CA . GLU A 1 173 ? 11.284 -14.742 3.327 1.00 95.00 173 GLU A CA 1
ATOM 1367 C C . GLU A 1 173 ? 11.035 -14.063 4.685 1.00 95.00 173 GLU A C 1
ATOM 1369 O O . GLU A 1 173 ? 11.356 -12.885 4.887 1.00 95.00 173 GLU A O 1
ATOM 1374 N N . GLY A 1 174 ? 10.499 -14.838 5.633 1.00 91.94 174 GLY A N 1
ATOM 1375 C CA . GLY A 1 174 ? 10.156 -14.398 6.983 1.00 91.94 174 GLY A CA 1
ATOM 1376 C C . GLY A 1 174 ? 8.742 -13.800 7.046 1.00 91.94 174 GLY A C 1
ATOM 1377 O O . GLY A 1 174 ? 7.772 -14.567 7.009 1.00 91.94 174 GLY A O 1
ATOM 1378 N N . PRO A 1 175 ? 8.574 -12.464 7.134 1.00 94.25 175 PRO A N 1
ATOM 1379 C CA . PRO A 1 175 ? 7.257 -11.846 7.308 1.00 94.25 175 PRO A CA 1
ATOM 1380 C C . PRO A 1 175 ? 6.282 -12.034 6.139 1.00 94.25 175 PRO A C 1
ATOM 1382 O O . PRO A 1 175 ? 5.094 -11.780 6.309 1.00 94.25 175 PRO A O 1
ATOM 1385 N N . GLY A 1 176 ? 6.739 -12.476 4.960 1.00 97.31 176 GLY A N 1
ATOM 1386 C CA . GLY A 1 176 ? 5.881 -12.656 3.781 1.00 97.31 176 GLY A CA 1
ATOM 1387 C C . GLY A 1 176 ? 5.319 -11.354 3.205 1.00 97.31 176 GLY A C 1
ATOM 1388 O O . GLY A 1 176 ? 4.334 -11.401 2.473 1.00 97.31 176 GLY A O 1
ATOM 1389 N N . TYR A 1 177 ? 5.906 -10.210 3.554 1.00 98.06 177 TYR A N 1
ATOM 1390 C CA . TYR A 1 177 ? 5.545 -8.881 3.071 1.00 98.06 177 TYR A CA 1
ATOM 1391 C C . TYR A 1 177 ? 6.780 -7.981 3.079 1.00 98.06 177 TYR A C 1
ATOM 1393 O O . TYR A 1 177 ? 7.535 -7.993 4.055 1.00 98.06 177 TYR A O 1
ATOM 1401 N N . HIS A 1 178 ? 6.944 -7.165 2.037 1.00 97.88 178 HIS A N 1
ATOM 1402 C CA . HIS A 1 178 ? 7.953 -6.112 1.999 1.00 97.88 178 HIS A CA 1
ATOM 1403 C C . HIS A 1 178 ? 7.496 -4.936 1.123 1.00 97.88 178 HIS A C 1
ATOM 1405 O O . HIS A 1 178 ? 7.020 -5.143 0.009 1.00 97.88 178 HIS A O 1
ATOM 1411 N N . ASN A 1 179 ? 7.661 -3.696 1.594 1.00 97.50 179 ASN A N 1
ATOM 1412 C CA . ASN A 1 179 ? 7.500 -2.506 0.745 1.00 97.50 179 ASN A CA 1
ATOM 1413 C C . ASN A 1 179 ? 8.687 -2.417 -0.231 1.00 97.50 179 ASN A C 1
ATOM 1415 O O . ASN A 1 179 ? 9.807 -2.714 0.170 1.00 97.50 179 ASN A O 1
ATOM 1419 N N . LEU A 1 180 ? 8.473 -2.043 -1.492 1.00 97.50 180 LEU A N 1
ATOM 1420 C CA . LEU A 1 180 ? 9.555 -1.983 -2.487 1.00 97.50 180 LEU A CA 1
ATOM 1421 C C . LEU A 1 180 ? 10.530 -0.818 -2.246 1.00 97.50 180 LEU A C 1
ATOM 1423 O O . LEU A 1 180 ? 11.637 -0.823 -2.780 1.00 97.50 180 LEU A O 1
ATOM 1427 N N . ARG A 1 181 ? 10.137 0.164 -1.433 1.00 96.00 181 ARG A N 1
ATOM 1428 C CA . ARG A 1 181 ? 10.972 1.284 -1.011 1.00 96.00 181 ARG A CA 1
ATOM 1429 C C . ARG A 1 181 ? 11.769 0.947 0.251 1.00 96.00 181 ARG A C 1
ATOM 1431 O O . ARG A 1 181 ? 11.215 0.495 1.255 1.00 96.00 181 ARG A O 1
ATOM 1438 N N . CYS A 1 182 ? 13.059 1.235 0.191 1.00 96.31 182 CYS A N 1
ATOM 1439 C CA . CYS A 1 182 ? 14.050 1.100 1.248 1.00 96.31 182 CYS A CA 1
ATOM 1440 C C . CYS A 1 182 ? 14.404 2.433 1.917 1.00 96.31 182 CYS A C 1
ATOM 1442 O O . CYS A 1 182 ? 14.646 2.451 3.123 1.00 96.31 182 CYS A O 1
ATOM 1444 N N . ASP A 1 183 ? 14.436 3.534 1.166 1.00 95.56 183 ASP A N 1
ATOM 1445 C CA . ASP A 1 183 ? 14.830 4.849 1.665 1.00 95.56 183 ASP A CA 1
ATOM 1446 C C . ASP A 1 183 ? 13.732 5.528 2.511 1.00 95.56 183 ASP A C 1
ATOM 1448 O O . ASP A 1 183 ? 12.569 5.669 2.104 1.00 95.56 183 ASP A O 1
ATOM 1452 N N . TRP A 1 184 ? 14.124 5.997 3.701 1.00 95.06 184 TRP A N 1
ATOM 1453 C CA . TRP A 1 184 ? 13.226 6.518 4.733 1.00 95.06 184 TRP A CA 1
ATOM 1454 C C . TRP A 1 184 ? 12.837 7.985 4.539 1.00 95.06 184 TRP A C 1
ATOM 1456 O O . TRP A 1 184 ? 11.971 8.459 5.273 1.00 95.06 184 TRP A O 1
ATOM 1466 N N . SER A 1 185 ? 13.425 8.712 3.591 1.00 91.81 185 SER A N 1
ATOM 1467 C CA . SER A 1 185 ? 13.230 10.164 3.423 1.00 91.81 185 SER A CA 1
ATOM 1468 C C . SER A 1 185 ? 11.764 10.595 3.264 1.00 91.81 185 SER A C 1
ATOM 1470 O O . SER A 1 185 ? 11.389 11.683 3.691 1.00 91.81 185 SER A O 1
ATOM 1472 N N . ALA A 1 186 ? 10.918 9.744 2.674 1.00 89.81 186 ALA A N 1
ATOM 1473 C CA . ALA A 1 186 ? 9.478 9.980 2.514 1.00 89.81 186 ALA A CA 1
ATOM 1474 C C . ALA A 1 186 ? 8.618 9.143 3.484 1.00 89.81 186 ALA A C 1
ATOM 1476 O O . ALA A 1 186 ? 7.389 9.146 3.400 1.00 89.81 186 ALA A O 1
ATOM 1477 N N . SER A 1 187 ? 9.256 8.370 4.362 1.00 91.62 187 SER A N 1
ATOM 1478 C CA . SER A 1 187 ? 8.619 7.405 5.259 1.00 91.62 187 SER A CA 1
ATOM 1479 C C . SER A 1 187 ? 8.257 8.019 6.606 1.00 91.62 187 SER A C 1
ATOM 1481 O O . SER A 1 187 ? 8.801 9.046 7.007 1.00 91.62 187 SER A O 1
ATOM 1483 N N . THR A 1 188 ? 7.438 7.303 7.373 1.00 92.44 188 THR A N 1
ATOM 1484 C CA . THR A 1 188 ? 7.206 7.608 8.790 1.00 92.44 188 THR A CA 1
ATOM 1485 C C . THR A 1 188 ? 8.224 6.941 9.729 1.00 92.44 188 THR A C 1
ATOM 1487 O O . THR A 1 188 ? 8.135 7.044 10.954 1.00 92.44 188 THR A O 1
ATOM 1490 N N . CYS A 1 189 ? 9.235 6.274 9.159 1.00 91.88 189 CYS A N 1
ATOM 1491 C CA . CYS A 1 189 ? 10.351 5.661 9.877 1.00 91.88 189 CYS A CA 1
ATOM 1492 C C . CYS A 1 189 ? 11.414 6.684 10.303 1.00 91.88 189 CYS A C 1
ATOM 1494 O O . CYS A 1 189 ? 12.090 6.474 11.318 1.00 91.88 189 CYS A O 1
ATOM 1496 N N . ALA A 1 190 ? 11.543 7.779 9.546 1.00 87.00 190 ALA A N 1
ATOM 1497 C CA . ALA A 1 190 ? 12.520 8.834 9.776 1.00 87.00 190 ALA A CA 1
ATOM 1498 C C . ALA A 1 190 ? 12.371 9.457 11.176 1.00 87.00 190 ALA A C 1
ATOM 1500 O O . ALA A 1 190 ? 11.263 9.668 11.676 1.00 87.00 190 ALA A O 1
ATOM 1501 N N . LYS A 1 191 ? 13.502 9.738 11.836 1.00 79.38 191 LYS A N 1
ATOM 1502 C CA . LYS A 1 191 ? 13.521 10.263 13.217 1.00 79.38 191 LYS A CA 1
ATOM 1503 C C . LYS A 1 191 ? 12.883 11.652 13.318 1.00 79.38 191 LYS A C 1
ATOM 1505 O O . LYS A 1 191 ? 12.363 12.006 14.370 1.00 79.38 191 LYS A O 1
ATOM 1510 N N . ASP A 1 192 ? 12.921 12.402 12.229 1.00 77.19 192 ASP A N 1
ATOM 1511 C CA . ASP A 1 192 ? 12.395 13.748 12.045 1.00 77.19 192 ASP A CA 1
ATOM 1512 C C . ASP A 1 192 ? 11.050 13.772 11.306 1.00 77.19 192 ASP A C 1
ATOM 1514 O O . ASP A 1 192 ? 10.595 14.852 10.941 1.00 77.19 192 ASP A O 1
ATOM 1518 N N . TYR A 1 193 ? 10.387 12.616 11.119 1.00 79.06 193 TYR A N 1
ATOM 1519 C CA . TYR A 1 193 ? 9.072 12.547 10.475 1.00 79.06 193 TYR A CA 1
ATOM 1520 C C . TYR A 1 193 ? 8.135 13.617 11.054 1.00 79.06 193 TYR A C 1
ATOM 1522 O O . TYR A 1 193 ? 7.586 14.421 10.307 1.00 79.06 193 TYR A O 1
ATOM 1530 N N . GLY A 1 194 ? 8.004 13.692 12.377 1.00 82.81 194 GLY A N 1
ATOM 1531 C CA . GLY A 1 194 ? 7.211 14.711 13.061 1.00 82.81 194 GLY A CA 1
ATOM 1532 C C . GLY A 1 194 ? 6.246 14.088 14.060 1.00 82.81 194 GLY A C 1
ATOM 1533 O O . GLY A 1 194 ? 6.574 13.096 14.713 1.00 82.81 194 GLY A O 1
ATOM 1534 N N . SER A 1 195 ? 5.064 14.683 14.197 1.00 90.12 195 SER A N 1
ATOM 1535 C CA . SER A 1 195 ? 4.141 14.370 15.291 1.00 90.12 195 SER A CA 1
ATOM 1536 C C . SER A 1 195 ? 3.265 13.136 15.016 1.00 90.12 195 SER A C 1
ATOM 1538 O O . SER A 1 195 ? 2.871 12.900 13.872 1.00 90.12 195 SER A O 1
ATOM 1540 N N . PRO A 1 196 ? 2.919 12.338 16.051 1.00 93.12 196 PRO A N 1
ATOM 1541 C CA . PRO A 1 196 ? 2.086 11.145 15.892 1.00 93.12 196 PRO A CA 1
ATOM 1542 C C . PRO A 1 196 ? 0.728 11.432 15.241 1.00 93.12 196 PRO A C 1
ATOM 1544 O O . PRO A 1 196 ? 0.139 12.493 15.459 1.00 93.12 196 PRO A O 1
ATOM 1547 N N . GLN A 1 197 ? 0.181 10.461 14.503 1.00 94.31 197 GLN A N 1
ATOM 1548 C CA . GLN A 1 197 ? -0.986 10.674 13.637 1.00 94.31 197 GLN A CA 1
ATOM 1549 C C . GLN A 1 197 ? -2.251 1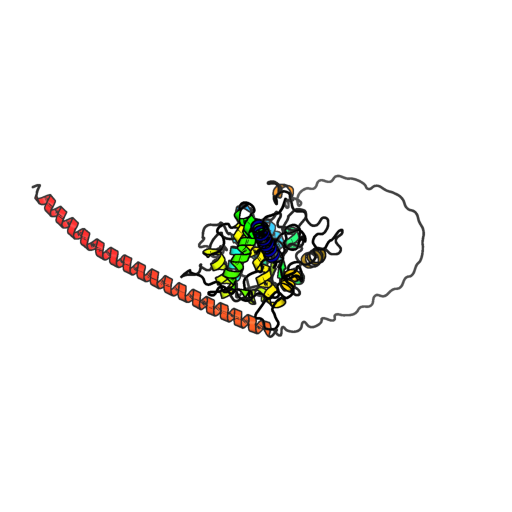1.137 14.387 1.00 94.31 197 GLN A C 1
ATOM 1551 O O . GLN A 1 197 ? -3.033 11.922 13.858 1.00 94.31 197 GLN A O 1
ATOM 1556 N N . ASN A 1 198 ? -2.439 10.717 15.646 1.00 93.62 198 ASN A N 1
ATOM 1557 C CA . ASN A 1 198 ? -3.565 11.149 16.490 1.00 93.62 198 ASN A CA 1
ATOM 1558 C C . ASN A 1 198 ? -3.204 12.273 17.489 1.00 93.62 198 ASN A C 1
ATOM 1560 O O . ASN A 1 198 ? -3.961 12.536 18.431 1.00 93.62 198 ASN A O 1
ATOM 1564 N N . SER A 1 199 ? -2.042 12.914 17.342 1.00 93.44 199 SER A N 1
ATOM 1565 C CA . SER A 1 199 ? -1.602 13.976 18.252 1.00 93.44 199 SER A CA 1
ATOM 1566 C C . SER A 1 199 ? -2.482 15.231 18.144 1.00 93.44 199 SER A C 1
ATOM 1568 O O . SER A 1 199 ? -3.179 15.457 17.152 1.00 93.44 199 SER A O 1
ATOM 1570 N N . ILE A 1 200 ? -2.463 16.073 19.184 1.00 93.12 200 ILE A N 1
ATOM 1571 C CA . ILE A 1 200 ? -3.190 17.356 19.168 1.00 93.12 200 ILE A CA 1
ATOM 1572 C C . ILE A 1 200 ? -2.636 18.268 18.069 1.00 93.12 200 ILE A C 1
ATOM 1574 O O . ILE A 1 200 ? -3.412 18.931 17.388 1.00 93.12 200 ILE A O 1
ATOM 1578 N N . GLU A 1 201 ? -1.315 18.273 17.888 1.00 92.94 201 GLU A N 1
ATOM 1579 C CA . GLU A 1 201 ? -0.639 19.062 16.861 1.00 92.94 201 GLU A CA 1
ATOM 1580 C C . GLU A 1 201 ? -1.093 18.655 15.459 1.00 92.94 201 GLU A C 1
ATOM 1582 O O . GLU A 1 201 ? -1.569 19.506 14.716 1.00 92.94 201 GLU A O 1
ATOM 1587 N N . THR A 1 202 ? -1.060 17.360 15.131 1.00 94.44 202 THR A N 1
ATOM 1588 C CA . THR A 1 202 ? -1.509 16.860 13.822 1.00 94.44 202 THR A CA 1
ATOM 1589 C C . THR A 1 202 ? -2.968 17.227 13.555 1.00 94.44 202 THR A C 1
ATOM 1591 O O . THR A 1 202 ? -3.296 17.697 12.468 1.00 94.44 202 THR A O 1
ATOM 1594 N N . LYS A 1 203 ? -3.855 17.099 14.554 1.00 94.62 203 LYS A N 1
ATOM 1595 C CA . LYS A 1 203 ? -5.265 17.508 14.411 1.00 94.62 203 LYS A CA 1
ATOM 1596 C C . LYS A 1 203 ? -5.434 19.014 14.231 1.00 94.62 203 LYS A C 1
ATOM 1598 O O . LYS A 1 203 ? -6.317 19.438 13.487 1.00 94.62 203 LYS A O 1
ATOM 1603 N N . LEU A 1 204 ? -4.630 19.818 14.925 1.00 94.44 204 LEU A N 1
ATOM 1604 C CA . LEU A 1 204 ? -4.663 21.268 14.782 1.00 94.44 204 LEU A CA 1
ATOM 1605 C C . LEU A 1 204 ? -4.173 21.671 13.391 1.00 94.44 204 LEU A C 1
ATOM 1607 O O . LEU A 1 204 ? -4.900 22.384 12.708 1.00 94.44 204 LEU A O 1
ATOM 1611 N N . ASN A 1 205 ? -3.024 21.154 12.953 1.00 93.88 205 ASN A N 1
ATOM 1612 C CA . ASN A 1 205 ? -2.444 21.422 11.636 1.00 93.88 205 ASN A CA 1
ATOM 1613 C C . ASN A 1 205 ? -3.385 20.980 10.513 1.00 93.88 205 ASN A C 1
ATOM 1615 O O . ASN A 1 205 ? -3.666 21.767 9.619 1.00 93.88 205 ASN A O 1
ATOM 1619 N N . ALA A 1 206 ? -3.989 19.791 10.604 1.00 94.38 206 ALA A N 1
ATOM 1620 C CA . ALA A 1 206 ? -4.989 19.334 9.635 1.00 94.38 206 ALA A CA 1
ATOM 1621 C C . ALA A 1 206 ? -6.189 20.294 9.502 1.00 94.38 206 ALA A C 1
ATOM 1623 O O . ALA A 1 206 ? -6.808 20.377 8.443 1.00 94.38 206 ALA A O 1
ATOM 1624 N N . LYS A 1 207 ? -6.533 21.022 10.574 1.00 94.06 207 LYS A N 1
ATOM 1625 C CA . LYS A 1 207 ? -7.651 21.973 10.595 1.00 94.06 207 LYS A CA 1
ATOM 1626 C C . LYS A 1 207 ? -7.245 23.389 10.181 1.00 94.06 207 LYS A C 1
ATOM 1628 O O . LYS A 1 207 ? -8.035 24.076 9.540 1.00 94.06 207 LYS A O 1
ATOM 1633 N N . THR A 1 208 ? -6.067 23.854 10.591 1.00 94.19 208 THR A N 1
ATOM 1634 C CA . THR A 1 208 ? -5.588 25.225 10.340 1.00 94.19 208 THR A CA 1
ATOM 1635 C C . THR A 1 208 ? -4.823 25.351 9.028 1.00 94.19 208 THR A C 1
ATOM 1637 O O . THR A 1 208 ? -4.774 26.441 8.463 1.00 94.19 208 THR A O 1
ATOM 1640 N N . GLN A 1 209 ? -4.261 24.249 8.536 1.00 92.44 209 GLN A N 1
ATOM 1641 C CA . GLN A 1 209 ? -3.476 24.144 7.311 1.00 92.44 209 GLN A CA 1
ATOM 1642 C C . GLN A 1 209 ? -4.003 22.991 6.440 1.00 92.44 209 GLN A C 1
ATOM 1644 O O . GLN A 1 209 ? -3.294 22.019 6.194 1.00 92.44 209 GLN A O 1
ATO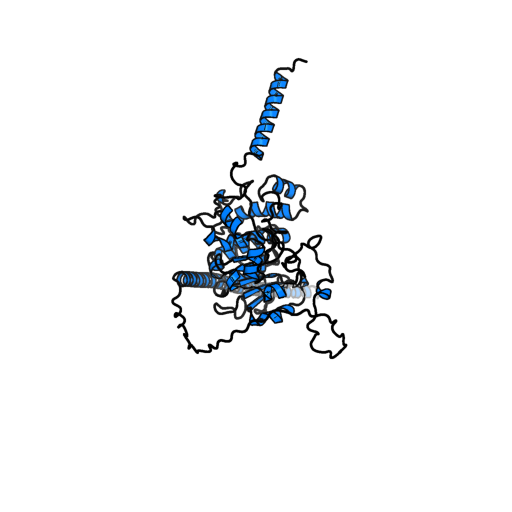M 1649 N N . PRO A 1 210 ? -5.251 23.063 5.944 1.00 86.00 210 PRO A N 1
ATOM 1650 C CA . PRO A 1 210 ? -5.848 21.982 5.156 1.00 86.00 210 PRO A CA 1
ATOM 1651 C C . PRO A 1 210 ? -5.115 21.681 3.834 1.00 86.00 210 PRO A C 1
ATOM 1653 O O . PRO A 1 210 ? -5.327 20.622 3.255 1.00 86.00 210 PRO A O 1
ATOM 1656 N N . TRP A 1 211 ? -4.257 22.588 3.353 1.00 88.38 211 TRP A N 1
ATOM 1657 C CA . TRP A 1 211 ? -3.382 22.362 2.194 1.00 88.38 211 TRP A CA 1
ATOM 1658 C C . TRP A 1 211 ? -2.172 21.473 2.512 1.00 88.38 211 TRP A C 1
ATOM 1660 O O . TRP A 1 211 ? -1.564 20.927 1.591 1.00 88.38 211 TRP A O 1
ATOM 1670 N N . ASP A 1 212 ? -1.818 21.302 3.791 1.00 91.19 212 ASP A N 1
ATOM 1671 C CA . ASP A 1 212 ? -0.870 20.272 4.199 1.00 91.19 212 ASP A CA 1
ATOM 1672 C C . ASP A 1 212 ? -1.563 18.908 4.131 1.00 91.19 212 ASP A C 1
ATOM 1674 O O . ASP A 1 212 ? -2.126 18.379 5.098 1.00 91.19 212 ASP A O 1
ATOM 1678 N N . MET A 1 213 ? -1.488 18.319 2.939 1.00 90.62 213 MET A N 1
ATOM 1679 C CA . MET A 1 213 ? -2.066 17.014 2.651 1.00 90.62 213 MET A CA 1
ATOM 1680 C C . MET A 1 213 ? -1.538 15.934 3.590 1.00 90.62 213 MET A C 1
ATOM 1682 O O . MET A 1 213 ? -2.213 14.923 3.781 1.00 90.62 213 MET A O 1
ATOM 1686 N N . ARG A 1 214 ? -0.336 16.096 4.154 1.00 90.56 214 ARG A N 1
ATOM 1687 C CA . ARG A 1 214 ? 0.250 15.120 5.068 1.00 90.56 214 ARG A CA 1
ATOM 1688 C C . ARG A 1 214 ? -0.438 15.162 6.423 1.00 90.56 214 ARG A C 1
ATOM 1690 O O . ARG A 1 214 ? -0.979 14.135 6.823 1.00 90.56 214 ARG A O 1
ATOM 1697 N N . SER A 1 215 ? -0.520 16.328 7.065 1.00 93.62 215 SER A N 1
ATOM 1698 C CA . SER A 1 215 ? -1.261 16.475 8.327 1.00 93.62 215 SER A CA 1
ATOM 1699 C C . SER A 1 215 ? -2.728 16.062 8.178 1.00 93.62 215 SER A C 1
ATOM 1701 O O . SER A 1 215 ? -3.252 15.334 9.024 1.00 93.62 215 SER A O 1
ATOM 1703 N N . ALA A 1 216 ? -3.377 16.450 7.073 1.00 95.50 216 ALA A N 1
ATOM 1704 C CA . ALA A 1 216 ? -4.749 16.040 6.776 1.00 95.50 216 ALA A CA 1
ATOM 1705 C C . ALA A 1 216 ? -4.895 14.510 6.669 1.00 95.50 216 ALA A C 1
ATOM 1707 O O . ALA A 1 216 ? -5.832 13.935 7.226 1.00 95.50 216 ALA A O 1
ATOM 1708 N N . SER A 1 217 ? -3.947 13.841 6.005 1.00 95.69 217 SER A N 1
ATOM 1709 C CA . SER A 1 217 ? -3.940 12.379 5.876 1.00 95.69 217 SER A CA 1
ATOM 1710 C C . SER A 1 217 ? -3.672 11.664 7.190 1.00 95.69 217 SER A C 1
ATOM 1712 O O . SER A 1 217 ? -4.350 10.689 7.490 1.00 95.69 217 SER A O 1
ATOM 1714 N N . ASP A 1 218 ? -2.716 12.144 7.981 1.00 95.50 218 ASP A N 1
ATOM 1715 C CA . ASP A 1 218 ? -2.351 11.522 9.251 1.00 95.50 218 ASP A CA 1
ATOM 1716 C C . ASP A 1 218 ? -3.507 11.624 10.261 1.00 95.50 218 ASP A C 1
ATOM 1718 O O . ASP A 1 218 ? -3.882 10.624 10.880 1.00 95.50 218 ASP A O 1
ATOM 1722 N N . ALA A 1 219 ? -4.161 12.788 10.351 1.00 95.75 219 ALA A N 1
ATOM 1723 C CA . ALA A 1 219 ? -5.356 12.950 11.176 1.00 95.75 219 ALA A CA 1
ATOM 1724 C C . ALA A 1 219 ? -6.513 12.053 10.697 1.00 95.75 219 ALA A C 1
ATOM 1726 O O . ALA A 1 219 ? -7.165 11.392 11.508 1.00 95.75 219 ALA A O 1
ATOM 1727 N N . ALA A 1 220 ? -6.758 11.997 9.383 1.00 96.75 220 ALA A N 1
ATOM 1728 C CA . ALA A 1 220 ? -7.813 11.165 8.812 1.00 96.75 220 ALA A CA 1
ATOM 1729 C C . ALA A 1 220 ? -7.530 9.663 8.978 1.00 96.75 220 ALA A C 1
ATOM 1731 O O . ALA A 1 220 ? -8.458 8.893 9.225 1.00 96.75 220 ALA A O 1
ATOM 1732 N N . PHE A 1 221 ? -6.268 9.236 8.904 1.00 96.88 221 PHE A N 1
ATOM 1733 C CA . PHE A 1 221 ? -5.848 7.857 9.146 1.00 96.88 221 PHE A CA 1
ATOM 1734 C C . PHE A 1 221 ? -6.202 7.396 10.561 1.00 96.88 221 PHE A C 1
ATOM 1736 O O . PHE A 1 221 ? -6.825 6.346 10.724 1.00 96.88 221 PHE A O 1
ATOM 1743 N N . ALA A 1 222 ? -5.879 8.202 11.577 1.00 94.81 222 ALA A N 1
ATOM 1744 C CA . ALA A 1 222 ? -6.191 7.880 12.968 1.00 94.81 222 ALA A CA 1
ATOM 1745 C C . ALA A 1 222 ? -7.697 7.653 13.202 1.00 94.81 222 ALA A C 1
ATOM 1747 O O . ALA A 1 222 ? -8.080 6.718 13.908 1.00 94.81 222 ALA A O 1
ATOM 1748 N N . GLU A 1 223 ? -8.553 8.474 12.588 1.00 93.56 223 GLU A N 1
ATOM 1749 C CA . GLU A 1 223 ? -10.011 8.304 12.658 1.00 93.56 223 GLU A CA 1
ATOM 1750 C C . GLU A 1 223 ? -10.488 7.098 11.825 1.00 93.56 223 GLU A C 1
ATOM 1752 O O . GLU A 1 223 ? -11.369 6.344 12.249 1.00 93.56 223 GLU A O 1
ATOM 1757 N N . SER A 1 224 ? -9.863 6.861 10.669 1.00 95.75 224 SER A N 1
ATOM 1758 C CA . SER A 1 224 ? -10.211 5.762 9.761 1.00 95.75 224 SER A CA 1
ATOM 1759 C C . SER A 1 224 ? -9.996 4.394 10.400 1.00 95.75 224 SER A C 1
ATOM 1761 O O . SER A 1 224 ? -10.844 3.518 10.245 1.00 95.75 224 SER A O 1
ATOM 1763 N N . LEU A 1 225 ? -8.939 4.218 11.198 1.00 95.75 225 LEU A N 1
ATOM 1764 C CA . LEU A 1 225 ? -8.679 2.977 11.939 1.00 95.75 225 LEU A CA 1
ATOM 1765 C C . LEU A 1 225 ? -9.865 2.561 12.824 1.00 95.75 225 LEU A C 1
ATOM 1767 O O . LEU A 1 225 ? -10.220 1.384 12.872 1.00 95.75 225 LEU A O 1
ATOM 1771 N N . VAL A 1 226 ? -10.537 3.524 13.462 1.00 93.12 226 VAL A N 1
ATOM 1772 C CA . VAL A 1 226 ? -11.731 3.253 14.278 1.00 93.12 226 VAL A CA 1
ATOM 1773 C C . VAL A 1 226 ? -12.903 2.812 13.403 1.00 93.12 226 VAL A C 1
ATOM 1775 O O . VAL A 1 226 ? -13.639 1.906 13.784 1.00 93.12 226 VAL A O 1
ATOM 1778 N N . SER A 1 227 ? -13.083 3.412 12.224 1.00 92.88 227 SER A N 1
ATOM 1779 C CA . SER A 1 227 ? -14.148 3.005 11.297 1.00 92.88 227 SER A CA 1
ATOM 1780 C C . SER A 1 227 ? -13.903 1.628 10.664 1.00 92.88 227 SER A C 1
ATOM 1782 O O . SER A 1 227 ? -14.842 0.852 10.506 1.00 92.88 227 SER A O 1
ATOM 1784 N N . ILE A 1 228 ? -12.644 1.302 10.360 1.00 95.62 228 ILE A N 1
ATOM 1785 C CA . ILE A 1 228 ? -12.247 0.062 9.686 1.00 95.62 228 ILE A CA 1
ATOM 1786 C C . ILE A 1 228 ? -12.239 -1.113 10.667 1.00 95.62 228 ILE A C 1
ATOM 1788 O O . ILE A 1 228 ? -12.790 -2.171 10.363 1.00 95.62 228 ILE A O 1
ATOM 1792 N N . PHE A 1 229 ? -11.640 -0.940 11.849 1.00 95.00 229 PHE A N 1
ATOM 1793 C CA . PHE A 1 229 ? -11.426 -2.022 12.817 1.00 95.00 229 PHE A CA 1
ATOM 1794 C C . PHE A 1 229 ? -12.386 -1.980 14.014 1.00 95.00 229 PHE A C 1
ATOM 1796 O O . PHE A 1 229 ? -12.659 -3.011 14.617 1.00 95.00 229 PHE A O 1
ATOM 1803 N N . GLY A 1 230 ? -12.956 -0.824 14.361 1.00 86.88 230 GLY A N 1
ATOM 1804 C CA . GLY A 1 230 ? -13.744 -0.661 15.591 1.00 86.88 230 GLY A CA 1
ATOM 1805 C C . GLY A 1 230 ? -15.153 -1.269 15.564 1.00 86.88 230 GLY A C 1
ATOM 1806 O O . GLY A 1 230 ? -15.799 -1.346 16.612 1.00 86.88 230 GLY A O 1
ATOM 1807 N N . GLY A 1 231 ? -15.648 -1.704 14.400 1.00 79.88 231 GLY A N 1
ATOM 1808 C CA . GLY A 1 231 ? -16.995 -2.265 14.231 1.00 79.88 231 GLY A CA 1
ATOM 1809 C C . GLY A 1 231 ? -18.127 -1.336 14.698 1.00 79.88 231 GLY A C 1
ATOM 1810 O O . GLY A 1 231 ? -17.935 -0.137 14.900 1.00 79.88 231 GLY A O 1
ATOM 1811 N N . PHE A 1 232 ? -19.328 -1.891 14.914 1.00 65.50 232 PHE A N 1
ATOM 1812 C CA . PHE A 1 232 ? -20.517 -1.109 15.301 1.00 65.50 232 PHE A CA 1
ATOM 1813 C C . PHE A 1 232 ? -20.344 -0.300 16.591 1.00 65.50 232 PHE A C 1
ATOM 1815 O O . PHE A 1 232 ? -20.879 0.800 16.707 1.00 65.50 232 PHE A O 1
ATOM 1822 N N . LYS A 1 233 ? -19.611 -0.843 17.569 1.00 66.25 233 LYS A N 1
ATOM 1823 C CA . LYS A 1 233 ? -19.423 -0.206 18.880 1.00 66.25 233 LYS A CA 1
ATOM 1824 C C . LYS A 1 233 ? -18.253 0.783 18.914 1.00 66.25 233 LYS A C 1
ATOM 1826 O O . LYS A 1 233 ? -18.044 1.383 19.961 1.00 66.25 233 LYS A O 1
ATOM 1831 N N . ARG A 1 234 ? -17.530 0.966 17.796 1.00 65.31 234 ARG A N 1
ATOM 1832 C CA . ARG A 1 234 ? -16.320 1.800 17.688 1.00 65.31 234 ARG A CA 1
ATOM 1833 C C . ARG A 1 234 ? -15.360 1.545 18.845 1.00 65.31 234 ARG A C 1
ATOM 1835 O O . ARG A 1 234 ? -15.113 2.437 19.656 1.00 65.31 234 ARG A O 1
ATOM 1842 N N . ASP A 1 235 ? -14.873 0.310 18.910 1.00 70.38 235 ASP A N 1
ATOM 1843 C CA . ASP A 1 235 ? -13.978 -0.158 19.965 1.00 70.38 235 ASP A CA 1
ATOM 1844 C C . ASP A 1 235 ? -12.862 0.859 20.257 1.00 70.38 235 ASP A C 1
ATOM 1846 O O . ASP A 1 235 ? -12.092 1.241 19.371 1.00 70.38 235 ASP A O 1
ATOM 1850 N N . GLU A 1 236 ? -12.772 1.309 21.510 1.00 73.38 236 GLU A N 1
ATOM 1851 C CA . GLU A 1 236 ? -11.722 2.231 21.937 1.00 73.38 236 GLU A CA 1
ATOM 1852 C C . GLU A 1 236 ? -10.327 1.611 21.800 1.00 73.38 236 GLU A C 1
ATOM 1854 O O . GLU A 1 236 ? -9.347 2.336 21.632 1.00 73.38 236 GLU A O 1
ATOM 1859 N N . GLN A 1 237 ? -10.221 0.279 21.801 1.00 81.56 237 GLN A N 1
ATOM 1860 C CA . GLN A 1 237 ? -8.967 -0.446 21.595 1.00 81.56 237 GLN A CA 1
ATOM 1861 C C . GLN A 1 237 ? -8.478 -0.391 20.142 1.00 81.56 237 GLN A C 1
ATOM 1863 O O . GLN A 1 237 ? -7.289 -0.598 19.902 1.00 81.56 237 GLN A O 1
ATOM 1868 N N . ALA A 1 238 ? -9.345 -0.040 19.186 1.00 86.12 238 ALA A N 1
ATOM 1869 C CA . ALA A 1 238 ? -8.946 0.268 17.814 1.00 86.12 238 ALA A CA 1
ATOM 1870 C C . ALA A 1 238 ? -8.403 1.703 17.667 1.00 86.12 238 ALA A C 1
ATOM 1872 O O . ALA A 1 238 ? -7.846 2.050 16.624 1.00 86.12 238 ALA A O 1
ATOM 1873 N N . ARG A 1 239 ? -8.549 2.561 18.687 1.00 90.12 239 ARG A N 1
ATOM 1874 C CA . ARG A 1 239 ? -8.103 3.955 18.626 1.00 90.12 239 ARG A CA 1
ATOM 1875 C C . ARG A 1 239 ? -6.606 4.069 18.912 1.00 90.12 239 ARG A C 1
ATOM 1877 O O . ARG A 1 239 ? -6.101 3.614 19.942 1.00 90.12 239 ARG A O 1
ATOM 1884 N N . LEU A 1 240 ? -5.918 4.776 18.022 1.00 91.06 240 LEU A N 1
ATOM 1885 C CA . LEU A 1 240 ? -4.531 5.181 18.213 1.00 91.06 240 LEU A CA 1
ATOM 1886 C C . LEU A 1 240 ? -4.438 6.201 19.360 1.00 91.06 240 LEU A C 1
ATOM 1888 O O . LEU A 1 240 ? -5.190 7.174 19.382 1.00 91.06 240 LEU A O 1
ATOM 1892 N N . GLY A 1 241 ? -3.550 6.011 20.333 1.00 89.62 241 GLY A N 1
ATOM 1893 C CA . GL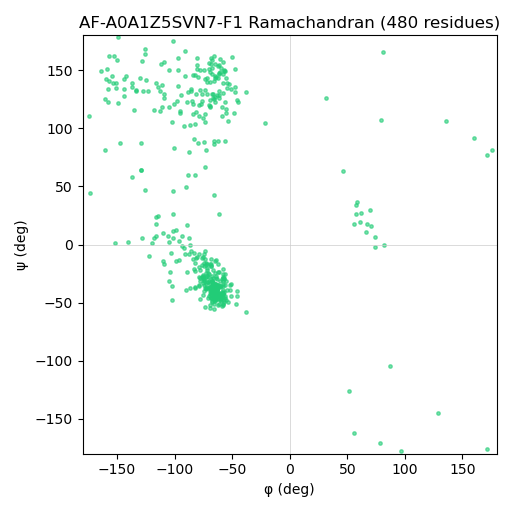Y A 1 241 ? -3.288 7.003 21.377 1.00 89.62 241 GLY A CA 1
ATOM 1894 C C . GLY A 1 241 ? -2.656 8.282 20.815 1.00 89.62 241 GLY A C 1
ATOM 1895 O O . GLY A 1 241 ? -2.112 8.293 19.717 1.00 89.62 241 GLY A O 1
ATOM 1896 N N . ARG A 1 242 ? -2.697 9.388 21.570 1.00 89.69 242 ARG A N 1
ATOM 1897 C CA . ARG A 1 242 ? -2.126 10.681 21.122 1.00 89.69 242 ARG A CA 1
ATOM 1898 C C . ARG A 1 242 ? -0.604 10.659 20.943 1.00 89.69 242 ARG A C 1
ATOM 1900 O O . ARG A 1 242 ? -0.075 11.490 20.214 1.00 89.69 242 ARG A O 1
ATOM 1907 N N . SER A 1 243 ? 0.073 9.746 21.635 1.00 88.38 243 SER A N 1
ATOM 1908 C CA . SER A 1 243 ? 1.518 9.511 21.557 1.00 88.38 243 SER A CA 1
ATOM 1909 C C . SER A 1 243 ? 1.880 8.270 20.740 1.00 88.38 243 SER A C 1
ATOM 1911 O O . SER A 1 243 ? 3.061 8.014 20.523 1.00 88.38 243 SER A O 1
ATOM 1913 N N . ASP A 1 244 ? 0.886 7.478 20.328 1.00 90.88 244 ASP A N 1
ATOM 1914 C CA . ASP A 1 244 ? 1.114 6.279 19.531 1.00 90.88 244 ASP A CA 1
ATOM 1915 C C . ASP A 1 244 ? 1.363 6.700 18.080 1.00 90.88 244 ASP A C 1
ATOM 1917 O O . ASP A 1 244 ? 0.609 7.500 17.523 1.00 90.88 244 ASP A O 1
ATOM 1921 N N . MET A 1 245 ? 2.403 6.146 17.461 1.00 91.62 245 MET A N 1
ATOM 1922 C CA . MET A 1 245 ? 2.770 6.438 16.077 1.00 91.62 245 MET A CA 1
ATOM 1923 C C . MET A 1 245 ? 2.810 5.147 15.274 1.00 91.62 245 MET A C 1
ATOM 1925 O O . MET A 1 245 ? 3.428 4.176 15.710 1.00 91.62 245 MET A O 1
ATOM 1929 N N . VAL A 1 246 ? 2.183 5.151 14.099 1.00 95.06 246 VAL A N 1
ATOM 1930 C CA . VAL A 1 246 ? 2.339 4.079 13.110 1.00 95.06 246 VAL A CA 1
ATOM 1931 C C . VAL A 1 246 ? 3.517 4.420 12.210 1.00 95.06 246 VAL A C 1
ATOM 1933 O O . VAL A 1 246 ? 3.550 5.489 11.588 1.00 95.06 246 VAL A O 1
ATOM 1936 N N . LYS A 1 247 ? 4.491 3.514 12.161 1.00 94.88 247 LYS A N 1
ATOM 1937 C CA . LYS A 1 247 ? 5.657 3.614 11.297 1.00 94.88 247 LYS A CA 1
ATOM 1938 C C . LYS A 1 247 ? 5.468 2.802 10.016 1.00 94.88 247 LYS A C 1
ATOM 1940 O O . LYS A 1 247 ? 4.994 1.676 10.078 1.00 94.88 247 LYS A O 1
ATOM 1945 N N . SER A 1 248 ? 5.839 3.363 8.872 1.00 92.44 248 SER A N 1
ATOM 1946 C CA . SER A 1 248 ? 5.691 2.747 7.555 1.00 92.44 248 SER A CA 1
ATOM 1947 C C . SER A 1 248 ? 6.673 3.358 6.571 1.00 92.44 248 SER A C 1
ATOM 1949 O O . SER A 1 248 ? 6.819 4.584 6.527 1.00 92.44 248 SER A O 1
ATOM 1951 N N . GLN A 1 249 ? 7.246 2.523 5.703 1.00 92.56 249 GLN A N 1
ATOM 1952 C CA . GLN A 1 249 ? 7.795 3.009 4.440 1.00 92.56 249 GLN A CA 1
ATOM 1953 C C . GLN A 1 249 ? 6.721 3.725 3.622 1.00 92.56 249 GLN A C 1
ATOM 1955 O O . GLN A 1 249 ? 5.528 3.420 3.739 1.00 92.56 249 GLN A O 1
ATOM 1960 N N . CYS A 1 250 ? 7.144 4.698 2.814 1.00 88.75 250 CYS A N 1
ATOM 1961 C CA . CYS A 1 250 ? 6.218 5.385 1.925 1.00 88.75 250 CYS A CA 1
ATOM 1962 C C . CYS A 1 250 ? 5.607 4.425 0.904 1.00 88.75 250 CYS A C 1
ATOM 1964 O O . CYS A 1 250 ? 6.245 3.480 0.439 1.00 88.75 250 CYS A O 1
ATOM 1966 N N . CYS A 1 251 ? 4.413 4.829 0.469 1.00 91.44 251 CYS A N 1
ATOM 1967 C CA . CYS A 1 251 ? 3.856 4.532 -0.837 1.00 91.44 251 CYS A CA 1
ATOM 1968 C C . CYS A 1 251 ? 3.215 3.135 -0.932 1.00 91.44 251 CYS A C 1
ATOM 1970 O O . CYS A 1 251 ? 3.378 2.280 -0.063 1.00 91.44 251 CYS A O 1
ATOM 1972 N N . ALA A 1 252 ? 2.442 2.913 -1.994 1.00 93.69 252 ALA A N 1
ATOM 1973 C CA . ALA A 1 252 ? 1.676 1.689 -2.210 1.00 93.69 252 ALA A CA 1
ATOM 1974 C C . ALA A 1 252 ? 2.373 0.751 -3.213 1.00 93.69 252 ALA A C 1
ATOM 1976 O O . ALA A 1 252 ? 1.742 0.239 -4.131 1.00 93.69 252 ALA A O 1
ATOM 1977 N N . GLN A 1 253 ? 3.683 0.538 -3.063 1.00 97.75 253 GLN A N 1
ATOM 1978 C CA . GLN A 1 253 ? 4.434 -0.432 -3.866 1.00 97.75 253 GLN A CA 1
ATOM 1979 C C . GLN A 1 253 ? 5.015 -1.496 -2.942 1.00 97.75 253 GLN A C 1
ATOM 1981 O O . GLN A 1 253 ? 5.811 -1.182 -2.059 1.00 97.75 253 GLN A O 1
ATOM 1986 N N . PHE A 1 254 ? 4.589 -2.747 -3.087 1.00 98.62 254 PHE A N 1
ATOM 1987 C CA . PHE A 1 254 ? 4.986 -3.815 -2.167 1.00 98.62 254 PHE A CA 1
ATOM 1988 C C . PHE A 1 254 ? 4.858 -5.197 -2.798 1.00 98.62 254 PHE A C 1
ATOM 1990 O O . PHE A 1 254 ? 4.149 -5.398 -3.782 1.00 98.62 254 PHE A O 1
ATOM 1997 N N . VAL A 1 255 ? 5.525 -6.166 -2.183 1.00 98.81 255 VAL A N 1
ATOM 1998 C CA . VAL A 1 255 ? 5.414 -7.589 -2.488 1.00 98.81 255 VAL A CA 1
ATOM 1999 C C . VAL A 1 255 ? 4.848 -8.328 -1.281 1.00 98.81 255 VAL A C 1
ATOM 2001 O O . VAL A 1 255 ? 5.180 -8.018 -0.136 1.00 98.81 255 VAL A O 1
ATOM 2004 N N . VAL A 1 256 ? 3.951 -9.281 -1.523 1.00 98.81 256 VAL A N 1
ATOM 2005 C CA . VAL A 1 256 ? 3.249 -10.024 -0.473 1.00 98.81 256 VAL A CA 1
ATOM 2006 C C . VAL A 1 256 ? 3.028 -11.479 -0.871 1.00 98.81 256 VAL A C 1
ATOM 2008 O O . VAL A 1 256 ? 2.768 -11.799 -2.033 1.00 98.81 256 VAL A O 1
ATOM 2011 N N . SER A 1 257 ? 3.154 -12.385 0.097 1.00 98.69 257 SER A N 1
ATOM 2012 C CA . SER A 1 257 ? 2.924 -13.804 -0.131 1.00 98.69 257 SER A CA 1
ATOM 2013 C C . SER A 1 257 ? 1.434 -14.125 -0.106 1.00 98.69 257 SER A C 1
ATOM 2015 O O . SER A 1 257 ? 0.628 -13.469 0.562 1.00 98.69 257 SER A O 1
ATOM 2017 N N . ARG A 1 258 ? 1.074 -15.203 -0.800 1.00 98.06 258 ARG A N 1
ATOM 2018 C CA . ARG A 1 258 ? -0.283 -15.747 -0.802 1.00 98.06 258 ARG A CA 1
ATOM 2019 C C . ARG A 1 258 ? -0.835 -15.954 0.608 1.00 98.06 258 ARG A C 1
ATOM 2021 O O . ARG A 1 258 ? -1.963 -15.570 0.895 1.00 98.06 258 ARG A O 1
ATOM 2028 N N . ASP A 1 259 ? -0.023 -16.512 1.498 1.00 97.25 259 ASP A N 1
ATOM 2029 C CA . ASP A 1 259 ? -0.448 -16.841 2.858 1.00 97.25 259 ASP A CA 1
ATOM 2030 C C . ASP A 1 259 ? -0.753 -15.577 3.681 1.00 97.25 259 ASP A C 1
ATOM 2032 O O . ASP A 1 259 ? -1.659 -15.584 4.513 1.00 97.25 259 ASP A O 1
ATOM 2036 N N . ARG A 1 260 ? -0.051 -14.461 3.423 1.00 97.75 260 ARG A N 1
ATOM 2037 C CA . ARG A 1 260 ? -0.359 -13.171 4.062 1.00 97.75 260 ARG A CA 1
ATOM 2038 C C . ARG A 1 260 ? -1.602 -12.506 3.480 1.00 97.75 260 ARG A C 1
ATOM 2040 O O . ARG A 1 260 ? -2.261 -11.768 4.206 1.00 97.75 260 ARG A O 1
ATOM 2047 N N . ILE A 1 261 ? -1.958 -12.771 2.225 1.00 98.44 261 ILE A N 1
ATOM 2048 C CA . ILE A 1 261 ? -3.269 -12.374 1.690 1.00 98.44 261 ILE A CA 1
ATOM 2049 C C . ILE A 1 261 ? -4.373 -13.205 2.361 1.00 98.44 261 ILE A C 1
ATOM 2051 O O . ILE A 1 261 ? -5.355 -12.659 2.850 1.00 98.44 261 ILE A O 1
ATOM 2055 N N . TYR A 1 262 ? -4.196 -14.521 2.472 1.00 97.31 262 TYR A N 1
ATOM 2056 C CA . TYR A 1 262 ? -5.222 -15.408 3.032 1.00 97.31 262 TYR A CA 1
ATOM 2057 C C . TYR A 1 262 ? -5.404 -15.334 4.543 1.00 97.31 262 TYR A C 1
ATOM 2059 O O . TYR A 1 262 ? -6.422 -15.796 5.043 1.00 97.31 262 TYR A O 1
ATOM 2067 N N . GLN A 1 263 ? -4.501 -14.689 5.281 1.00 95.38 263 GLN A N 1
ATOM 2068 C CA . GLN A 1 263 ? -4.739 -14.435 6.705 1.00 95.38 263 GLN A CA 1
ATOM 2069 C C . GLN A 1 263 ? -5.936 -13.496 6.963 1.00 95.38 263 GLN A C 1
ATOM 2071 O O . GLN A 1 263 ? -6.370 -13.373 8.1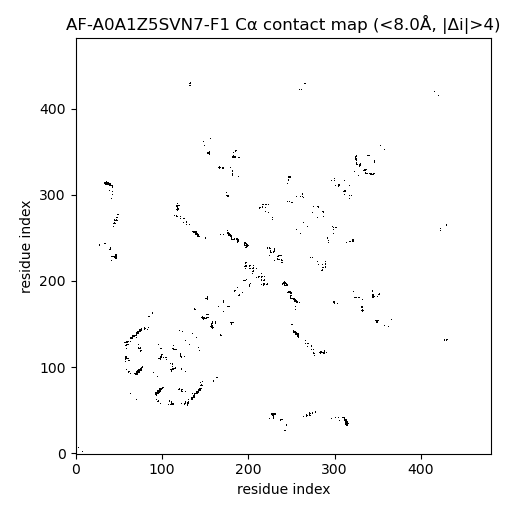09 1.00 95.38 263 GLN A O 1
ATOM 2076 N N . HIS A 1 264 ? -6.435 -12.814 5.926 1.00 96.44 264 HIS A N 1
ATOM 2077 C CA . HIS A 1 264 ? -7.681 -12.054 5.947 1.00 96.44 264 HIS A CA 1
ATOM 2078 C C . HIS A 1 264 ? -8.675 -12.702 5.000 1.00 96.44 264 HIS A C 1
ATOM 2080 O O . HIS A 1 264 ? -8.348 -13.052 3.867 1.00 96.44 264 HIS A O 1
ATOM 2086 N N . SER A 1 265 ? -9.910 -12.840 5.452 1.00 96.94 265 SER A N 1
ATOM 2087 C CA . SER A 1 265 ? -10.991 -13.423 4.672 1.00 96.94 265 SER A CA 1
ATOM 2088 C C . SER A 1 265 ? -11.394 -12.530 3.494 1.00 96.94 265 SER A C 1
ATOM 2090 O O . SER A 1 265 ? -11.296 -11.304 3.544 1.00 96.94 265 SER A O 1
ATOM 2092 N N . LEU A 1 266 ? -11.979 -13.134 2.455 1.00 96.56 266 LEU A N 1
ATOM 2093 C CA . LEU A 1 266 ? -12.593 -12.387 1.347 1.00 96.56 266 LEU A CA 1
ATOM 2094 C C . LEU A 1 266 ? -13.589 -11.316 1.840 1.00 96.56 266 LEU A C 1
ATOM 2096 O O . LEU A 1 266 ? -13.680 -10.236 1.261 1.00 96.56 266 LEU A O 1
ATOM 2100 N N . LYS A 1 267 ? -14.314 -11.589 2.935 1.00 96.56 267 LYS A N 1
ATOM 2101 C CA . LYS A 1 267 ? -15.268 -10.642 3.532 1.00 96.56 267 LYS A CA 1
ATOM 2102 C C . LYS A 1 267 ? -14.587 -9.396 4.097 1.00 96.56 267 LYS A C 1
ATOM 2104 O O . LYS A 1 267 ? -15.151 -8.316 3.978 1.00 96.56 267 LYS A O 1
ATOM 2109 N N . GLU A 1 268 ? -13.394 -9.527 4.669 1.00 97.81 268 GLU A N 1
ATOM 2110 C CA . GLU A 1 268 ? -12.619 -8.391 5.181 1.00 97.81 268 GLU A CA 1
ATOM 2111 C C . GLU A 1 268 ? -12.128 -7.492 4.047 1.00 97.81 268 GLU A C 1
ATOM 2113 O O . GLU A 1 268 ? -12.244 -6.273 4.142 1.00 97.81 268 GLU A O 1
ATOM 2118 N N . TYR A 1 269 ? -11.668 -8.076 2.938 1.00 98.50 269 TYR A N 1
ATOM 2119 C CA . TYR A 1 269 ? -11.293 -7.302 1.752 1.00 98.50 269 TYR A CA 1
ATOM 2120 C C . TYR A 1 269 ? -12.492 -6.601 1.109 1.00 98.50 269 TYR A C 1
ATOM 2122 O O . TYR A 1 269 ? -12.391 -5.430 0.747 1.00 98.50 269 TYR A O 1
ATOM 2130 N N . LEU A 1 270 ? -13.641 -7.279 1.019 1.00 97.62 270 LEU A N 1
ATOM 2131 C CA . LEU A 1 270 ? -14.891 -6.660 0.573 1.00 97.62 270 LEU A CA 1
ATOM 2132 C C . LEU A 1 270 ? -15.290 -5.496 1.488 1.00 97.62 270 LEU A C 1
ATOM 2134 O O . LEU A 1 270 ? -15.582 -4.414 0.990 1.00 97.62 270 LEU A O 1
ATOM 2138 N N . ALA A 1 271 ? -15.247 -5.687 2.809 1.00 97.25 271 ALA A N 1
ATOM 2139 C CA . ALA A 1 271 ? -15.537 -4.637 3.780 1.00 97.25 271 ALA A CA 1
ATOM 2140 C C . ALA A 1 271 ? -14.579 -3.444 3.639 1.00 97.25 271 ALA A C 1
ATOM 2142 O O . ALA A 1 271 ? -15.025 -2.301 3.635 1.00 97.25 271 ALA A O 1
ATOM 2143 N N . LEU A 1 272 ? -13.282 -3.693 3.451 1.00 98.31 272 LEU A N 1
ATOM 2144 C CA . LEU A 1 272 ? -12.290 -2.639 3.248 1.00 98.31 272 LEU A CA 1
ATOM 2145 C C . LEU A 1 272 ? -12.510 -1.874 1.933 1.00 98.31 272 LEU A C 1
ATOM 2147 O O . LEU A 1 272 ? -12.408 -0.648 1.916 1.00 98.31 272 LEU A O 1
ATOM 2151 N N . ARG A 1 273 ? -12.873 -2.567 0.844 1.00 98.12 273 ARG A N 1
ATOM 2152 C CA . ARG A 1 273 ? -13.250 -1.918 -0.424 1.00 98.12 273 ARG A CA 1
ATOM 2153 C C . ARG A 1 273 ? -14.501 -1.062 -0.266 1.00 98.12 273 ARG A C 1
ATOM 2155 O O . ARG A 1 273 ? -14.530 0.053 -0.775 1.00 98.12 273 ARG A O 1
ATOM 2162 N N . GLN A 1 274 ? -15.506 -1.547 0.459 1.00 97.50 274 GLN A N 1
ATOM 2163 C CA . GLN A 1 274 ? -16.709 -0.760 0.722 1.00 97.50 274 GLN A CA 1
ATOM 2164 C C . GLN A 1 274 ? -16.415 0.456 1.599 1.00 97.50 274 GLN A C 1
ATOM 2166 O O . GLN A 1 274 ? -16.909 1.533 1.293 1.00 97.50 274 GLN A O 1
ATOM 2171 N N . TRP A 1 275 ? -15.551 0.337 2.611 1.00 97.69 275 TRP A N 1
ATOM 2172 C CA . TRP A 1 275 ? -15.087 1.500 3.370 1.00 97.69 275 TRP A CA 1
ATOM 2173 C C . TRP A 1 275 ? -14.453 2.550 2.451 1.00 97.69 275 TRP A C 1
ATOM 2175 O O . TRP A 1 275 ? -14.794 3.729 2.543 1.00 97.69 275 TRP A O 1
ATOM 2185 N N . LEU A 1 276 ? -13.587 2.120 1.525 1.00 98.06 276 LEU A N 1
ATOM 2186 C CA . LEU A 1 276 ? -12.924 3.014 0.574 1.00 98.06 276 LEU A CA 1
ATOM 2187 C C . LEU A 1 276 ? -13.916 3.735 -0.357 1.00 98.06 276 LEU A C 1
ATOM 2189 O O . LEU A 1 276 ? -13.692 4.891 -0.708 1.00 98.06 276 LEU A O 1
ATOM 2193 N N . LEU A 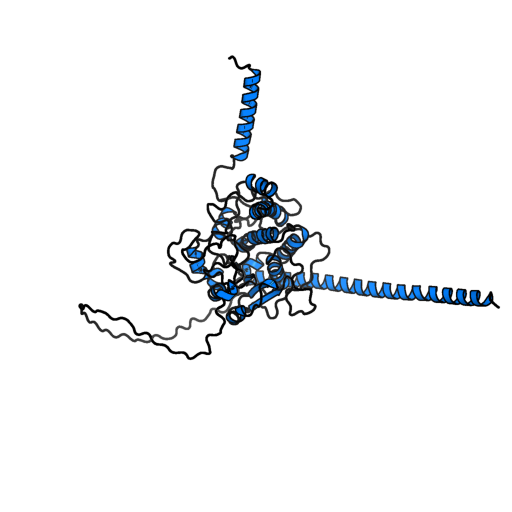1 277 ? -15.000 3.061 -0.750 1.00 97.00 277 LEU A N 1
ATOM 2194 C CA . LEU A 1 277 ? -16.045 3.617 -1.615 1.00 97.00 277 LEU A CA 1
ATOM 2195 C C . LEU A 1 277 ? -17.033 4.528 -0.869 1.00 97.00 277 LEU A C 1
ATOM 2197 O O . LEU A 1 277 ? -17.519 5.493 -1.451 1.00 97.00 277 LEU A O 1
ATOM 2201 N N . GLU A 1 278 ? -17.360 4.210 0.384 1.00 95.56 278 GLU A N 1
ATOM 2202 C CA . GLU A 1 278 ? -18.490 4.813 1.103 1.00 95.56 278 GLU A CA 1
ATOM 2203 C C . GLU A 1 278 ? -18.062 5.883 2.115 1.00 95.56 278 GLU A C 1
ATOM 2205 O O . GLU A 1 278 ? -18.643 6.967 2.143 1.00 95.56 278 GLU A O 1
ATOM 2210 N N . ASP A 1 279 ? -17.056 5.586 2.947 1.00 95.62 279 ASP A N 1
ATOM 2211 C CA . ASP A 1 279 ? -16.760 6.362 4.161 1.00 95.62 279 ASP A CA 1
ATOM 2212 C C . ASP A 1 279 ? -15.333 6.937 4.203 1.00 95.62 279 ASP A C 1
ATOM 2214 O O . ASP A 1 279 ? -15.027 7.761 5.071 1.00 95.62 279 ASP A O 1
ATOM 2218 N N . ALA A 1 280 ? -14.450 6.541 3.282 1.00 97.31 280 ALA A N 1
ATOM 2219 C CA . ALA A 1 280 ? -13.124 7.134 3.172 1.00 97.31 280 ALA A CA 1
ATOM 2220 C C . ALA A 1 280 ? -13.192 8.622 2.765 1.00 97.31 280 ALA A C 1
ATOM 2222 O O . ALA A 1 280 ? -14.148 9.058 2.112 1.00 97.31 280 ALA A O 1
ATOM 2223 N N . PRO A 1 281 ? -12.165 9.428 3.104 1.00 96.94 281 PRO A N 1
ATOM 2224 C CA . PRO A 1 281 ? -12.087 10.817 2.667 1.00 96.94 281 PRO A CA 1
ATOM 2225 C C . PRO A 1 281 ? -12.250 10.959 1.152 1.00 96.94 281 PRO A C 1
ATOM 2227 O O . PRO A 1 281 ? -11.672 10.189 0.384 1.00 96.94 281 PRO A O 1
ATOM 2230 N N . GLN A 1 282 ? -13.016 11.967 0.727 1.00 95.38 282 GLN A N 1
ATOM 2231 C CA . GLN A 1 282 ? -13.342 12.186 -0.687 1.00 95.38 282 GLN A CA 1
ATOM 2232 C C . GLN A 1 282 ? -12.104 12.467 -1.540 1.00 95.38 282 GLN A C 1
ATOM 2234 O O . GLN A 1 282 ? -12.022 11.982 -2.663 1.00 95.38 282 GLN A O 1
ATOM 2239 N N . ASP A 1 283 ? -11.110 13.158 -0.984 1.00 96.06 283 ASP A N 1
ATOM 2240 C CA . ASP A 1 283 ? -9.828 13.376 -1.648 1.00 96.06 283 ASP A CA 1
ATOM 2241 C C . ASP A 1 283 ? -9.048 12.053 -1.808 1.00 96.06 283 ASP A C 1
ATOM 2243 O O . ASP A 1 283 ? -8.822 11.297 -0.850 1.00 96.06 283 ASP A O 1
ATOM 2247 N N . ASP A 1 284 ? -8.647 11.753 -3.042 1.00 94.75 284 ASP A N 1
ATOM 2248 C CA . ASP A 1 284 ? -7.953 10.511 -3.382 1.00 94.75 284 ASP A CA 1
ATOM 2249 C C . ASP A 1 284 ? -6.511 10.449 -2.886 1.00 94.75 284 ASP A C 1
ATOM 2251 O O . ASP A 1 284 ? -6.047 9.367 -2.526 1.00 94.75 284 ASP A O 1
ATOM 2255 N N . LYS A 1 285 ? -5.832 11.592 -2.738 1.00 94.38 285 LYS A N 1
ATOM 2256 C CA . LYS A 1 285 ? -4.490 11.638 -2.145 1.00 94.38 285 LYS A CA 1
ATOM 2257 C C . LYS A 1 285 ? -4.552 11.280 -0.663 1.00 94.38 285 LYS A C 1
ATOM 2259 O O . LYS A 1 285 ? -3.678 10.567 -0.169 1.00 94.38 285 LYS A O 1
ATOM 2264 N N . ILE A 1 286 ? -5.594 11.734 0.039 1.00 96.81 286 ILE A N 1
ATOM 2265 C CA . ILE A 1 286 ? -5.817 11.411 1.457 1.00 96.81 286 ILE A CA 1
ATOM 2266 C C . ILE A 1 286 ? -6.176 9.931 1.620 1.00 96.81 286 ILE A C 1
ATOM 2268 O O . ILE A 1 286 ? -5.513 9.207 2.364 1.00 96.81 286 ILE A O 1
ATOM 2272 N N . SER A 1 287 ? -7.209 9.462 0.918 1.00 97.56 287 SER A N 1
ATOM 2273 C CA . SER A 1 287 ? -7.658 8.064 1.016 1.00 97.56 287 SER A CA 1
ATOM 2274 C C . SER A 1 287 ? -6.605 7.063 0.517 1.00 97.56 287 SER A C 1
ATOM 2276 O O . SER A 1 287 ? -6.387 6.040 1.167 1.00 97.56 287 SER A O 1
ATOM 2278 N N . GLY A 1 288 ? -5.866 7.385 -0.548 1.00 96.81 288 GLY A N 1
ATOM 2279 C CA . GLY A 1 288 ? -4.730 6.592 -1.025 1.00 96.81 288 GLY A CA 1
ATOM 2280 C C . GLY A 1 288 ? -3.577 6.522 -0.014 1.00 96.81 288 GLY A C 1
ATOM 2281 O O . GLY A 1 288 ? -3.011 5.446 0.212 1.00 96.81 288 GLY A O 1
ATOM 2282 N N . ARG A 1 289 ? -3.260 7.626 0.684 1.00 96.31 289 ARG A N 1
ATOM 2283 C CA . ARG A 1 289 ? -2.249 7.610 1.758 1.00 96.31 289 ARG A CA 1
ATOM 2284 C C . ARG A 1 289 ? -2.700 6.787 2.965 1.00 96.31 289 ARG A C 1
ATOM 2286 O O . ARG A 1 289 ? -1.898 6.029 3.503 1.00 96.31 289 ARG A O 1
ATOM 2293 N N . ILE A 1 290 ? -3.977 6.863 3.347 1.00 97.44 290 ILE A N 1
ATOM 2294 C CA . ILE A 1 290 ? -4.547 5.998 4.394 1.00 97.44 290 ILE A CA 1
ATOM 2295 C C . ILE A 1 290 ? -4.361 4.523 4.027 1.00 97.44 290 ILE A C 1
ATOM 2297 O O . ILE A 1 290 ? -3.863 3.745 4.840 1.00 97.44 290 ILE A O 1
ATOM 2301 N N . MET A 1 291 ? -4.696 4.144 2.791 1.00 98.00 291 MET A N 1
ATOM 2302 C CA . MET A 1 291 ? -4.505 2.774 2.310 1.00 98.00 291 MET A CA 1
ATOM 2303 C C . MET A 1 291 ? -3.031 2.359 2.299 1.00 98.00 291 MET A C 1
ATOM 2305 O O . MET A 1 291 ? -2.721 1.231 2.677 1.00 98.00 291 MET A O 1
ATOM 2309 N N . SER A 1 292 ? -2.117 3.275 1.964 1.00 96.62 292 SER A N 1
ATOM 2310 C CA . SER A 1 292 ? -0.669 3.023 2.019 1.00 96.62 292 SER A CA 1
ATOM 2311 C C . SER A 1 292 ? -0.202 2.616 3.424 1.00 96.62 292 SER A C 1
ATOM 2313 O O . SER A 1 292 ? 0.592 1.686 3.562 1.00 96.62 292 SER A O 1
ATOM 2315 N N . TYR A 1 293 ? -0.745 3.239 4.478 1.00 96.25 293 TYR A N 1
ATOM 2316 C CA . TYR A 1 293 ? -0.480 2.823 5.860 1.00 96.25 293 TYR A CA 1
ATOM 2317 C C . TYR A 1 293 ? -1.143 1.491 6.230 1.00 96.25 293 TYR A C 1
ATOM 2319 O O . TYR A 1 293 ? -0.641 0.776 7.090 1.00 96.25 293 TYR A O 1
ATOM 2327 N N . LEU A 1 294 ? -2.258 1.117 5.608 1.00 97.44 294 LEU A N 1
ATOM 2328 C CA . LEU A 1 294 ? -2.967 -0.114 5.966 1.00 97.44 294 LEU A CA 1
ATOM 2329 C C . LEU A 1 294 ? -2.293 -1.381 5.437 1.00 97.44 294 LEU A C 1
ATOM 2331 O O . LEU A 1 294 ? -2.423 -2.425 6.072 1.00 97.44 294 LEU A O 1
ATOM 2335 N N . TRP A 1 295 ? -1.555 -1.327 4.325 1.00 98.00 295 TRP A N 1
ATOM 2336 C CA . TRP A 1 295 ? -1.003 -2.540 3.706 1.00 98.00 295 TRP A CA 1
ATOM 2337 C C . TRP A 1 295 ? -0.126 -3.361 4.650 1.00 98.00 295 TRP A C 1
ATOM 2339 O O . TRP A 1 295 ? -0.358 -4.558 4.817 1.00 98.00 295 TRP A O 1
ATOM 2349 N N . HIS A 1 296 ? 0.829 -2.730 5.332 1.00 96.50 296 HIS A N 1
ATOM 2350 C CA . HIS A 1 296 ? 1.697 -3.444 6.268 1.00 96.50 296 HIS A CA 1
ATOM 2351 C C . HIS A 1 296 ? 0.944 -3.877 7.539 1.00 96.50 296 HIS A C 1
ATOM 2353 O O . HIS A 1 296 ? 1.227 -4.954 8.057 1.00 96.50 296 HIS A O 1
ATOM 2359 N N . ILE A 1 297 ? -0.059 -3.112 7.999 1.00 97.00 297 ILE A N 1
ATOM 2360 C CA . ILE A 1 297 ? -0.946 -3.512 9.112 1.00 97.00 297 ILE A CA 1
ATOM 2361 C C . ILE A 1 297 ? -1.675 -4.813 8.767 1.00 97.00 297 ILE A C 1
ATOM 2363 O O . ILE A 1 297 ? -1.713 -5.741 9.576 1.00 97.00 297 ILE A O 1
ATOM 2367 N N . LEU A 1 298 ? -2.221 -4.902 7.552 1.00 97.50 298 LEU A N 1
ATOM 2368 C CA . LEU A 1 298 ? -2.892 -6.105 7.078 1.00 97.50 298 LEU A CA 1
ATOM 2369 C C . LEU A 1 298 ? -1.888 -7.251 6.942 1.00 97.50 298 LEU A C 1
ATOM 2371 O O . LEU A 1 298 ? -2.079 -8.311 7.533 1.00 97.50 298 LEU A O 1
ATOM 2375 N N . PHE A 1 299 ? -0.808 -7.064 6.189 1.00 97.56 299 PHE A N 1
ATOM 2376 C CA . PHE A 1 299 ? 0.010 -8.190 5.748 1.00 97.56 299 PHE A CA 1
ATOM 2377 C C . PHE A 1 299 ? 1.020 -8.693 6.782 1.00 97.56 299 PHE A C 1
ATOM 2379 O O . PHE A 1 299 ? 1.351 -9.880 6.765 1.00 97.56 299 PHE A O 1
ATOM 2386 N N . LEU A 1 300 ? 1.421 -7.864 7.748 1.00 96.31 300 LEU A N 1
ATOM 2387 C CA . LEU A 1 300 ? 2.285 -8.293 8.851 1.00 96.31 300 LEU A CA 1
ATOM 2388 C C . LEU A 1 300 ? 1.516 -8.904 10.024 1.00 96.31 300 LEU A C 1
ATOM 2390 O O . LEU A 1 300 ? 2.167 -9.425 10.927 1.00 96.31 300 LEU A O 1
ATOM 2394 N N . ARG A 1 301 ? 0.171 -8.896 10.012 1.00 92.69 301 ARG A N 1
ATOM 2395 C CA . ARG A 1 301 ? -0.701 -9.305 11.131 1.00 92.69 301 ARG A CA 1
ATOM 2396 C C . ARG A 1 301 ? -0.163 -10.507 11.909 1.00 92.69 301 ARG A C 1
ATOM 2398 O O . ARG A 1 301 ? 0.074 -10.371 13.103 1.00 92.69 301 ARG A O 1
ATOM 2405 N N . LYS A 1 302 ? 0.063 -11.660 11.265 1.00 89.69 302 LYS A N 1
ATOM 2406 C CA . LYS A 1 302 ? 0.517 -12.899 11.937 1.00 89.69 302 LYS A CA 1
ATOM 2407 C C . LYS A 1 302 ? 1.845 -12.750 12.709 1.00 89.69 302 LYS A C 1
ATOM 2409 O O . LYS A 1 302 ? 2.008 -13.437 13.708 1.00 89.69 302 LYS A O 1
ATOM 2414 N N . GLU A 1 303 ? 2.746 -11.849 12.314 1.00 91.50 303 GLU A N 1
ATOM 2415 C CA . GLU A 1 303 ? 4.043 -11.615 12.987 1.00 91.50 303 GLU A CA 1
ATOM 2416 C C . GLU A 1 303 ? 3.959 -10.696 14.212 1.00 91.50 303 GLU A C 1
ATOM 2418 O O . GLU A 1 303 ? 4.902 -10.603 15.000 1.00 91.50 303 GLU A O 1
ATOM 2423 N N . VAL A 1 304 ? 2.855 -9.963 14.336 1.00 91.00 304 VAL A N 1
ATOM 2424 C CA . VAL A 1 304 ? 2.678 -8.889 15.320 1.00 91.00 304 VAL A CA 1
ATOM 2425 C C . VAL A 1 304 ? 1.516 -9.174 16.272 1.00 91.00 304 VAL A C 1
ATOM 2427 O O . VAL A 1 304 ? 1.216 -8.344 17.126 1.00 91.00 304 VAL A O 1
ATOM 2430 N N . MET A 1 305 ? 0.838 -10.320 16.131 1.00 90.25 305 MET A N 1
ATOM 2431 C CA . MET A 1 305 ? -0.255 -10.706 17.025 1.00 90.25 305 MET A CA 1
ATOM 2432 C C . MET A 1 305 ? 0.259 -11.051 18.426 1.00 90.25 305 MET A C 1
ATOM 2434 O O . MET A 1 305 ? 1.336 -11.622 18.591 1.00 90.25 305 MET A O 1
ATOM 2438 N N . SER A 1 306 ? -0.570 -10.778 19.431 1.00 85.19 306 SER A N 1
ATOM 2439 C CA . SER A 1 306 ? -0.424 -11.333 20.773 1.00 85.19 306 SER A CA 1
ATOM 2440 C C . SER A 1 306 ? -0.500 -12.866 20.756 1.00 85.19 306 SER A C 1
ATOM 2442 O O . SER A 1 306 ? -1.079 -13.468 19.849 1.00 85.19 306 SER A O 1
ATOM 2444 N N . GLU A 1 307 ? 0.017 -13.510 21.807 1.00 82.94 307 GLU A N 1
ATOM 2445 C CA . GLU A 1 307 ? -0.106 -14.966 21.997 1.00 82.94 307 GLU A CA 1
ATOM 2446 C C . GLU A 1 307 ? -1.571 -15.436 21.988 1.00 82.94 307 GLU A C 1
ATOM 2448 O O . GLU A 1 307 ? -1.886 -16.499 21.456 1.00 82.94 307 GLU A O 1
ATOM 2453 N N . THR A 1 308 ? -2.482 -14.617 22.524 1.00 83.31 308 THR A N 1
ATOM 2454 C CA . THR A 1 308 ? -3.933 -14.863 22.541 1.00 83.31 308 THR A CA 1
ATOM 2455 C C . THR A 1 308 ? -4.620 -14.548 21.211 1.00 83.31 308 THR A C 1
ATOM 2457 O O . THR A 1 308 ? -5.788 -14.886 21.036 1.00 83.31 308 THR A O 1
ATOM 2460 N N . ARG A 1 309 ? -3.905 -13.938 20.255 1.00 83.56 309 ARG A N 1
ATOM 2461 C CA . ARG A 1 309 ? -4.373 -13.560 18.909 1.00 83.56 309 ARG A CA 1
ATOM 2462 C C . ARG A 1 309 ? -5.589 -12.625 18.891 1.00 83.56 309 ARG A C 1
ATOM 2464 O O . ARG A 1 309 ? -6.328 -12.581 17.911 1.00 83.56 309 ARG A O 1
ATOM 2471 N N . ASP A 1 310 ? -5.766 -11.850 19.951 1.00 85.50 310 ASP A N 1
ATOM 2472 C CA . ASP A 1 310 ? -6.841 -10.863 20.117 1.00 85.50 310 ASP A CA 1
ATOM 2473 C C . ASP A 1 310 ? -6.405 -9.428 19.800 1.00 85.50 310 ASP A C 1
ATOM 2475 O O . ASP A 1 310 ? -7.236 -8.542 19.647 1.00 85.50 310 ASP A O 1
ATOM 2479 N N . SER A 1 311 ? -5.100 -9.186 19.696 1.00 89.50 311 SER A N 1
ATOM 2480 C CA . SER A 1 311 ? -4.540 -7.849 19.551 1.00 89.50 311 SER A CA 1
ATOM 2481 C C . SER A 1 311 ? -3.205 -7.880 18.817 1.00 89.50 311 SER A C 1
ATOM 2483 O O . SER A 1 311 ? -2.572 -8.926 18.677 1.00 89.50 311 SER A O 1
ATOM 2485 N N . LEU A 1 312 ? -2.795 -6.716 18.323 1.00 92.56 312 LEU A N 1
ATOM 2486 C CA . LEU A 1 312 ? -1.545 -6.473 17.612 1.00 92.56 312 LEU A CA 1
ATOM 2487 C C . LEU A 1 312 ? -0.607 -5.613 18.469 1.00 92.56 312 LEU A C 1
ATOM 2489 O O . LEU A 1 312 ? -1.060 -4.635 19.061 1.00 92.56 312 LEU A O 1
ATOM 2493 N N . ASP A 1 313 ? 0.685 -5.941 18.512 1.00 93.19 313 ASP A N 1
ATOM 2494 C CA . ASP A 1 313 ? 1.734 -5.130 19.146 1.00 93.19 313 ASP A CA 1
ATOM 2495 C C . ASP A 1 313 ? 2.246 -4.044 18.184 1.00 93.19 313 ASP A C 1
ATOM 2497 O O . ASP A 1 313 ? 2.889 -4.332 17.168 1.00 93.19 313 ASP A O 1
ATOM 2501 N N . LEU A 1 314 ? 1.961 -2.778 18.508 1.00 93.69 314 LEU A N 1
ATOM 2502 C CA . LEU A 1 314 ? 2.337 -1.630 17.678 1.00 93.69 314 LEU A CA 1
ATOM 2503 C C . LEU A 1 314 ? 3.859 -1.464 17.559 1.00 93.69 314 LEU A C 1
ATOM 2505 O O . LEU A 1 314 ? 4.360 -1.111 16.493 1.00 93.69 314 LEU A O 1
ATOM 2509 N N . GLY A 1 315 ? 4.604 -1.718 18.636 1.00 93.25 315 GLY A N 1
ATOM 2510 C CA . GLY A 1 315 ? 6.061 -1.610 18.632 1.00 93.25 315 GLY A CA 1
ATOM 2511 C C . GLY A 1 315 ? 6.698 -2.624 17.685 1.00 93.25 315 GLY A C 1
ATOM 2512 O O . GLY A 1 315 ? 7.578 -2.269 16.897 1.00 93.25 315 GLY A O 1
ATOM 2513 N N . ARG A 1 316 ? 6.209 -3.869 17.700 1.00 94.00 316 ARG A N 1
ATOM 2514 C CA . ARG A 1 316 ? 6.666 -4.919 16.781 1.00 94.00 316 ARG A CA 1
ATOM 2515 C C . ARG A 1 316 ? 6.275 -4.623 15.334 1.00 94.00 316 ARG A C 1
ATOM 2517 O O . ARG A 1 316 ? 7.103 -4.818 14.446 1.00 94.00 316 ARG A O 1
ATOM 2524 N N . LEU A 1 317 ? 5.065 -4.112 15.094 1.00 95.62 317 LEU A N 1
ATOM 2525 C CA . LEU A 1 317 ? 4.640 -3.661 13.765 1.00 95.62 317 LEU A CA 1
ATOM 2526 C C . LEU A 1 317 ? 5.575 -2.576 13.221 1.00 95.62 317 LEU A C 1
ATOM 2528 O O . LEU A 1 317 ? 6.108 -2.722 12.124 1.00 95.62 317 LEU A O 1
ATOM 2532 N N . ASN A 1 318 ? 5.833 -1.539 14.018 1.00 95.12 318 ASN A N 1
ATOM 2533 C CA . ASN A 1 318 ? 6.716 -0.435 13.653 1.00 95.12 318 ASN A CA 1
ATOM 2534 C C . ASN A 1 318 ? 8.150 -0.893 13.362 1.00 95.12 318 ASN A C 1
ATOM 2536 O O . ASN A 1 318 ? 8.804 -0.342 12.481 1.00 95.12 318 ASN A O 1
ATOM 2540 N N . GLN A 1 319 ? 8.646 -1.888 14.100 1.00 93.06 319 GLN A N 1
ATOM 2541 C CA . GLN A 1 319 ? 9.968 -2.466 13.867 1.00 93.06 319 GLN A CA 1
ATOM 2542 C C . GLN A 1 319 ? 10.041 -3.180 12.511 1.00 93.06 319 GLN A C 1
ATOM 2544 O O . GLN A 1 319 ? 11.009 -3.004 11.780 1.00 93.06 319 GLN A O 1
ATOM 2549 N N . LEU A 1 320 ? 9.026 -3.979 12.170 1.00 94.69 320 LEU A N 1
ATOM 2550 C CA . LEU A 1 320 ? 8.990 -4.730 10.912 1.00 94.69 320 LEU A CA 1
ATOM 2551 C C . LEU A 1 320 ? 8.700 -3.842 9.695 1.00 94.69 320 LEU A C 1
ATOM 2553 O O . LEU A 1 320 ? 9.160 -4.142 8.599 1.00 94.69 320 LEU A O 1
ATOM 2557 N N . ALA A 1 321 ? 7.958 -2.751 9.880 1.00 94.94 321 ALA A N 1
ATOM 2558 C CA . ALA A 1 321 ? 7.623 -1.810 8.816 1.00 94.94 321 ALA A CA 1
ATOM 2559 C C . ALA A 1 321 ? 8.781 -0.869 8.429 1.00 94.94 321 ALA A C 1
ATOM 2561 O O . ALA A 1 321 ? 8.686 -0.191 7.407 1.00 94.94 321 ALA A O 1
ATOM 2562 N N . CYS A 1 322 ? 9.858 -0.832 9.223 1.00 94.56 322 CYS A N 1
ATOM 2563 C CA . CYS A 1 322 ? 11.017 0.044 9.035 1.00 94.56 322 CYS A CA 1
ATOM 2564 C C . CYS A 1 322 ? 12.339 -0.737 9.080 1.00 94.56 322 CYS A C 1
ATOM 2566 O O . CYS A 1 322 ? 13.141 -0.526 9.996 1.00 94.56 322 CYS A O 1
ATOM 2568 N N . PRO A 1 323 ? 12.582 -1.654 8.124 1.00 94.75 323 PRO A N 1
ATOM 2569 C CA . PRO A 1 323 ? 13.892 -2.282 7.993 1.00 94.75 323 PRO A CA 1
ATOM 2570 C C . PRO A 1 323 ? 14.958 -1.226 7.686 1.00 94.75 323 PRO A C 1
ATOM 2572 O O . PRO A 1 323 ? 14.648 -0.177 7.107 1.00 94.75 323 PRO A O 1
ATOM 2575 N N . SER A 1 324 ? 16.213 -1.512 8.051 1.00 95.38 324 SER A N 1
ATOM 2576 C CA . SER A 1 324 ? 17.316 -0.628 7.678 1.00 95.38 324 SER A CA 1
ATOM 2577 C C . SER A 1 324 ? 17.428 -0.538 6.151 1.00 95.38 324 SER A C 1
ATOM 2579 O O . SER A 1 324 ? 17.151 -1.516 5.449 1.00 95.38 324 SER A O 1
ATOM 2581 N N . ALA A 1 325 ? 17.833 0.617 5.619 1.00 96.19 325 ALA A N 1
ATOM 2582 C CA . ALA A 1 325 ? 17.971 0.795 4.172 1.00 96.19 325 ALA A CA 1
ATOM 2583 C C . ALA A 1 325 ? 18.946 -0.230 3.565 1.00 96.19 325 ALA A C 1
ATOM 2585 O O . ALA A 1 325 ? 18.639 -0.838 2.541 1.00 96.19 325 ALA A O 1
ATOM 2586 N N . SER A 1 326 ? 20.075 -0.492 4.235 1.00 96.44 326 SER A N 1
ATOM 2587 C CA . SER A 1 326 ? 21.065 -1.489 3.799 1.00 96.44 326 SER A CA 1
ATOM 2588 C C . SER A 1 326 ? 20.477 -2.901 3.718 1.00 96.44 326 SER A C 1
ATOM 2590 O O . SER A 1 326 ? 20.656 -3.584 2.708 1.00 96.44 326 SER A O 1
ATOM 2592 N N . ASP A 1 327 ? 19.755 -3.341 4.755 1.00 95.88 327 ASP A N 1
ATOM 2593 C CA . ASP A 1 327 ? 19.141 -4.675 4.759 1.00 95.88 327 ASP A CA 1
ATOM 2594 C C . ASP A 1 327 ? 18.066 -4.784 3.677 1.00 95.88 327 ASP A C 1
ATOM 2596 O O . ASP A 1 327 ? 17.979 -5.799 2.986 1.00 95.88 327 ASP A O 1
ATOM 2600 N N . CYS A 1 328 ? 17.278 -3.723 3.496 1.00 97.00 328 CYS A N 1
ATOM 2601 C CA . CYS A 1 328 ? 16.248 -3.663 2.471 1.00 97.00 328 CYS A CA 1
ATOM 2602 C C . CYS A 1 328 ? 16.835 -3.771 1.057 1.00 97.00 328 CYS A C 1
ATOM 2604 O O . CYS A 1 328 ? 16.421 -4.651 0.303 1.00 97.00 328 CYS A O 1
ATOM 2606 N N . TYR A 1 329 ? 17.827 -2.949 0.695 1.00 97.88 329 TYR A N 1
ATOM 2607 C CA . TYR A 1 329 ? 18.427 -2.991 -0.645 1.00 97.88 329 TYR A CA 1
ATOM 2608 C C . TYR A 1 329 ? 19.117 -4.327 -0.934 1.00 97.88 329 TYR A C 1
ATOM 2610 O O . TYR A 1 329 ? 19.003 -4.857 -2.043 1.00 97.88 329 TYR A O 1
ATOM 2618 N N . CYS A 1 330 ? 19.791 -4.899 0.066 1.00 97.62 330 CYS A N 1
ATOM 2619 C CA . CYS A 1 330 ? 20.424 -6.205 -0.060 1.00 97.62 330 CYS A CA 1
ATOM 2620 C C . CYS A 1 330 ? 19.379 -7.313 -0.266 1.00 97.62 330 CYS A C 1
ATOM 2622 O O . CYS A 1 330 ? 19.505 -8.100 -1.202 1.00 97.62 330 CYS A O 1
ATOM 2624 N N . LYS A 1 331 ? 18.310 -7.335 0.545 1.00 97.62 331 LYS A N 1
ATOM 2625 C CA . LYS A 1 331 ? 17.247 -8.352 0.480 1.00 97.62 331 LYS A CA 1
ATOM 2626 C C . LYS A 1 331 ? 16.393 -8.247 -0.781 1.00 97.62 331 LYS A C 1
ATOM 2628 O O . LYS A 1 331 ? 16.055 -9.272 -1.359 1.00 97.62 331 LYS A O 1
ATOM 2633 N N . LEU A 1 332 ? 16.014 -7.036 -1.190 1.00 98.00 332 LEU A N 1
ATOM 2634 C CA . LEU A 1 332 ? 15.127 -6.836 -2.335 1.00 98.00 332 LEU A CA 1
ATOM 2635 C C . LEU A 1 332 ? 15.860 -6.871 -3.669 1.00 98.00 332 LEU A C 1
ATOM 2637 O O . LEU A 1 332 ? 15.299 -7.362 -4.637 1.00 98.00 332 LEU A O 1
ATOM 2641 N N . TYR A 1 333 ? 17.073 -6.328 -3.745 1.00 97.94 333 TYR A N 1
ATOM 2642 C CA . TYR A 1 333 ? 17.716 -6.033 -5.029 1.00 97.94 333 TYR A CA 1
ATOM 2643 C C . TYR A 1 333 ? 19.131 -6.611 -5.149 1.00 97.94 333 TYR A C 1
ATOM 2645 O O . TYR A 1 333 ? 19.832 -6.307 -6.113 1.00 97.94 333 TYR A O 1
ATOM 2653 N N . GLY A 1 334 ? 19.592 -7.394 -4.164 1.00 97.06 334 GLY A N 1
ATOM 2654 C CA . GLY A 1 334 ? 20.954 -7.940 -4.128 1.00 97.06 334 GLY A CA 1
ATOM 2655 C C . GLY A 1 334 ? 22.048 -6.877 -3.968 1.00 97.06 334 GLY A C 1
ATOM 2656 O O . GLY A 1 334 ? 23.233 -7.170 -4.131 1.00 97.06 334 GLY A O 1
ATOM 2657 N N . ARG A 1 335 ? 21.673 -5.630 -3.656 1.00 96.06 335 ARG A N 1
ATOM 2658 C CA . ARG A 1 335 ? 22.591 -4.495 -3.505 1.00 96.06 335 ARG A CA 1
ATOM 2659 C C . ARG A 1 335 ? 23.100 -4.440 -2.066 1.00 96.06 335 ARG A C 1
ATOM 2661 O O . ARG A 1 335 ? 22.589 -3.693 -1.238 1.00 96.06 335 ARG A O 1
ATOM 2668 N N . CYS A 1 336 ? 24.074 -5.290 -1.760 1.00 95.81 336 CYS A N 1
ATOM 2669 C CA . CYS A 1 336 ? 24.674 -5.414 -0.429 1.00 95.81 336 CYS A CA 1
ATOM 2670 C C . CYS A 1 336 ? 25.984 -4.609 -0.321 1.00 95.81 336 CYS A C 1
ATOM 2672 O O . CYS A 1 336 ? 26.619 -4.320 -1.333 1.00 95.81 336 CYS A O 1
ATOM 2674 N N . ASN A 1 337 ? 26.422 -4.298 0.907 1.00 94.31 337 ASN A N 1
ATOM 2675 C CA . ASN A 1 337 ? 27.659 -3.545 1.195 1.00 94.31 337 ASN A CA 1
ATOM 2676 C C . ASN A 1 337 ? 27.701 -2.142 0.560 1.00 94.31 337 ASN A C 1
ATOM 2678 O O . ASN A 1 337 ? 28.746 -1.688 0.100 1.00 94.31 337 ASN A O 1
ATOM 2682 N N . LEU A 1 338 ? 26.550 -1.473 0.515 1.00 94.88 338 LEU A N 1
ATOM 2683 C CA . LEU A 1 338 ? 26.428 -0.114 0.004 1.00 94.88 338 LEU A CA 1
ATOM 2684 C C . LEU A 1 338 ? 27.189 0.882 0.894 1.00 94.88 338 LEU A C 1
ATOM 2686 O O . LEU A 1 338 ? 27.182 0.788 2.124 1.00 94.88 338 LEU A O 1
ATOM 2690 N N . GLU A 1 339 ? 27.848 1.850 0.263 1.00 92.00 339 GLU A N 1
ATOM 2691 C CA . GLU A 1 339 ? 28.601 2.885 0.967 1.00 92.00 339 GLU A CA 1
ATOM 2692 C C . GLU A 1 339 ? 27.675 3.925 1.610 1.00 92.00 339 GLU A C 1
ATOM 2694 O O . GLU A 1 339 ? 26.589 4.230 1.115 1.00 92.00 339 GLU A O 1
ATOM 2699 N N . GLY A 1 340 ? 28.125 4.505 2.726 1.00 91.56 340 GLY A N 1
ATOM 2700 C CA . GLY A 1 340 ? 27.420 5.615 3.369 1.00 91.56 340 GLY A CA 1
ATOM 2701 C C . GLY A 1 340 ? 26.010 5.273 3.861 1.00 91.56 340 GLY A C 1
ATOM 2702 O O . GLY A 1 340 ? 25.169 6.166 3.931 1.00 91.56 340 GLY A O 1
ATOM 2703 N N . CYS A 1 341 ? 25.729 4.006 4.184 1.00 92.81 341 CYS A N 1
ATOM 2704 C CA . CYS A 1 341 ? 24.434 3.618 4.731 1.00 92.81 341 CYS A CA 1
ATOM 2705 C C . CYS A 1 341 ? 24.284 4.013 6.206 1.00 92.81 341 CYS A C 1
ATOM 2707 O O . CYS A 1 341 ? 25.052 3.585 7.069 1.00 92.81 341 CYS A O 1
ATOM 2709 N N . LEU A 1 342 ? 23.244 4.791 6.491 1.00 86.94 342 LEU A N 1
ATOM 2710 C CA . LEU A 1 342 ? 22.658 4.980 7.816 1.00 86.94 342 LEU A CA 1
ATOM 2711 C C . LEU A 1 342 ? 21.378 4.136 7.921 1.00 86.94 342 LEU A C 1
ATOM 2713 O O . LEU A 1 342 ? 20.930 3.568 6.926 1.00 86.94 342 LEU A O 1
ATOM 2717 N N . ASP A 1 343 ? 20.750 4.099 9.105 1.00 86.19 343 ASP A N 1
ATOM 2718 C CA . ASP A 1 343 ? 19.527 3.312 9.351 1.00 86.19 343 ASP A CA 1
ATOM 2719 C C . ASP A 1 343 ? 18.476 3.469 8.234 1.00 86.19 343 ASP A C 1
ATOM 2721 O O . ASP A 1 343 ? 17.864 2.488 7.830 1.00 86.19 343 ASP A O 1
ATOM 2725 N N . GLY A 1 344 ? 18.293 4.681 7.699 1.00 92.56 344 GLY A N 1
ATOM 2726 C CA . GLY A 1 344 ? 17.232 4.983 6.736 1.00 92.56 344 GLY A CA 1
ATOM 2727 C C . GLY A 1 344 ? 17.656 5.449 5.350 1.00 92.56 344 GLY A C 1
ATOM 2728 O O . GLY A 1 344 ? 16.789 5.844 4.581 1.00 92.56 344 GLY A O 1
ATOM 2729 N N . HIS A 1 345 ? 18.946 5.459 5.027 1.00 94.19 345 HIS A N 1
ATOM 2730 C CA . HIS A 1 345 ? 19.430 6.001 3.754 1.00 94.19 345 HIS A CA 1
ATOM 2731 C C . HIS A 1 345 ? 20.750 5.350 3.363 1.00 94.19 345 HIS A C 1
ATOM 2733 O O . HIS A 1 345 ? 21.579 5.106 4.235 1.00 94.19 345 HIS A O 1
ATOM 2739 N N . CYS A 1 346 ? 20.970 5.138 2.067 1.00 96.25 346 CYS A N 1
ATOM 2740 C CA . CYS A 1 346 ? 22.247 4.703 1.508 1.00 96.25 346 CYS A CA 1
ATOM 2741 C C . CYS A 1 346 ? 22.671 5.646 0.381 1.00 96.25 346 CYS A C 1
ATOM 2743 O O . CYS A 1 346 ? 21.881 5.944 -0.520 1.00 96.25 346 CYS A O 1
ATOM 2745 N N . MET A 1 347 ? 23.928 6.094 0.421 1.00 95.25 347 MET A N 1
ATOM 2746 C CA . MET A 1 347 ? 24.438 7.101 -0.505 1.00 95.25 347 MET A CA 1
ATOM 2747 C C . MET A 1 347 ? 24.293 6.635 -1.960 1.00 95.25 347 MET A C 1
ATOM 2749 O O . MET A 1 347 ? 24.682 5.526 -2.326 1.00 95.25 347 MET A O 1
ATOM 2753 N N . GLY A 1 348 ? 23.727 7.504 -2.801 1.00 93.25 348 GLY A N 1
ATOM 2754 C CA . GLY A 1 348 ? 23.602 7.266 -4.238 1.00 93.25 348 GLY A CA 1
ATOM 2755 C C . GLY A 1 348 ? 22.544 6.240 -4.645 1.00 93.25 348 GLY A C 1
ATOM 2756 O O . GLY A 1 348 ? 22.479 5.925 -5.827 1.00 93.25 348 GLY A O 1
ATOM 2757 N N . GLN A 1 349 ? 21.726 5.722 -3.720 1.00 94.94 349 GLN A N 1
ATOM 2758 C CA . GLN A 1 349 ? 20.601 4.856 -4.091 1.00 94.94 349 GLN A CA 1
ATOM 2759 C C . GLN A 1 349 ? 19.334 5.637 -4.432 1.00 94.94 349 GLN A C 1
ATOM 2761 O O . GLN A 1 349 ? 18.633 5.265 -5.367 1.00 94.94 349 GLN A O 1
ATOM 2766 N N . TYR A 1 350 ? 19.059 6.726 -3.717 1.00 95.38 350 TYR A N 1
ATOM 2767 C CA . TYR A 1 350 ? 17.884 7.552 -3.960 1.00 95.38 350 TYR A CA 1
ATOM 2768 C C . TYR A 1 350 ? 18.018 8.918 -3.290 1.00 95.38 350 TYR A C 1
ATOM 2770 O O . TYR A 1 350 ? 18.621 9.048 -2.226 1.00 95.38 350 TYR A O 1
ATOM 2778 N N . THR A 1 351 ? 17.400 9.926 -3.899 1.00 94.75 351 THR A N 1
ATOM 2779 C CA . THR A 1 351 ? 17.234 11.263 -3.325 1.00 94.75 351 THR A CA 1
ATOM 2780 C C . THR A 1 351 ? 15.812 11.722 -3.616 1.00 94.75 351 THR A C 1
ATOM 2782 O O . THR A 1 351 ? 15.311 11.495 -4.711 1.00 94.75 351 THR A O 1
ATOM 2785 N N . ILE A 1 352 ? 15.135 12.372 -2.663 1.00 93.75 352 ILE A N 1
ATOM 2786 C CA . ILE A 1 352 ? 13.832 12.989 -2.957 1.00 93.75 352 ILE A CA 1
ATOM 2787 C C . ILE A 1 352 ? 14.042 14.127 -3.960 1.00 93.75 352 ILE A C 1
ATOM 2789 O O . ILE A 1 352 ? 14.827 15.035 -3.669 1.00 93.75 352 ILE A O 1
ATOM 2793 N N . PRO A 1 353 ? 13.341 14.126 -5.107 1.00 95.38 353 PRO A N 1
ATOM 2794 C CA . PRO A 1 353 ? 13.411 15.247 -6.023 1.00 95.38 353 PRO A CA 1
ATOM 2795 C C . PRO A 1 353 ? 12.707 16.469 -5.413 1.00 95.38 353 PRO A C 1
ATOM 2797 O O . PRO A 1 353 ? 11.750 16.304 -4.645 1.00 95.38 353 PRO A O 1
ATOM 2800 N N . PRO A 1 354 ? 13.133 17.696 -5.760 1.00 93.25 354 PRO A N 1
ATOM 2801 C CA . PRO A 1 354 ? 12.459 18.913 -5.323 1.00 93.25 354 PRO A CA 1
ATOM 2802 C C . PRO A 1 354 ? 10.941 18.839 -5.537 1.00 93.25 354 PRO A C 1
ATOM 2804 O O . PRO A 1 354 ? 10.458 18.352 -6.563 1.00 93.25 354 PRO A O 1
ATOM 2807 N N . ASP A 1 355 ? 10.194 19.268 -4.520 1.00 89.94 355 ASP A N 1
ATOM 2808 C CA . ASP A 1 355 ? 8.727 19.299 -4.507 1.00 89.94 355 ASP A CA 1
ATOM 2809 C C . ASP A 1 355 ? 8.034 17.953 -4.790 1.00 89.94 355 ASP A C 1
ATOM 2811 O O . ASP A 1 355 ? 6.842 17.923 -5.090 1.00 89.94 355 ASP A O 1
ATOM 2815 N N . PHE A 1 356 ? 8.749 16.826 -4.659 1.00 92.94 356 PHE A N 1
ATOM 2816 C CA . PHE A 1 356 ? 8.248 15.490 -5.006 1.00 92.94 356 PHE A CA 1
ATOM 2817 C C . PHE A 1 356 ? 7.794 15.395 -6.474 1.00 92.94 356 PHE A C 1
ATOM 2819 O O . PHE A 1 356 ? 6.837 14.690 -6.799 1.00 92.94 356 PHE A O 1
ATOM 2826 N N . THR A 1 357 ? 8.472 16.109 -7.377 1.00 93.25 357 THR A N 1
ATOM 2827 C CA . THR A 1 357 ? 8.131 16.143 -8.807 1.00 93.25 357 THR A CA 1
ATOM 2828 C C . THR A 1 357 ? 9.341 15.882 -9.689 1.00 93.25 357 THR A C 1
ATOM 2830 O O . THR A 1 357 ? 10.457 16.290 -9.381 1.00 93.25 357 THR A O 1
ATOM 2833 N N . LEU A 1 358 ? 9.115 15.166 -10.790 1.00 94.38 358 LEU A N 1
ATOM 2834 C CA . LEU A 1 358 ? 10.114 14.979 -11.838 1.00 94.38 358 LEU A CA 1
ATOM 2835 C C . LEU A 1 358 ? 9.860 15.995 -12.960 1.00 94.38 358 LEU A C 1
ATOM 2837 O O . LEU A 1 358 ? 8.700 16.342 -13.184 1.00 94.38 358 LEU A O 1
ATOM 2841 N N . PRO A 1 359 ? 10.901 16.445 -13.682 1.00 93.94 359 PRO A N 1
ATOM 2842 C CA . PRO A 1 359 ? 10.725 17.248 -14.891 1.00 93.94 359 PRO A CA 1
ATOM 2843 C C . PRO A 1 359 ? 9.821 16.557 -15.922 1.00 93.94 359 PRO A C 1
ATOM 2845 O O . PRO A 1 359 ? 9.916 15.343 -16.110 1.00 93.94 359 PRO A O 1
ATOM 2848 N N . ASP A 1 360 ? 8.996 17.323 -16.640 1.00 89.88 360 ASP A N 1
ATOM 2849 C CA . ASP A 1 360 ? 8.041 16.781 -17.625 1.00 89.88 360 ASP A CA 1
ATOM 2850 C C . ASP A 1 360 ? 8.719 15.958 -18.733 1.00 89.88 360 ASP A C 1
ATOM 2852 O O . ASP A 1 360 ? 8.161 14.991 -19.252 1.00 89.88 360 ASP A O 1
ATOM 2856 N N . ASP A 1 361 ? 9.952 16.312 -19.093 1.00 90.44 361 ASP A N 1
ATOM 2857 C CA . ASP A 1 361 ? 10.733 15.627 -20.114 1.00 90.44 361 ASP A CA 1
ATOM 2858 C C . ASP A 1 361 ? 11.667 14.541 -19.557 1.00 90.44 361 ASP A C 1
ATOM 2860 O O . ASP A 1 361 ? 12.437 13.949 -20.318 1.00 90.44 361 ASP A O 1
ATOM 2864 N N . TRP A 1 362 ? 11.574 14.226 -18.258 1.00 92.88 362 TRP A N 1
ATOM 2865 C CA . TRP A 1 362 ? 12.428 13.241 -17.589 1.00 92.88 362 TRP A CA 1
ATOM 2866 C C . TRP A 1 362 ? 12.383 11.880 -18.271 1.00 92.88 362 TRP A C 1
ATOM 2868 O O . TRP A 1 362 ? 13.433 11.308 -18.570 1.00 92.88 362 TRP A O 1
ATOM 2878 N N . ALA A 1 363 ? 11.173 11.394 -18.569 1.00 89.25 363 ALA A N 1
ATOM 2879 C CA . ALA A 1 363 ? 10.976 10.119 -19.245 1.00 89.25 363 ALA A CA 1
ATOM 2880 C C . ALA A 1 363 ? 11.684 10.103 -20.604 1.00 89.25 363 ALA A C 1
ATOM 2882 O O . ALA A 1 363 ? 12.424 9.179 -20.888 1.00 89.25 363 ALA A O 1
ATOM 2883 N N . ARG A 1 364 ? 11.557 11.161 -21.409 1.00 88.12 364 ARG A N 1
ATOM 2884 C CA . ARG A 1 364 ? 12.229 11.268 -22.714 1.00 88.12 364 ARG A CA 1
ATOM 2885 C C . ARG A 1 364 ? 13.758 11.294 -22.594 1.00 88.12 364 ARG A C 1
ATOM 2887 O O . ARG A 1 364 ? 14.440 10.787 -23.475 1.00 88.12 364 ARG A O 1
ATOM 2894 N N . MET A 1 365 ? 14.302 11.908 -21.543 1.00 90.06 365 MET A N 1
ATOM 2895 C CA . MET A 1 365 ? 15.754 11.982 -21.323 1.00 90.06 365 MET A CA 1
ATOM 2896 C C . MET A 1 365 ? 16.364 10.661 -20.836 1.00 90.06 365 MET A C 1
ATOM 2898 O O . MET A 1 365 ? 17.542 10.409 -21.086 1.00 90.06 365 MET A O 1
ATOM 2902 N N . HIS A 1 366 ? 15.579 9.834 -20.140 1.00 88.94 366 HIS A N 1
ATOM 2903 C CA . HIS A 1 366 ? 16.050 8.602 -19.496 1.00 88.94 366 HIS A CA 1
ATOM 2904 C C . HIS A 1 366 ? 15.538 7.325 -20.160 1.00 88.94 366 HIS A C 1
ATOM 2906 O O . HIS A 1 366 ? 16.098 6.250 -19.938 1.00 88.94 366 HIS A O 1
ATOM 2912 N N . ASP A 1 367 ? 14.529 7.430 -21.020 1.00 82.00 367 ASP A N 1
ATOM 2913 C CA . ASP A 1 367 ? 14.136 6.374 -21.936 1.00 82.00 367 ASP A CA 1
ATOM 2914 C C . ASP A 1 367 ? 15.192 6.298 -23.037 1.00 82.00 367 ASP A C 1
ATOM 2916 O O . ASP A 1 367 ? 15.074 6.868 -24.122 1.00 82.00 367 ASP A O 1
ATOM 2920 N N . LYS A 1 368 ? 16.295 5.618 -22.715 1.00 66.94 368 LYS A N 1
ATOM 2921 C CA . LYS A 1 368 ? 17.204 5.086 -23.722 1.00 66.94 368 LYS A CA 1
ATOM 2922 C C . LYS A 1 368 ? 16.374 4.082 -24.506 1.00 66.94 368 LYS A C 1
ATOM 2924 O O . LYS A 1 368 ? 16.281 2.929 -24.094 1.00 66.94 368 LYS A O 1
ATOM 2929 N N . GLY A 1 369 ? 15.700 4.547 -25.556 1.00 52.91 369 GLY A N 1
ATOM 2930 C CA . GLY A 1 369 ? 14.924 3.680 -26.426 1.00 52.91 369 GLY A CA 1
ATOM 2931 C C . GLY A 1 369 ? 15.761 2.464 -26.813 1.00 52.91 369 GLY A C 1
ATOM 2932 O O . GLY A 1 369 ? 16.988 2.550 -26.903 1.00 52.91 369 GLY A O 1
ATOM 2933 N N . ASP A 1 370 ? 15.102 1.338 -27.066 1.00 48.59 370 ASP A N 1
ATOM 2934 C CA . ASP A 1 370 ? 15.699 0.101 -27.583 1.00 48.59 370 ASP A CA 1
ATOM 2935 C C . ASP A 1 370 ? 16.346 0.270 -28.993 1.00 48.59 370 ASP A C 1
ATOM 2937 O O . ASP A 1 370 ? 16.482 -0.679 -29.762 1.00 48.59 370 ASP A O 1
ATOM 2941 N N . GLU A 1 371 ? 16.784 1.478 -29.358 1.00 39.56 371 GLU A N 1
ATOM 2942 C CA . GLU A 1 371 ? 17.501 1.853 -30.577 1.00 39.56 371 GLU A CA 1
ATOM 2943 C C . GLU A 1 371 ? 19.028 1.747 -30.404 1.00 39.56 371 GLU A C 1
ATOM 2945 O O . GLU A 1 371 ? 19.794 2.637 -30.762 1.00 39.56 371 GLU A O 1
ATOM 2950 N N . ALA A 1 372 ? 19.500 0.616 -29.882 1.00 39.53 372 ALA A N 1
ATOM 2951 C CA . ALA A 1 372 ? 20.904 0.214 -29.994 1.00 39.53 372 ALA A CA 1
ATOM 2952 C C . ALA A 1 372 ? 21.020 -1.197 -30.590 1.00 39.53 372 ALA A C 1
ATOM 2954 O O . ALA A 1 372 ? 21.751 -2.053 -30.103 1.00 39.53 372 ALA A O 1
ATOM 2955 N N . SER A 1 373 ? 20.283 -1.447 -31.673 1.00 37.91 373 SER A N 1
ATOM 2956 C CA . SER A 1 373 ? 20.518 -2.582 -32.572 1.00 37.91 373 SER A CA 1
ATOM 2957 C C . SER A 1 373 ? 20.405 -2.138 -34.034 1.00 37.91 373 SER A C 1
ATOM 2959 O O . SER A 1 373 ? 19.594 -2.624 -34.810 1.00 37.91 373 SER A O 1
ATOM 2961 N N . GLY A 1 374 ? 21.232 -1.169 -34.427 1.00 35.47 374 GLY A N 1
ATOM 2962 C CA . GLY A 1 374 ? 21.279 -0.725 -35.819 1.00 35.47 374 GLY A CA 1
ATOM 2963 C C . GLY A 1 374 ? 22.131 0.516 -36.016 1.00 35.47 374 GLY A C 1
ATOM 2964 O O . GLY A 1 374 ? 21.604 1.607 -36.172 1.00 35.47 374 GLY A O 1
ATOM 2965 N N . GLY A 1 375 ? 23.453 0.361 -36.015 1.00 28.02 375 GLY A N 1
ATOM 2966 C CA . GLY A 1 375 ? 24.339 1.482 -36.315 1.00 28.02 375 GLY A CA 1
ATOM 2967 C C . GLY A 1 375 ? 25.805 1.132 -36.159 1.00 28.02 375 GLY A C 1
ATOM 2968 O O . GLY A 1 375 ? 26.420 1.437 -35.144 1.00 28.02 375 GLY A O 1
ATOM 2969 N N . SER A 1 376 ? 26.378 0.494 -37.179 1.00 36.31 376 SER A N 1
ATOM 2970 C CA . SER A 1 376 ? 27.825 0.464 -37.357 1.00 36.31 376 SER A CA 1
ATOM 2971 C C . SER A 1 376 ? 28.345 1.897 -37.488 1.00 36.31 376 SER A C 1
ATOM 2973 O O . SER A 1 376 ? 28.000 2.599 -38.438 1.00 36.31 376 SER A O 1
ATOM 2975 N N . GLY A 1 377 ? 29.199 2.314 -36.566 1.00 28.20 377 GLY A N 1
ATOM 2976 C CA . GLY A 1 377 ? 29.880 3.600 -36.620 1.00 28.20 377 GLY A CA 1
ATOM 2977 C C . GLY A 1 377 ? 31.096 3.541 -35.719 1.00 28.20 377 GLY A C 1
ATOM 2978 O O . GLY A 1 377 ? 31.033 3.935 -34.562 1.00 28.20 377 GLY A O 1
ATOM 2979 N N . GLY A 1 378 ? 32.179 2.957 -36.229 1.00 29.41 378 GLY A N 1
ATOM 2980 C CA . GLY A 1 378 ? 33.450 2.936 -35.524 1.00 29.41 378 GLY A CA 1
ATOM 2981 C C . GLY A 1 378 ? 33.996 4.347 -35.347 1.00 29.41 378 GLY A C 1
ATOM 2982 O O . GLY A 1 378 ? 33.885 5.169 -36.252 1.00 29.41 378 GLY A O 1
ATOM 2983 N N . GLN A 1 379 ? 34.640 4.590 -34.209 1.00 31.33 379 GLN A N 1
ATOM 2984 C CA . GLN A 1 379 ? 35.761 5.514 -34.115 1.00 31.33 379 GLN A CA 1
ATOM 2985 C C . GLN A 1 379 ? 36.611 5.185 -32.886 1.00 31.33 379 GLN A C 1
ATOM 2987 O O . GLN A 1 379 ? 36.113 4.902 -31.801 1.00 31.33 379 GLN A O 1
ATOM 2992 N N . ASN A 1 380 ? 37.913 5.163 -33.150 1.00 29.66 380 ASN A N 1
ATOM 2993 C CA . ASN A 1 380 ? 39.009 4.793 -32.273 1.00 29.66 380 ASN A CA 1
ATOM 2994 C C . ASN A 1 380 ? 39.207 5.786 -31.121 1.00 29.66 380 ASN A C 1
ATOM 2996 O O . ASN A 1 380 ? 39.161 6.996 -31.336 1.00 29.66 380 ASN A O 1
ATOM 3000 N N . SER A 1 381 ? 39.640 5.275 -29.971 1.00 30.84 381 SER A N 1
ATOM 3001 C CA . SER A 1 381 ? 40.645 5.948 -29.144 1.00 30.84 381 SER A CA 1
ATOM 3002 C C . SER A 1 381 ? 41.478 4.912 -28.379 1.00 30.84 381 SER A C 1
ATOM 3004 O O . SER A 1 381 ? 40.961 4.043 -27.682 1.00 30.84 381 SER A O 1
ATOM 3006 N N . GLU A 1 382 ? 42.790 4.965 -28.613 1.00 30.67 382 GLU A N 1
ATOM 3007 C CA . GLU A 1 382 ? 43.831 4.116 -28.024 1.00 30.67 382 GLU A CA 1
ATOM 3008 C C . GLU A 1 382 ? 44.038 4.361 -26.513 1.00 30.67 382 GLU A C 1
ATOM 3010 O O . GLU A 1 382 ? 43.689 5.429 -26.005 1.00 30.67 382 GLU A O 1
ATOM 3015 N N . PRO A 1 383 ? 44.651 3.400 -25.789 1.00 30.62 383 PRO A N 1
ATOM 3016 C CA . PRO A 1 383 ? 44.849 3.466 -24.346 1.00 30.62 383 PRO A CA 1
ATOM 3017 C C . PRO A 1 383 ? 46.186 4.120 -23.959 1.00 30.62 383 PRO A C 1
ATOM 3019 O O . PRO A 1 383 ? 47.223 3.897 -24.588 1.00 30.62 383 PRO A O 1
ATOM 3022 N N . ALA A 1 384 ? 46.187 4.866 -22.854 1.00 29.14 384 ALA A N 1
ATOM 3023 C CA . ALA A 1 384 ? 47.406 5.379 -22.239 1.00 29.14 384 ALA A CA 1
ATOM 3024 C C . ALA A 1 384 ? 48.147 4.275 -21.451 1.00 29.14 384 ALA A C 1
ATOM 3026 O O . ALA A 1 384 ? 47.606 3.684 -20.516 1.00 29.14 384 ALA A O 1
ATOM 3027 N N . ARG A 1 385 ? 49.402 4.027 -21.849 1.00 26.77 385 ARG A N 1
ATOM 3028 C CA . ARG A 1 385 ? 50.501 3.422 -21.060 1.00 26.77 385 ARG A CA 1
ATOM 3029 C C . ARG A 1 385 ? 50.904 4.396 -19.933 1.00 26.77 385 ARG A C 1
ATOM 3031 O O . ARG A 1 385 ? 50.706 5.592 -20.106 1.00 26.77 385 ARG A O 1
ATOM 3038 N N . GLU A 1 386 ? 51.423 4.021 -18.760 1.00 29.39 386 GLU A N 1
ATOM 3039 C CA . GLU A 1 386 ? 52.647 3.269 -18.374 1.00 29.39 386 GLU A CA 1
ATOM 3040 C C . GLU A 1 386 ? 52.765 3.378 -16.810 1.00 29.39 386 GLU A C 1
ATOM 3042 O O . GLU A 1 386 ? 51.931 4.079 -16.230 1.00 29.39 386 GLU A O 1
ATOM 3047 N N . PRO A 1 387 ? 53.800 2.893 -16.077 1.00 35.06 387 PRO A N 1
ATOM 3048 C CA . PRO A 1 387 ? 54.771 1.816 -16.295 1.00 35.06 387 PRO A CA 1
ATOM 3049 C C . PRO A 1 387 ? 54.833 0.775 -15.141 1.00 35.06 387 PRO A C 1
ATOM 3051 O O . PRO A 1 387 ? 54.354 0.962 -14.025 1.00 35.06 387 PRO A O 1
ATOM 3054 N N . ASP A 1 388 ? 55.527 -0.318 -15.453 1.00 25.02 388 ASP A N 1
ATOM 3055 C CA . ASP A 1 388 ? 55.927 -1.464 -14.630 1.00 25.02 388 ASP A CA 1
ATOM 3056 C C . ASP A 1 388 ? 57.050 -1.143 -13.610 1.00 25.02 388 ASP A C 1
ATOM 3058 O O . ASP A 1 388 ? 57.999 -0.422 -13.931 1.00 25.02 388 ASP A O 1
ATOM 3062 N N . ARG A 1 389 ? 56.981 -1.746 -12.410 1.00 30.19 389 ARG A N 1
ATOM 3063 C CA . ARG A 1 389 ? 58.139 -2.080 -11.552 1.00 30.19 389 ARG A CA 1
ATOM 3064 C C . ARG A 1 389 ? 57.890 -3.368 -10.750 1.00 30.19 389 ARG A C 1
ATOM 3066 O O . ARG A 1 389 ? 57.454 -3.340 -9.606 1.00 30.19 389 ARG A O 1
ATOM 3073 N N . SER A 1 390 ? 58.220 -4.493 -11.377 1.00 28.39 390 SER A N 1
ATOM 3074 C CA . SER A 1 390 ? 59.078 -5.591 -10.888 1.00 28.39 390 SER A CA 1
ATOM 3075 C C . SER A 1 390 ? 59.137 -5.931 -9.381 1.00 28.39 390 SER A C 1
ATOM 3077 O O . SER A 1 390 ? 59.673 -5.163 -8.581 1.00 28.39 390 SER A O 1
ATOM 3079 N N . GLY A 1 391 ? 58.877 -7.211 -9.073 1.00 25.72 391 GLY A N 1
ATOM 3080 C CA . GLY A 1 391 ? 59.750 -8.006 -8.193 1.00 25.72 391 GLY A CA 1
ATOM 3081 C C . GLY A 1 391 ? 59.056 -8.861 -7.126 1.00 25.72 391 GLY A C 1
ATOM 3082 O O . GLY A 1 391 ? 58.668 -8.348 -6.086 1.00 25.72 391 GLY A O 1
ATOM 3083 N N . GLY A 1 392 ? 59.007 -10.188 -7.319 1.00 25.56 392 GLY A N 1
ATOM 3084 C CA . GLY A 1 392 ? 58.700 -11.127 -6.227 1.00 25.56 392 GLY A CA 1
ATOM 3085 C C . GLY A 1 392 ? 58.211 -12.506 -6.671 1.00 25.56 392 GLY A C 1
ATOM 3086 O O . GLY A 1 392 ? 57.025 -12.728 -6.855 1.00 25.56 392 GLY A O 1
ATOM 3087 N N . ARG A 1 393 ? 59.145 -13.441 -6.837 1.00 26.92 393 ARG A N 1
ATOM 3088 C CA . ARG A 1 393 ? 58.975 -14.830 -7.294 1.00 26.92 393 ARG A CA 1
ATOM 3089 C C . ARG A 1 393 ? 58.615 -15.768 -6.130 1.00 26.92 393 ARG A C 1
ATOM 3091 O O . ARG A 1 393 ? 59.366 -15.791 -5.165 1.00 26.92 393 ARG A O 1
ATOM 3098 N N . ALA A 1 394 ? 57.616 -16.643 -6.287 1.00 28.27 394 ALA A N 1
ATOM 3099 C CA . ALA A 1 394 ? 57.620 -17.993 -5.701 1.00 28.27 394 ALA A CA 1
ATOM 3100 C C . ALA A 1 394 ? 56.626 -18.924 -6.425 1.00 28.27 394 ALA A C 1
ATOM 3102 O O . ALA A 1 394 ? 55.449 -18.616 -6.568 1.00 28.27 394 ALA A O 1
ATOM 3103 N N . LYS A 1 395 ? 57.147 -20.062 -6.897 1.00 26.66 395 LYS A N 1
ATOM 3104 C CA . LYS A 1 395 ? 56.421 -21.204 -7.468 1.00 26.66 395 LYS A CA 1
ATOM 3105 C C . LYS A 1 395 ? 55.842 -22.071 -6.345 1.00 26.66 395 LYS A C 1
ATOM 3107 O O . LYS A 1 395 ? 56.571 -22.349 -5.400 1.00 26.66 395 LYS A O 1
ATOM 3112 N N . ALA A 1 396 ? 54.661 -22.644 -6.562 1.00 27.30 396 ALA A N 1
ATOM 3113 C CA . ALA A 1 396 ? 54.392 -24.053 -6.266 1.00 27.30 396 ALA A CA 1
ATOM 3114 C C . ALA A 1 396 ? 53.191 -24.524 -7.099 1.00 27.30 396 ALA A C 1
ATOM 3116 O O . ALA A 1 396 ? 52.120 -23.926 -7.063 1.00 27.30 396 ALA A O 1
ATOM 3117 N N . GLN A 1 397 ? 53.432 -25.563 -7.895 1.00 25.97 397 GLN A N 1
ATOM 3118 C CA . GLN A 1 397 ? 52.425 -26.414 -8.516 1.00 25.97 397 GLN A CA 1
ATOM 3119 C C . GLN A 1 397 ? 51.841 -27.315 -7.423 1.00 25.97 397 GLN A C 1
ATOM 3121 O O . GLN A 1 397 ? 52.621 -27.812 -6.614 1.00 25.97 397 GLN A O 1
ATOM 3126 N N . ASP A 1 398 ? 50.539 -27.591 -7.451 1.00 26.97 398 ASP A N 1
ATOM 3127 C CA . ASP A 1 398 ? 50.110 -28.983 -7.323 1.00 26.97 398 ASP A CA 1
ATOM 3128 C C . ASP A 1 398 ? 48.758 -29.222 -7.999 1.00 26.97 398 ASP A C 1
ATOM 3130 O O . ASP A 1 398 ? 47.849 -28.388 -7.974 1.00 26.97 398 ASP A O 1
ATOM 3134 N N . GLU A 1 399 ? 48.695 -30.363 -8.670 1.00 27.44 399 GLU A N 1
ATOM 3135 C CA . GLU A 1 399 ? 47.586 -30.885 -9.450 1.00 27.44 399 GLU A CA 1
ATOM 3136 C C . GLU A 1 399 ? 46.514 -31.483 -8.531 1.00 27.44 399 GLU A C 1
ATOM 3138 O O . GLU A 1 399 ? 46.803 -32.032 -7.471 1.00 27.44 399 GLU A O 1
ATOM 3143 N N . GLY A 1 400 ? 45.247 -31.438 -8.950 1.00 25.36 400 GLY A N 1
ATOM 3144 C CA . GLY A 1 400 ? 44.174 -32.017 -8.143 1.00 25.36 400 GLY A CA 1
ATOM 3145 C C . GLY A 1 400 ? 42.803 -32.037 -8.798 1.00 25.36 400 GLY A C 1
ATOM 3146 O O . GLY A 1 400 ? 41.811 -31.705 -8.159 1.00 25.36 400 GLY A O 1
ATOM 3147 N N . VAL A 1 401 ? 42.713 -32.430 -10.071 1.00 27.12 401 VAL A N 1
ATOM 3148 C CA . VAL A 1 401 ? 41.429 -32.808 -10.678 1.00 27.12 401 VAL A CA 1
ATOM 3149 C C . VAL A 1 401 ? 41.051 -34.198 -10.166 1.00 27.12 401 VAL A C 1
ATOM 3151 O O . VAL A 1 401 ? 41.624 -35.200 -10.592 1.00 27.12 401 VAL A O 1
ATOM 3154 N N . ARG A 1 402 ? 40.037 -34.286 -9.298 1.00 26.92 402 ARG A N 1
ATOM 3155 C CA . ARG A 1 402 ? 39.302 -35.537 -9.082 1.00 26.92 402 ARG A CA 1
ATOM 3156 C C . ARG A 1 402 ? 37.800 -35.284 -9.039 1.00 26.92 402 ARG A C 1
ATOM 3158 O O . ARG A 1 402 ? 37.280 -34.603 -8.165 1.00 26.92 402 ARG A O 1
ATOM 3165 N N . LYS A 1 403 ? 37.144 -35.880 -10.034 1.00 27.17 403 LYS A N 1
ATOM 3166 C CA . LYS A 1 403 ? 35.708 -36.134 -10.155 1.00 27.17 403 LYS A CA 1
ATOM 3167 C C . LYS A 1 403 ? 35.096 -36.528 -8.807 1.00 27.17 403 LYS A C 1
ATOM 3169 O O . LYS A 1 403 ? 35.572 -37.485 -8.199 1.00 27.17 403 LYS A O 1
ATOM 3174 N N . GLN A 1 404 ? 33.986 -35.899 -8.436 1.00 26.72 404 GLN A N 1
ATOM 3175 C CA . GLN A 1 404 ? 32.951 -36.583 -7.672 1.00 26.72 404 GLN A CA 1
ATOM 3176 C C . GLN A 1 404 ? 31.575 -36.297 -8.256 1.00 26.72 404 GLN A C 1
ATOM 3178 O O . GLN A 1 404 ? 31.238 -35.186 -8.658 1.00 26.72 404 GLN A O 1
ATOM 3183 N N . GLU A 1 405 ? 30.859 -37.401 -8.382 1.00 27.56 405 GLU A N 1
ATOM 3184 C CA . GLU A 1 405 ? 29.621 -37.598 -9.094 1.00 27.56 405 GLU A CA 1
ATOM 3185 C C . GLU A 1 405 ? 28.436 -36.909 -8.422 1.00 27.56 405 GLU A C 1
ATOM 3187 O O . GLU A 1 405 ? 28.388 -36.672 -7.216 1.00 27.56 405 GLU A O 1
ATOM 3192 N N . SER A 1 406 ? 27.455 -36.646 -9.278 1.00 30.06 406 SER A N 1
ATOM 3193 C CA . SER A 1 406 ? 26.044 -36.437 -8.994 1.00 30.06 406 SER A CA 1
ATOM 3194 C C . SER A 1 406 ? 25.555 -37.030 -7.667 1.00 30.06 406 SER A C 1
ATOM 3196 O O . SER A 1 406 ? 25.227 -38.212 -7.587 1.00 30.06 406 SER A O 1
ATOM 3198 N N . ASN A 1 407 ? 25.341 -36.170 -6.675 1.00 26.09 407 ASN A N 1
ATOM 3199 C CA . ASN A 1 407 ? 24.306 -36.395 -5.673 1.00 26.09 407 ASN A CA 1
ATOM 3200 C C . ASN A 1 407 ? 23.101 -35.537 -6.041 1.00 26.09 407 ASN A C 1
ATOM 3202 O O . ASN A 1 407 ? 22.893 -34.429 -5.550 1.00 26.09 407 ASN A O 1
ATOM 3206 N N . GLN A 1 408 ? 22.303 -36.086 -6.954 1.00 28.66 408 GLN A N 1
ATOM 3207 C CA . GLN A 1 408 ? 20.939 -35.656 -7.204 1.00 28.66 408 GLN A CA 1
ATOM 3208 C C . GLN A 1 408 ? 20.133 -35.986 -5.940 1.00 28.66 408 GLN A C 1
ATOM 3210 O O . GLN A 1 408 ? 19.569 -37.071 -5.791 1.00 28.66 408 GLN A O 1
ATOM 3215 N N . ALA A 1 409 ? 20.143 -35.063 -4.977 1.00 27.92 409 ALA A N 1
ATOM 3216 C CA . ALA A 1 409 ? 19.272 -35.127 -3.820 1.00 27.92 409 ALA A CA 1
ATOM 3217 C C . ALA A 1 409 ? 17.827 -35.129 -4.333 1.00 27.92 409 ALA A C 1
ATOM 3219 O O . ALA A 1 409 ? 17.343 -34.154 -4.912 1.00 27.92 409 ALA A O 1
ATOM 3220 N N . LYS A 1 410 ? 17.161 -36.275 -4.175 1.00 28.48 410 LYS A N 1
ATOM 3221 C CA . LYS A 1 410 ? 15.734 -36.452 -4.435 1.00 28.48 410 LYS A CA 1
ATOM 3222 C C . LYS A 1 410 ? 14.978 -35.310 -3.757 1.00 28.48 410 LYS A C 1
ATOM 3224 O O . LYS A 1 410 ? 14.944 -35.241 -2.530 1.00 28.48 410 LYS A O 1
ATOM 3229 N N . ARG A 1 411 ? 14.363 -34.437 -4.564 1.00 27.09 411 ARG A N 1
ATOM 3230 C CA . ARG A 1 411 ? 13.336 -33.491 -4.109 1.00 27.09 411 ARG A CA 1
ATOM 3231 C C . ARG A 1 411 ? 12.348 -34.258 -3.221 1.00 27.09 411 ARG A C 1
ATOM 3233 O O . ARG A 1 411 ? 11.810 -35.268 -3.691 1.00 27.09 411 ARG A O 1
ATOM 3240 N N . PRO A 1 412 ? 12.094 -33.837 -1.971 1.00 28.12 412 PRO A N 1
ATOM 3241 C CA . PRO A 1 412 ? 11.022 -34.441 -1.203 1.00 28.12 412 PRO A CA 1
ATOM 3242 C C . PRO A 1 412 ? 9.713 -34.193 -1.958 1.00 28.12 412 PRO A C 1
ATOM 3244 O O . PRO A 1 412 ? 9.421 -33.073 -2.381 1.00 28.12 412 PRO A O 1
ATOM 3247 N N . LYS A 1 413 ? 8.953 -35.270 -2.186 1.00 29.38 413 LYS A N 1
ATOM 3248 C CA . LYS A 1 413 ? 7.582 -35.191 -2.693 1.00 29.38 413 LYS A CA 1
ATOM 3249 C C . LYS A 1 413 ? 6.810 -34.212 -1.812 1.00 29.38 413 LYS A C 1
ATOM 3251 O O . LYS A 1 413 ? 6.904 -34.299 -0.591 1.00 29.38 413 LYS A O 1
ATOM 3256 N N . ALA A 1 414 ? 6.062 -33.315 -2.449 1.00 38.12 414 ALA A N 1
ATOM 3257 C CA . ALA A 1 414 ? 5.191 -32.340 -1.813 1.00 38.12 414 ALA A CA 1
ATOM 3258 C C . ALA A 1 414 ? 4.172 -33.029 -0.884 1.00 38.12 414 ALA A C 1
ATOM 3260 O O . ALA A 1 414 ? 3.077 -33.401 -1.297 1.00 38.12 414 ALA A O 1
ATOM 3261 N N . GLY A 1 415 ? 4.549 -33.223 0.378 1.00 29.91 415 GLY A N 1
ATOM 3262 C CA . GLY A 1 415 ? 3.611 -33.351 1.480 1.00 29.91 415 GLY A CA 1
ATOM 3263 C C . GLY A 1 415 ? 3.238 -31.936 1.888 1.00 29.91 415 GLY A C 1
ATOM 3264 O O . GLY A 1 415 ? 4.066 -31.241 2.469 1.00 29.91 415 GLY A O 1
ATOM 3265 N N . GLY A 1 416 ? 2.041 -31.488 1.499 1.00 35.94 416 GLY A N 1
ATOM 3266 C CA . GLY A 1 416 ? 1.545 -30.154 1.841 1.00 35.94 416 GLY A CA 1
ATOM 3267 C C . GLY A 1 416 ? 1.592 -29.930 3.350 1.00 35.94 416 GLY A C 1
ATOM 3268 O O . GLY A 1 416 ? 1.276 -30.840 4.125 1.00 35.94 416 GLY A O 1
ATOM 3269 N N . ARG A 1 417 ? 2.006 -28.731 3.768 1.00 41.75 417 ARG A N 1
ATOM 3270 C CA . ARG A 1 417 ? 1.972 -28.343 5.180 1.00 41.75 417 ARG A CA 1
ATOM 3271 C C . ARG A 1 417 ? 0.512 -28.406 5.656 1.00 41.75 417 ARG A C 1
ATOM 3273 O O . ARG A 1 417 ? -0.386 -28.127 4.864 1.00 41.75 417 ARG A O 1
ATOM 3280 N N . PRO A 1 418 ? 0.227 -28.721 6.928 1.00 42.75 418 PRO A N 1
ATOM 3281 C CA . PRO A 1 418 ? -1.134 -28.638 7.467 1.00 42.75 418 PRO A CA 1
ATOM 3282 C C . PRO A 1 418 ? -1.805 -27.274 7.202 1.00 42.75 418 PRO A C 1
ATOM 3284 O O . PRO A 1 418 ? -2.996 -27.235 6.896 1.00 42.75 418 PRO A O 1
ATOM 3287 N N . GLU A 1 419 ? -1.019 -26.187 7.203 1.00 50.47 419 GLU A N 1
ATOM 3288 C CA . GLU A 1 419 ? -1.452 -24.832 6.821 1.00 50.47 419 GLU A CA 1
ATOM 3289 C C . GLU A 1 419 ? -1.968 -24.753 5.365 1.00 50.47 419 GLU A C 1
ATOM 3291 O O . GLU A 1 419 ? -2.964 -24.082 5.114 1.00 50.47 419 GLU A O 1
ATOM 3296 N N . ASP A 1 420 ? -1.402 -25.506 4.410 1.00 47.12 420 ASP A N 1
ATOM 3297 C CA . ASP A 1 420 ? -1.873 -25.531 3.013 1.00 47.12 420 ASP A CA 1
ATOM 3298 C C . ASP A 1 420 ? -3.261 -26.173 2.872 1.00 47.12 420 ASP A C 1
ATOM 3300 O O . ASP A 1 420 ? -4.034 -25.825 1.978 1.00 47.12 420 ASP A O 1
ATOM 3304 N N . ALA A 1 421 ? -3.592 -27.141 3.733 1.00 49.53 421 ALA A N 1
ATOM 3305 C CA . ALA A 1 421 ? -4.899 -27.792 3.725 1.00 49.53 421 ALA A CA 1
ATOM 3306 C C . ALA A 1 421 ? -5.989 -26.883 4.310 1.00 49.53 421 ALA A C 1
ATOM 3308 O O . ALA A 1 421 ? -7.128 -26.910 3.844 1.00 49.53 421 ALA A O 1
ATOM 3309 N N . GLU A 1 422 ? -5.642 -26.078 5.312 1.00 56.69 422 GLU A N 1
ATOM 3310 C CA . GLU A 1 422 ? -6.529 -25.083 5.914 1.00 56.69 422 GLU A CA 1
ATOM 3311 C C . GLU A 1 422 ? -6.765 -23.907 4.963 1.00 56.69 422 GLU A C 1
ATOM 3313 O O . GLU A 1 422 ? -7.915 -23.599 4.659 1.00 56.69 422 GLU A O 1
ATOM 3318 N N . ILE A 1 423 ? -5.700 -23.384 4.350 1.00 54.16 423 ILE A N 1
ATOM 3319 C CA . ILE A 1 423 ? -5.774 -22.380 3.282 1.00 54.16 423 ILE A CA 1
ATOM 3320 C C . ILE A 1 423 ? -6.629 -22.878 2.113 1.00 54.16 423 ILE A C 1
ATOM 3322 O O . ILE A 1 423 ? -7.486 -22.153 1.615 1.00 54.16 423 ILE A O 1
ATOM 3326 N N . ARG A 1 424 ? -6.463 -24.135 1.676 1.00 58.81 424 ARG A N 1
ATOM 3327 C CA . ARG A 1 424 ? -7.312 -24.715 0.620 1.00 58.81 424 ARG A CA 1
ATOM 3328 C C . ARG A 1 424 ? -8.775 -24.810 1.036 1.00 58.81 424 ARG A C 1
ATOM 3330 O O . ARG A 1 424 ? -9.643 -24.563 0.204 1.00 58.81 424 ARG A O 1
ATOM 3337 N N . LYS A 1 425 ? -9.070 -25.150 2.293 1.00 66.94 425 LYS A N 1
ATOM 3338 C CA . LYS A 1 425 ? -10.448 -25.169 2.810 1.00 66.94 425 LYS A CA 1
ATOM 3339 C C . LYS A 1 425 ? -11.041 -23.766 2.872 1.00 66.94 425 LYS A C 1
ATOM 3341 O O . LYS A 1 425 ? -12.208 -23.601 2.529 1.00 66.94 425 LYS A O 1
ATOM 3346 N N . GLU A 1 426 ? -10.263 -22.763 3.266 1.00 61.72 426 GLU A N 1
ATOM 3347 C CA . GLU A 1 426 ? -10.698 -21.366 3.267 1.00 61.72 426 GLU A CA 1
ATOM 3348 C C . GLU A 1 426 ? -10.897 -20.829 1.854 1.00 61.72 426 GLU A C 1
ATOM 3350 O O . GLU A 1 426 ? -11.939 -20.240 1.591 1.00 61.72 426 GLU A O 1
ATOM 3355 N N . ALA A 1 427 ? -9.993 -21.122 0.918 1.00 56.00 427 ALA A N 1
ATOM 3356 C CA . ALA A 1 427 ? -10.153 -20.791 -0.494 1.00 56.00 427 ALA A CA 1
ATOM 3357 C C . ALA A 1 427 ? -11.393 -21.476 -1.093 1.00 56.00 427 ALA A C 1
ATOM 3359 O O . ALA A 1 427 ? -12.172 -20.838 -1.792 1.00 56.00 427 ALA A O 1
ATOM 3360 N N . GLN A 1 428 ? -11.652 -22.745 -0.758 1.00 68.06 428 GLN A N 1
ATOM 3361 C CA . GLN A 1 428 ? -12.870 -23.457 -1.165 1.00 68.06 428 GLN A CA 1
ATOM 3362 C C . GLN A 1 428 ? -14.135 -22.877 -0.520 1.00 68.06 428 GLN A C 1
ATOM 3364 O O . GLN A 1 428 ? -15.181 -22.798 -1.164 1.00 68.06 428 GLN A O 1
ATOM 3369 N N . LYS A 1 429 ? -14.063 -22.449 0.744 1.00 69.75 429 LYS A N 1
ATOM 3370 C CA . LYS A 1 429 ? -15.167 -21.785 1.450 1.00 69.75 429 LYS A CA 1
ATOM 3371 C C . LYS A 1 429 ? -15.422 -20.385 0.894 1.00 69.75 429 LYS A C 1
ATOM 3373 O O . LYS A 1 429 ? -16.581 -19.989 0.790 1.00 69.75 429 LYS A O 1
ATOM 3378 N N . ALA A 1 430 ? -14.373 -19.659 0.517 1.00 60.34 430 ALA A N 1
ATOM 3379 C CA . ALA A 1 430 ? -14.448 -18.370 -0.151 1.00 60.34 430 ALA A CA 1
ATOM 3380 C C . ALA A 1 430 ? -15.047 -18.535 -1.548 1.00 60.34 430 ALA A C 1
ATOM 3382 O O . ALA A 1 430 ? -16.002 -17.842 -1.861 1.00 60.34 430 ALA A O 1
ATOM 3383 N N . GLU A 1 431 ? -14.597 -19.521 -2.326 1.00 63.81 431 GLU A N 1
ATOM 3384 C CA . GLU A 1 431 ? -15.168 -19.883 -3.628 1.00 63.81 431 GLU A CA 1
ATOM 3385 C C . GLU A 1 431 ? -16.649 -20.272 -3.508 1.00 63.81 431 GLU A C 1
ATOM 3387 O O . GLU A 1 431 ? -17.474 -19.861 -4.320 1.00 63.81 431 GLU A O 1
ATOM 3392 N N . LYS A 1 432 ? -17.022 -21.017 -2.460 1.00 69.00 432 LYS A N 1
ATOM 3393 C CA . LYS A 1 432 ? -18.423 -21.346 -2.172 1.00 69.00 432 LYS A CA 1
ATOM 3394 C C . LYS A 1 432 ? -19.238 -20.100 -1.810 1.00 69.00 432 LYS A C 1
ATOM 3396 O O . LYS A 1 432 ? -20.289 -19.885 -2.400 1.00 69.00 432 LYS A O 1
ATOM 3401 N N . SER A 1 433 ? -18.729 -19.260 -0.908 1.00 61.81 433 SER A N 1
ATOM 3402 C CA . SER A 1 433 ? -19.377 -17.999 -0.508 1.00 61.81 433 SER A CA 1
ATOM 3403 C C . SER A 1 433 ? -19.507 -17.035 -1.694 1.00 61.81 433 SER A C 1
ATOM 3405 O O . SER A 1 433 ? -20.490 -16.311 -1.811 1.00 61.81 433 SER A O 1
ATOM 3407 N N . ARG A 1 434 ? -18.523 -17.049 -2.599 1.00 62.38 434 ARG A N 1
ATOM 3408 C CA . ARG A 1 434 ? -18.506 -16.278 -3.840 1.00 62.38 434 ARG A CA 1
ATOM 3409 C C . ARG A 1 434 ? -19.574 -16.775 -4.805 1.00 62.38 434 ARG A C 1
ATOM 3411 O O . ARG A 1 434 ? -20.354 -15.970 -5.289 1.00 62.38 434 ARG A O 1
ATOM 3418 N N . LYS A 1 435 ? -19.663 -18.089 -5.030 1.00 62.84 435 LYS A N 1
ATOM 3419 C CA . LYS A 1 435 ? -20.717 -18.699 -5.859 1.00 62.84 435 LYS A CA 1
ATOM 3420 C C . LYS A 1 435 ? -22.115 -18.460 -5.294 1.00 62.84 435 LYS A C 1
ATOM 3422 O O . LYS A 1 435 ? -23.048 -18.260 -6.063 1.00 62.84 435 LYS A O 1
ATOM 3427 N N . GLU A 1 436 ? -22.260 -18.452 -3.972 1.00 66.75 436 GLU A N 1
ATOM 3428 C CA . GLU A 1 436 ? -23.512 -18.089 -3.300 1.00 66.75 436 GLU A CA 1
ATOM 3429 C C . GLU A 1 436 ? -23.874 -16.617 -3.564 1.00 66.75 436 GLU A C 1
ATOM 3431 O O . GLU A 1 436 ? -24.995 -16.340 -3.983 1.00 66.75 436 GLU A O 1
ATOM 3436 N N . ALA A 1 437 ? -22.921 -15.685 -3.434 1.00 51.41 437 ALA A N 1
ATOM 3437 C CA . ALA A 1 437 ? -23.137 -14.268 -3.744 1.00 51.41 437 ALA A CA 1
ATOM 3438 C C . ALA A 1 437 ? -23.430 -14.011 -5.240 1.00 51.41 437 ALA A C 1
ATOM 3440 O O . ALA A 1 437 ? -24.359 -13.274 -5.568 1.00 51.41 437 ALA A O 1
ATOM 3441 N N . GLU A 1 438 ? -22.688 -14.654 -6.151 1.00 59.31 438 GLU A N 1
ATOM 3442 C CA . GLU A 1 438 ? -22.908 -14.589 -7.606 1.00 59.31 438 GLU A CA 1
ATOM 3443 C C . GLU A 1 438 ? -24.284 -15.162 -7.993 1.00 59.31 438 GLU A C 1
ATOM 3445 O O . GLU A 1 438 ? -24.994 -14.582 -8.817 1.00 59.31 438 GLU A O 1
ATOM 3450 N N . GLY A 1 439 ? -24.688 -16.283 -7.384 1.00 56.44 439 GLY A N 1
ATOM 3451 C CA . GLY A 1 439 ? -25.983 -16.920 -7.627 1.00 56.44 439 GLY A CA 1
ATOM 3452 C C . GLY A 1 439 ? -27.164 -16.080 -7.139 1.00 56.44 439 GLY A C 1
ATOM 3453 O O . GLY A 1 439 ? -28.178 -15.990 -7.832 1.00 56.44 439 GLY A O 1
ATOM 3454 N N . GLN A 1 440 ? -27.022 -15.422 -5.985 1.00 55.75 440 GLN A N 1
ATOM 3455 C CA . GLN A 1 440 ? -28.036 -14.516 -5.443 1.00 55.75 440 GLN A CA 1
ATOM 3456 C C . GLN A 1 440 ? -28.228 -13.294 -6.353 1.00 55.75 440 GLN A C 1
ATOM 3458 O O . GLN A 1 440 ? -29.352 -12.961 -6.722 1.00 55.75 440 GLN A O 1
ATOM 3463 N N . GLN A 1 441 ? -27.121 -12.703 -6.810 1.00 50.16 441 GLN A N 1
ATOM 3464 C CA . GLN A 1 441 ? -27.131 -11.556 -7.715 1.00 50.16 441 GLN A CA 1
ATOM 3465 C C . GLN A 1 441 ? -27.756 -11.901 -9.080 1.00 50.16 441 GLN A C 1
ATOM 3467 O O . GLN A 1 441 ? -28.618 -11.169 -9.563 1.00 50.16 441 GLN A O 1
ATOM 3472 N N . GLN A 1 442 ? -27.410 -13.051 -9.675 1.00 57.44 442 GLN A N 1
ATOM 3473 C CA . GLN A 1 442 ? -28.025 -13.503 -10.934 1.00 57.44 442 GLN A CA 1
ATOM 3474 C C . GLN A 1 442 ? -29.521 -13.816 -10.791 1.00 57.44 442 GLN A C 1
ATOM 3476 O O . GLN A 1 442 ? -30.289 -13.605 -11.732 1.00 57.44 442 GLN A O 1
ATOM 3481 N N . ALA A 1 443 ? -29.952 -14.332 -9.636 1.00 56.34 443 ALA A N 1
ATOM 3482 C CA . ALA A 1 443 ? -31.363 -14.589 -9.365 1.00 56.34 443 ALA A CA 1
ATOM 3483 C C . ALA A 1 443 ? -32.168 -13.286 -9.243 1.00 56.34 443 ALA A C 1
ATOM 3485 O O . ALA A 1 443 ? -33.289 -13.212 -9.753 1.00 56.34 443 ALA A O 1
ATOM 3486 N N . ASP A 1 444 ? -31.592 -12.257 -8.623 1.00 59.78 444 ASP A N 1
ATOM 3487 C CA . ASP A 1 444 ? -32.230 -10.951 -8.469 1.00 59.78 444 ASP A CA 1
ATOM 3488 C C . ASP A 1 444 ? -32.258 -10.158 -9.779 1.00 59.78 444 ASP A C 1
ATOM 3490 O O . ASP A 1 444 ? -33.276 -9.539 -10.099 1.00 59.78 444 ASP A O 1
ATOM 3494 N N . ASP A 1 445 ? -31.207 -10.246 -10.595 1.00 56.16 445 ASP A N 1
ATOM 3495 C CA . ASP A 1 445 ? -31.189 -9.614 -11.915 1.00 56.16 445 ASP A CA 1
ATOM 3496 C C . ASP A 1 445 ? -32.189 -10.295 -12.872 1.00 56.16 445 ASP A C 1
ATOM 3498 O O . ASP A 1 445 ? -32.948 -9.601 -13.547 1.00 56.16 445 ASP A O 1
ATOM 3502 N N . ARG A 1 446 ? -32.338 -11.632 -12.827 1.00 66.44 446 ARG A N 1
ATOM 3503 C CA . ARG A 1 446 ? -33.416 -12.341 -13.556 1.00 66.44 446 ARG A CA 1
ATOM 3504 C C . ARG A 1 446 ? -34.819 -11.984 -13.065 1.00 66.44 446 ARG A C 1
ATOM 3506 O O . ARG A 1 446 ? -35.764 -11.995 -13.854 1.00 66.44 446 ARG A O 1
ATOM 3513 N N . LYS A 1 447 ? -34.996 -11.711 -11.767 1.00 68.12 447 LYS A N 1
ATOM 3514 C CA . LYS A 1 447 ? -36.284 -11.248 -11.221 1.00 68.12 447 LYS A CA 1
ATOM 3515 C C . LYS A 1 447 ? -36.615 -9.837 -11.697 1.00 68.12 447 LYS A C 1
ATOM 3517 O O . LYS A 1 447 ? -37.768 -9.589 -12.035 1.00 68.12 447 LYS A O 1
ATOM 3522 N N . LYS A 1 448 ? -35.626 -8.942 -11.761 1.00 60.00 448 LYS A N 1
ATOM 3523 C CA . LYS A 1 448 ? -35.797 -7.583 -12.294 1.00 60.00 448 LYS A CA 1
ATOM 3524 C C . LYS A 1 448 ? -36.064 -7.580 -13.795 1.00 60.00 448 LYS A C 1
ATOM 3526 O O . LYS A 1 448 ? -36.934 -6.841 -14.233 1.00 60.00 448 LYS A O 1
ATOM 3531 N N . GLU A 1 449 ? -35.394 -8.439 -14.557 1.00 65.50 449 GLU A N 1
ATOM 3532 C CA . GLU A 1 449 ? -35.641 -8.592 -15.994 1.00 65.50 449 GLU A CA 1
ATOM 3533 C C . GLU A 1 449 ? -37.076 -9.076 -16.249 1.00 65.50 449 GLU A C 1
ATOM 3535 O O . GLU A 1 449 ? -37.805 -8.448 -17.008 1.00 65.50 449 GLU A O 1
ATOM 3540 N N . LYS A 1 450 ? -37.548 -10.086 -15.500 1.00 64.06 450 LYS A N 1
ATOM 3541 C CA . LYS A 1 450 ? -38.953 -10.530 -15.553 1.00 64.06 450 LYS A CA 1
ATOM 3542 C C . LYS A 1 450 ? -39.952 -9.463 -15.101 1.00 64.06 450 LYS A C 1
ATOM 3544 O O . LYS A 1 450 ? -41.023 -9.373 -15.686 1.00 64.06 450 LYS A O 1
ATOM 3549 N N . ALA A 1 451 ? -39.635 -8.674 -14.074 1.00 58.66 451 ALA A N 1
ATOM 3550 C CA . ALA A 1 451 ? -40.500 -7.582 -13.625 1.00 58.66 451 ALA A CA 1
ATOM 3551 C C . ALA A 1 451 ? -40.577 -6.447 -14.663 1.00 58.66 451 ALA A C 1
ATOM 3553 O O . ALA A 1 451 ? -41.655 -5.899 -14.882 1.00 58.66 451 ALA A O 1
ATOM 3554 N N . GLY A 1 452 ? -39.466 -6.157 -15.348 1.00 49.06 452 GLY A N 1
ATOM 3555 C CA . GLY A 1 452 ? -39.411 -5.214 -16.464 1.00 49.06 452 GLY A CA 1
ATOM 3556 C C . GLY A 1 452 ? -40.241 -5.678 -17.659 1.00 49.06 452 GLY A C 1
ATOM 3557 O O . GLY A 1 452 ? -41.034 -4.900 -18.173 1.00 49.06 452 GLY A O 1
ATOM 3558 N N . THR A 1 453 ? -40.163 -6.961 -18.037 1.00 54.69 453 THR A N 1
ATOM 3559 C CA . THR A 1 453 ? -40.987 -7.515 -19.130 1.00 54.69 453 THR A CA 1
ATOM 3560 C C . THR A 1 453 ? -42.484 -7.507 -18.795 1.00 54.69 453 THR A C 1
ATOM 3562 O O . THR A 1 453 ? -43.313 -7.299 -19.678 1.00 54.69 453 THR A O 1
ATOM 3565 N N . VAL A 1 454 ? -42.853 -7.700 -17.521 1.00 53.34 454 VAL A N 1
ATOM 3566 C CA . VAL A 1 454 ? -44.255 -7.620 -17.072 1.00 53.34 454 VAL A CA 1
ATOM 3567 C C . VAL A 1 454 ? -44.764 -6.175 -17.124 1.00 53.34 454 VAL A C 1
ATOM 3569 O O . VAL A 1 454 ? -45.839 -5.948 -17.674 1.00 53.34 454 VAL A O 1
ATOM 3572 N N . GLN A 1 455 ? -43.981 -5.192 -16.667 1.00 48.28 455 GLN A N 1
ATOM 3573 C CA . GLN A 1 455 ? -44.352 -3.773 -16.777 1.00 48.28 455 GLN A CA 1
ATOM 3574 C C . GLN A 1 455 ? -44.436 -3.284 -18.230 1.00 48.28 455 GLN A C 1
ATOM 3576 O O . GLN A 1 455 ? -45.316 -2.489 -18.555 1.00 48.28 455 GLN A O 1
ATOM 3581 N N . GLU A 1 456 ? -43.570 -3.776 -19.117 1.00 48.00 456 GLU A N 1
ATOM 3582 C CA . GLU A 1 456 ? -43.616 -3.439 -20.544 1.00 48.00 456 GLU A CA 1
ATOM 3583 C C . GLU A 1 456 ? -44.891 -4.012 -21.193 1.00 48.00 456 GLU A C 1
ATOM 3585 O O . GLU A 1 456 ? -45.610 -3.285 -21.880 1.00 48.00 456 GLU A O 1
ATOM 3590 N N . SER A 1 457 ? -45.278 -5.246 -20.837 1.00 49.00 457 SER A N 1
ATOM 3591 C CA . SER A 1 457 ? -46.534 -5.865 -21.292 1.00 49.00 457 SER A CA 1
ATOM 3592 C C . SER A 1 457 ? -47.809 -5.208 -20.731 1.00 49.00 457 SER A C 1
ATOM 3594 O O . SER A 1 457 ? -48.828 -5.146 -21.421 1.00 49.00 457 SER A O 1
ATOM 3596 N N . GLU A 1 458 ? -47.766 -4.654 -19.513 1.00 50.94 458 GLU A N 1
ATOM 3597 C CA . GLU A 1 458 ? -48.879 -3.878 -18.940 1.00 50.94 458 GLU A CA 1
ATOM 3598 C C . GLU A 1 458 ? -48.988 -2.478 -19.573 1.00 50.94 458 GLU A C 1
ATOM 3600 O O . GLU A 1 458 ? -50.093 -1.952 -19.739 1.00 50.94 458 GLU A O 1
ATOM 3605 N N . SER A 1 459 ? -47.863 -1.894 -20.005 1.00 43.78 459 SER A N 1
ATOM 3606 C CA . SER A 1 459 ? -47.833 -0.597 -20.694 1.00 43.78 459 SER A CA 1
ATOM 3607 C C . SER A 1 459 ? -48.361 -0.664 -22.136 1.00 43.78 459 SER A C 1
ATOM 3609 O O . SER A 1 459 ? -49.068 0.249 -22.575 1.00 43.78 459 SER A O 1
ATOM 3611 N N . GLU A 1 460 ? -48.128 -1.776 -22.843 1.00 49.12 460 GLU A N 1
ATOM 3612 C CA . GLU A 1 460 ? -48.710 -2.023 -24.171 1.00 49.12 460 GLU A CA 1
ATOM 3613 C C . GLU A 1 460 ? -50.227 -2.283 -24.097 1.00 49.12 460 GLU A C 1
ATOM 3615 O O . GLU A 1 460 ? -50.976 -1.868 -24.986 1.00 49.12 460 GLU A O 1
ATOM 3620 N N . GLY A 1 461 ? -50.716 -2.876 -23.000 1.00 45.66 461 GLY A N 1
ATOM 3621 C CA . GLY A 1 461 ? -52.152 -3.041 -22.742 1.00 45.66 461 GLY A CA 1
ATOM 3622 C C . GLY A 1 461 ? -52.893 -1.715 -22.510 1.00 45.66 461 GLY A C 1
ATOM 3623 O O . GLY A 1 461 ? -54.034 -1.557 -22.951 1.00 45.66 461 GLY A O 1
ATOM 3624 N N . ALA A 1 462 ? -52.240 -0.732 -21.882 1.00 47.12 462 ALA A N 1
ATOM 3625 C CA . ALA A 1 462 ? -52.824 0.581 -21.596 1.00 47.12 462 ALA A CA 1
ATOM 3626 C C . ALA A 1 462 ? -52.857 1.524 -22.821 1.00 47.12 462 ALA A C 1
ATOM 3628 O O . ALA A 1 462 ? -53.771 2.343 -22.942 1.00 47.12 462 ALA A O 1
ATOM 3629 N N . GLN A 1 463 ? -51.925 1.384 -23.773 1.00 45.25 463 GLN A N 1
ATOM 3630 C CA . GLN A 1 463 ? -51.931 2.157 -25.030 1.00 45.25 463 GLN A CA 1
ATOM 3631 C C . GLN A 1 463 ? -52.998 1.691 -26.041 1.00 45.25 463 GLN A C 1
ATOM 3633 O O . GLN A 1 463 ? -53.382 2.448 -26.935 1.00 45.25 463 GLN A O 1
ATOM 3638 N N . GLY A 1 464 ? -53.535 0.475 -25.892 1.00 44.38 464 GLY A N 1
ATOM 3639 C CA . GLY A 1 464 ? -54.644 -0.021 -26.716 1.00 44.38 464 GLY A CA 1
ATOM 3640 C C . GLY A 1 464 ? -55.999 0.638 -26.415 1.00 44.38 464 GLY A C 1
ATOM 3641 O O . GLY A 1 464 ? -56.847 0.728 -27.306 1.00 44.38 464 GLY A O 1
ATOM 3642 N N . GLY A 1 465 ? -56.200 1.126 -25.184 1.00 47.62 465 GLY A N 1
ATOM 3643 C CA . GLY A 1 465 ? -57.444 1.779 -24.751 1.00 47.62 465 GLY A CA 1
ATOM 3644 C C . GLY A 1 465 ? -57.597 3.203 -25.289 1.00 47.62 465 GLY A C 1
ATOM 3645 O O . GLY A 1 465 ? -58.639 3.558 -25.838 1.00 47.62 465 GLY A O 1
ATOM 3646 N N . THR A 1 466 ? -56.522 3.991 -25.246 1.00 50.56 466 THR A N 1
ATOM 3647 C CA . THR A 1 466 ? -56.524 5.406 -25.655 1.00 50.56 466 THR A CA 1
ATOM 3648 C C . THR A 1 466 ? -56.624 5.604 -27.170 1.00 50.56 466 THR A C 1
ATOM 3650 O O . THR A 1 466 ? -57.149 6.618 -27.630 1.00 50.56 466 THR A O 1
ATOM 3653 N N . ARG A 1 467 ? -56.206 4.617 -27.979 1.00 50.78 467 ARG A N 1
ATOM 3654 C CA . ARG A 1 467 ? -56.334 4.674 -29.448 1.00 50.78 467 ARG A CA 1
ATOM 3655 C C . ARG A 1 467 ? -57.781 4.510 -29.935 1.00 50.78 467 ARG A C 1
ATOM 3657 O O . ARG A 1 467 ? -58.148 5.137 -30.925 1.00 50.78 467 ARG A O 1
ATOM 3664 N N . LYS A 1 468 ? -58.612 3.726 -29.233 1.00 52.66 468 LYS A N 1
ATOM 3665 C CA . LYS A 1 468 ? -60.042 3.556 -29.568 1.00 52.66 468 LYS A CA 1
ATOM 3666 C C . LYS A 1 468 ? -60.892 4.763 -29.169 1.00 52.66 468 LYS A C 1
ATOM 3668 O O . LYS A 1 468 ? -61.833 5.097 -29.884 1.00 52.66 468 LYS A O 1
ATOM 3673 N N . GLU A 1 469 ? -60.548 5.441 -28.078 1.00 52.84 469 GLU A N 1
ATOM 3674 C CA . GLU A 1 469 ? -61.235 6.674 -27.668 1.00 52.84 469 GLU A CA 1
ATOM 3675 C C . GLU A 1 469 ? -60.880 7.853 -28.590 1.00 52.84 469 GLU A C 1
ATOM 3677 O O . GLU A 1 469 ? -61.772 8.589 -29.009 1.00 52.84 469 GLU A O 1
ATOM 3682 N N . ALA A 1 470 ? -59.623 7.959 -29.041 1.00 53.34 470 ALA A N 1
ATOM 3683 C CA . ALA A 1 470 ? -59.202 8.991 -29.994 1.00 53.34 470 ALA A CA 1
ATOM 3684 C C . ALA A 1 470 ? -59.793 8.821 -31.415 1.00 53.34 470 ALA A C 1
ATOM 3686 O O . ALA A 1 470 ? -60.010 9.812 -32.116 1.00 53.34 470 ALA A O 1
ATOM 3687 N N . GLU A 1 471 ? -60.082 7.589 -31.855 1.00 54.91 471 GLU A N 1
ATOM 3688 C CA . GLU A 1 471 ? -60.762 7.334 -33.139 1.00 54.91 471 GLU A CA 1
ATOM 3689 C C . GLU A 1 471 ? -62.264 7.651 -33.101 1.00 54.91 471 GLU A C 1
ATOM 3691 O O . GLU A 1 471 ? -62.816 8.087 -34.115 1.00 54.91 471 GLU A O 1
ATOM 3696 N N . ASN A 1 472 ? -62.922 7.491 -31.949 1.00 53.88 472 ASN A N 1
ATOM 3697 C CA . ASN A 1 472 ? -64.334 7.850 -31.801 1.00 53.88 472 ASN A CA 1
ATOM 3698 C C . ASN A 1 472 ? -64.532 9.371 -31.732 1.00 53.88 472 ASN A C 1
ATOM 3700 O O . ASN A 1 472 ? -65.420 9.882 -32.410 1.00 53.88 472 ASN A O 1
ATOM 3704 N N . SER A 1 473 ? -63.655 10.110 -31.044 1.00 55.06 473 SER A N 1
ATOM 3705 C CA . SER A 1 473 ? -63.731 11.580 -30.998 1.00 55.06 473 SER A CA 1
ATOM 3706 C C . SER A 1 473 ? -63.431 12.254 -32.347 1.00 55.06 473 SER A C 1
ATOM 3708 O O . SER A 1 473 ? -63.963 13.324 -32.629 1.00 55.06 473 SER A O 1
ATOM 3710 N N . ARG A 1 474 ? -62.632 11.625 -33.226 1.00 54.91 474 ARG A N 1
ATOM 3711 C CA . ARG A 1 474 ? -62.421 12.112 -34.606 1.00 54.91 474 ARG A CA 1
ATOM 3712 C C . ARG A 1 474 ? -63.643 11.918 -35.506 1.00 54.91 474 ARG A C 1
ATOM 3714 O O . ARG A 1 474 ? -63.944 12.795 -36.304 1.00 54.91 474 ARG A O 1
ATOM 3721 N N . LYS A 1 475 ? -64.375 10.809 -35.354 1.00 54.44 475 LYS A N 1
ATOM 3722 C CA . LYS A 1 475 ? -65.605 10.552 -36.127 1.00 54.44 475 LYS A CA 1
ATOM 3723 C C . LYS A 1 475 ? -66.783 11.435 -35.709 1.00 54.44 475 LYS A C 1
ATOM 3725 O O . LYS A 1 475 ? -67.705 11.611 -36.499 1.00 54.44 475 LYS A O 1
ATOM 3730 N N . GLU A 1 476 ? -66.761 11.965 -34.490 1.00 54.31 476 GLU A N 1
ATOM 3731 C CA . GLU A 1 476 ? -67.774 12.902 -33.993 1.00 54.31 476 GLU A CA 1
ATOM 3732 C C . GLU A 1 476 ? -67.491 14.340 -34.462 1.00 54.31 476 GLU A C 1
ATOM 3734 O O . GLU A 1 476 ? -68.414 15.029 -34.887 1.00 54.31 476 GLU A O 1
ATOM 3739 N N . ALA A 1 477 ? -66.215 14.743 -34.536 1.00 49.91 477 ALA A N 1
ATOM 3740 C CA . ALA A 1 477 ? -65.802 16.045 -35.071 1.00 49.91 477 ALA A CA 1
ATOM 3741 C C . ALA A 1 477 ? -66.044 16.197 -36.590 1.00 49.91 477 ALA A C 1
ATOM 3743 O O . ALA A 1 477 ? -66.435 17.270 -37.044 1.00 49.91 477 ALA A O 1
ATOM 3744 N N . ASP A 1 478 ? -65.900 15.120 -37.371 1.00 52.00 478 ASP A N 1
ATOM 3745 C CA . ASP A 1 478 ? -66.190 15.132 -38.818 1.00 52.00 478 ASP A CA 1
ATOM 3746 C C . ASP A 1 478 ? -67.704 15.152 -39.134 1.00 52.00 478 ASP A C 1
ATOM 3748 O O . ASP A 1 478 ? -68.100 15.320 -40.287 1.00 52.00 478 ASP A O 1
ATOM 3752 N N . ARG A 1 479 ? -68.572 14.995 -38.122 1.00 51.44 479 ARG A N 1
ATOM 3753 C CA . ARG A 1 479 ? -70.038 15.007 -38.272 1.00 51.44 479 ARG A CA 1
ATOM 3754 C C . ARG A 1 479 ? -70.685 16.364 -37.979 1.00 51.44 479 ARG A C 1
ATOM 3756 O O . ARG A 1 479 ? -71.838 16.550 -38.346 1.00 51.44 479 ARG A O 1
ATOM 3763 N N . GLU A 1 480 ? -69.957 17.302 -37.370 1.00 52.56 480 GLU A N 1
ATOM 3764 C CA . GLU A 1 480 ? -70.412 18.682 -37.111 1.00 52.56 480 GLU A CA 1
ATOM 3765 C C . GLU A 1 480 ? -69.947 19.699 -38.176 1.00 52.56 480 GLU A C 1
ATOM 3767 O O . GLU A 1 480 ? -70.249 20.886 -38.073 1.00 52.56 480 GLU A O 1
ATOM 3772 N N . GLN A 1 481 ? -69.254 19.251 -39.231 1.00 51.84 481 GLN A N 1
ATOM 3773 C CA . GLN A 1 481 ? -68.868 20.078 -40.390 1.00 51.84 481 GLN A CA 1
ATOM 3774 C C . GLN A 1 481 ? -69.511 19.637 -41.723 1.00 51.84 481 GLN A C 1
ATOM 3776 O O . GLN A 1 481 ? -68.988 19.961 -42.791 1.00 51.84 481 GLN A O 1
ATOM 3781 N N . ALA A 1 482 ? -70.659 18.948 -41.677 1.00 43.97 482 ALA A N 1
ATOM 3782 C CA . ALA A 1 482 ? -71.473 18.599 -42.849 1.00 43.97 482 ALA A CA 1
ATOM 3783 C C . ALA A 1 482 ? -72.890 19.178 -42.761 1.00 43.97 482 ALA A C 1
ATOM 3785 O O . ALA A 1 482 ? -73.517 19.029 -41.687 1.00 43.97 482 ALA A O 1
#

Foldseek 3Di:
DDDPVVNVVVVVVVVVVVVVVCCVQPPPPPDDLFLFPQWFQLLAFFFDFPDPDFDDQQQQAPPFAQAFAAEEQEQEEVVLDDQVLCVVCVVHHRYRYEHEPDDDDPDSNHRYFSHNFLRQLRSVLSNCLNCVLGRYQLWYWYYYSHQAFLLQQALLSGCSLLSVQFPSVLCCPDLQKDASDQFCPVWQLDPVNDFALCAPVLVVCCVVPVVPLPSVLSVLLQVVQQNGRVHPPSDPSSGADNSQHATADDDDTMIGGSLLSLSYASVSSSSVSSCRVPPHDPDSSSSNRSVRSVPLVSRSLVVQADPVRSTGRRSRSNDVRQAASQVSCCSTRVPHPAPPGDRRDGPNRHDQDPPSDDPPCSCVVPCPDPPPPDDDDDDDDDDDDDDDDDDDDDDDDDDDDDDDDDPPPPDPDDPDDPSVVVSSVSSVVSVVVVVVSVVVVVVVVVVVVVVVVVVVVVVVVVVVVVVVVVVVVVVVVVVVVD

InterPro domains:
  IPR021838 Protein of unknown function DUF3431 [PF11913] (72-331)

Secondary structure (DSSP, 8-state):
----HHHHHHHHHHHHHHHHHHHHHH-S-SS-TT-TT-EE--SS-------SSPPPP----TT--TTSSPEEEEEE-GGG--GGGGGGGTTT-EEEEEESSSPP-S-SSSEE-SSS-TTHHHHHHHHHHHTGGG--TT-EEEEES-SB-TTS-STT-BHHHHHHH--HHHHHTTTSEEES---GGGSTTSTTS-S-TTSHHHHHHHHH-TT-HHHHHHHHHHHHHHHHHSTTTT-GGGSPPTT------SSS-EEE-HHHHHTS-HHHHHHHHHHHHHTS-SSHHHHHHHHHHHHHHHHTHHHHB-TTSS-EEHHHHHHHHS--HHHHHHHHHS--S-TT-BTTB-TTT--PPGGG---TTHHHHH---S--SS-------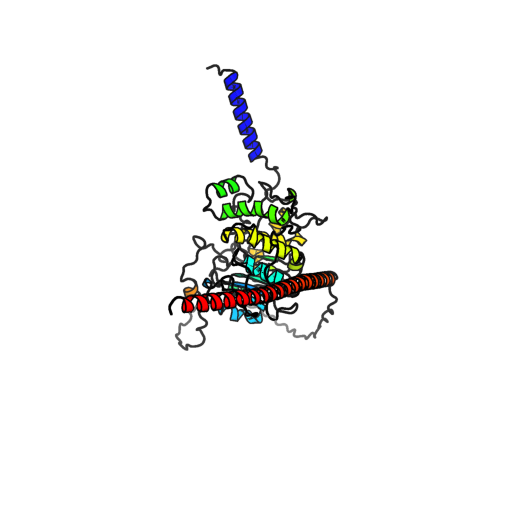PPPP-------------------------PPP----HHHHHHHHHHHHHHHHHHHHHHHHHHHHHHHHHHHHHHHHHHHHHHHHHHHHHHHHHHHHTTS--

pLDDT: mean 80.14, std 22.7, range [25.02, 98.94]

Solvent-accessible surface area (backbone atoms only — not comparable to full-atom values): 27483 Å² total; per-residue (Å²): 133,86,77,51,71,67,58,53,51,50,51,49,50,51,49,49,51,51,48,50,48,50,44,64,72,62,61,54,83,93,73,72,102,49,31,70,82,42,63,30,35,67,75,52,64,37,34,76,68,88,66,94,69,80,78,79,88,41,22,57,52,84,90,62,28,50,84,39,48,26,34,37,36,28,30,25,46,78,89,44,56,82,67,68,77,52,65,83,46,58,91,65,37,36,80,38,62,22,40,44,76,57,78,93,66,89,54,76,85,57,30,38,49,92,56,81,47,23,63,52,51,36,40,53,48,35,38,52,59,50,31,54,79,32,54,15,69,64,13,38,36,39,37,64,44,46,50,63,37,81,83,30,71,30,75,82,14,45,37,60,68,52,66,70,46,47,36,56,71,57,37,34,55,83,68,19,45,37,63,71,44,37,58,20,90,74,14,51,56,34,93,76,60,70,76,26,33,46,16,70,64,24,47,47,42,26,69,78,38,63,83,42,56,60,37,35,23,33,32,49,34,37,55,43,40,23,56,38,26,12,32,96,81,47,37,70,52,25,46,61,46,52,81,35,52,83,34,30,47,48,61,73,34,32,38,37,26,39,69,35,55,63,76,47,54,68,66,33,54,50,25,52,50,39,40,60,76,72,72,42,59,88,52,38,72,37,30,26,50,37,48,31,60,43,51,59,57,58,33,40,39,88,83,22,43,42,98,85,65,69,26,30,31,43,23,57,42,30,52,70,40,46,58,39,14,52,60,37,35,26,44,33,50,69,51,58,92,63,58,75,55,45,67,41,38,40,62,84,42,58,76,86,47,72,93,73,52,74,64,93,59,46,58,70,75,67,54,75,63,90,80,82,81,83,77,94,73,89,80,89,82,85,82,86,84,87,85,90,82,87,88,87,88,81,89,81,89,82,88,81,92,72,92,78,77,88,80,80,74,76,75,79,76,88,71,74,54,74,65,55,57,51,51,49,50,49,34,51,49,48,50,48,53,47,51,51,52,52,51,53,52,54,51,51,52,53,50,51,51,53,51,49,56,50,53,54,55,52,51,57,59,57,57,58,57,58,55,57,54,55,53,52,57,51,60,53,58,66,59,77,77,112

Sequence (482 aa):
MRVSPRKALLNLGLFGAALLLILYVNLAPSRSTSGAGRRLDWTTVRYTSKAERLPDVRGKCPGLNAESHPALVVAHVKDNGPLRWLDRLHGKYHYCIYHVDRPVSRDREELQVPANKGHEAMAYLTFIIDNYPNIPLAGVVFTHGSRFSWHNDEPTYDNLPLLEALDIPAALEGPGYHNLRCDWSASTCAKDYGSPQNSIETKLNAKTQPWDMRSASDAAFAESLVSIFGGFKRDEQARLGRSDMVKSQCCAQFVVSRDRIYQHSLKEYLALRQWLLEDAPQDDKISGRIMSYLWHILFLRKEVMSETRDSLDLGRLNQLACPSASDCYCKLYGRCNLEGCLDGHCMGQYTIPPDFTLPDDWARMHDKGDEASGGSGGQNSEPAREPDRSGGRAKAQDEGVRKQESNQAKRPKAGGRPEDAEIRKEAQKAEKSRKEAEGQQQADDRKKEKAGTVQESESEGAQGGTRKEAENSRKEADREQA

Mean predicted aligned error: 13.99 Å